Protein AF-0000000071225578 (afdb_homodimer)

Foldseek 3Di:
DPPLFQWFFFLVGIDGLQQQWFEFAAAALAFAQQVQADADDPVLLVLAADAFDPVNLVVCLQVVRNHSQFRHCHDDVNNVLQLVLVLVLLVLTHAEYEHFDEALTPHDSVSRVVSCVVRVHTYAYAYFYAEQVSHPDLPDALVNRLVQLLCLQPQRHPVTRVGHGRAHHQLYAAPPGDPSSLSRLLSRLQSCQVPVFAYEYHFHQELCGVVVSQVSSVVSNHDQCLYEYEPCQRRPPDLVSVVVVCVVGVHAYEAAQAQSAAQQDPSCRVGGRDHLVSVLVSCVSCVVVVNLLRYEYHRHPSTSCQRVVSVHCGGNCCSVPVVVVVVVVPDDPVSVCSHGRVSVSSSSGD/DPPLFQWFFFLVGIDGLQQQWFEFAAAALAWAQQVQADADDPVLLVLAADAFDPVNLVVCLQVVRNHSQFRHCHDDVNNVLQLVLVLVLLVLTHAEYEHFDEALTPHDSVSRVVSCVVRVHTYAYAYFYAEQVSHPDLPDALVNRLVQLLCLQPQRHPVTRVGHGRAHHQLYAAPPGDPSSLSRLLSRLQSCQVPVFAYEYHFHQELCGVVVSVVSSVVSNHDQCLYEYEPCQRRPPDLVSVVVVCVVGVHAYEAAQAQSAAQQDPSCRVGGRDHLVSVLVSCVSCVVVVNLLRYEYHRHPSTSCQRVVSVHCGGNCCSVPVVVVVVVVPDDPVSVCSHGRVSVSSSSGD

Sequence (700 aa):
MAHASSSVETVLGKRNANQLGRTLTHEHLSMNYEMFYIRPPDHLKRFLDGKIELQNVGVLKQYPYSSPYNLIYNDTCTEDAVLEDVKLYKEFGGGTIVENSNHGLQRNIPFMRKVSQVTGINVIAGTGYYIGATQNNEDLSKENMYNIILKEMTIGCEEYPDVKAGFIGEVGSIWPITPFEKRSIQATGEVQEQLKCPVSFHPGRDSAAPLEIMRIYQEAGGNAKKAILSHLDRTILIPEDLLEFADEVDCYCQFDLFGYESSFYQLNPQVDMISDAQRIDNVNYFRHEQKLHRVLLSHDIHTKHRLMKFGGHGFSYILNNIVPRMELKNYTSDEIDTITIHNPRTWLTSMAHASSSVETVLGKRNANQLGRTLTHEHLSMNYEMFYIRPPDHLKRFLDGKIELQNVGVLKQYPYSSPYNLIYNDTCTEDAVLEDVKLYKEFGGGTIVENSNHGLQRNIPFMRKVSQVTGINVIAGTGYYIGATQNNEDLSKENMYNIILKEMTIGCEEYPDVKAGFIGEVGSIWPITPFEKRSIQATGEVQEQLKCPVSFHPGRDSAAPLEIMRIYQEAGGNAKKAILSHLDRTILIPEDLLEFADEVDCYCQFDLFGYESSFYQLNPQVDMISDAQRIDNVNYFRHEQKLHRVLLSHDIHTKHRLMKFGGHGFSYILNNIVPRMELKNYTSDEIDTITIHNPRTWLTS

Radius of gyration: 27.58 Å; Cα contacts (8 Å, |Δi|>4): 1557; chains: 2; bounding box: 47×86×61 Å

Solvent-accessible surface area (backbone atoms only — not comparable to full-atom values): 34359 Å² total; per-residue (Å²): 125,84,73,53,46,64,44,36,42,20,51,87,42,76,37,56,48,88,67,34,51,37,40,34,70,35,32,49,71,31,28,58,45,60,91,62,62,42,87,56,62,74,94,53,38,85,57,28,76,54,78,85,40,34,53,29,39,26,58,30,66,68,41,54,46,37,17,70,63,31,20,49,22,62,46,69,70,44,39,53,42,42,46,54,31,48,40,47,16,37,75,70,60,45,22,25,39,29,28,34,35,17,50,46,26,64,49,47,66,71,56,46,35,51,45,23,68,76,46,67,35,44,33,26,39,28,28,48,41,32,37,52,88,50,43,95,62,60,77,66,47,38,66,58,51,30,51,52,40,48,38,17,54,72,68,19,24,90,94,45,52,90,27,34,28,41,34,40,11,31,32,21,31,50,71,76,67,45,73,44,27,50,32,50,40,32,22,49,8,42,46,27,52,72,66,53,46,22,36,33,32,35,54,21,67,48,66,62,33,56,61,52,51,50,49,50,18,42,73,38,49,24,57,46,69,31,27,33,43,40,49,34,62,72,25,45,80,47,65,68,57,42,54,50,48,50,70,74,40,64,32,30,45,22,41,26,54,50,84,49,43,42,28,68,27,84,93,44,72,91,44,68,38,54,39,52,52,53,51,52,50,51,51,45,53,31,47,76,68,74,41,46,79,31,34,39,50,25,42,49,47,65,43,41,53,42,31,27,67,46,33,12,59,36,73,36,36,54,68,72,50,46,48,58,53,40,42,76,71,66,50,47,73,65,58,52,40,35,33,32,30,49,28,52,44,47,38,57,21,77,126,85,72,51,47,64,45,36,43,20,51,89,43,77,38,56,49,88,69,34,51,36,40,35,72,35,32,47,71,31,28,59,44,60,90,64,60,42,86,57,63,74,93,52,38,86,59,28,77,52,79,85,41,36,53,29,39,25,58,32,67,69,41,56,46,34,17,71,63,32,19,50,23,63,45,71,71,44,39,52,42,43,47,53,31,47,39,47,15,36,73,71,60,44,23,26,39,30,30,33,36,16,51,44,24,63,48,48,65,71,57,46,35,50,43,22,70,76,47,66,34,46,34,25,38,27,28,47,41,33,38,52,88,50,42,96,62,61,75,65,48,40,65,58,52,30,51,53,39,48,37,16,53,73,68,20,24,90,94,46,53,91,29,33,27,40,32,40,10,32,34,21,32,50,72,76,66,45,72,46,28,49,32,49,40,30,22,49,8,43,47,27,53,74,66,53,47,22,35,34,32,34,52,22,68,46,65,62,31,57,61,52,51,51,49,50,18,41,74,40,48,25,57,47,68,30,27,33,44,40,52,34,61,72,23,45,80,48,64,68,58,42,51,50,47,50,70,73,40,64,34,31,46,22,40,27,52,50,85,50,42,45,29,68,27,84,93,46,73,91,44,68,36,54,40,52,50,54,50,50,49,52,50,47,53,32,47,75,69,73,41,44,79,34,34,39,50,26,42,47,46,63,41,40,52,42,32,27,68,46,32,11,59,36,73,36,36,54,67,72,48,47,48,58,54,40,43,76,70,68,50,48,72,66,57,51,40,35,33,31,29,50,30,53,42,47,37,57,20,76

Organism: Bombus terrestris (NCBI:txid30195)

Secondary structure (DSSP, 8-state):
-----SEEEETTEEEEGGG--EEEEEE-SSEE-GGG--PPPGGGGGGTSS---HHHHHHHHH-GGG-HHHHEESSHHHHHHHHHHHHHHHHTTEEEEEE---BTTT--HHHHHHHHHHH--EEEEEESB--GGG-S-TT--HHHHHHHHHHHHHT--SS-TT---SEEEEEE--SSPPHHHHHHHHHHHHHHHHH---EEEE--SSTTHHHHHHHHHHHTT--GGGEEE--HHHH--SHHHHHHHHHH--SEEEE--TT---SB-TT-TTSBPPPHHHHHHHHHHHHHTT-GGGEEE-----SGGGSGGGTS--TTHIIIIIHHHHHHTT--HHHHHIIIIIHHHHHHH-/-----SEEEETTEEEEGGG--EEEEEE-SSEE-GGG--PPPGGGGGGTSS---HHHHHHHHH-GGG-HHHHEESSHHHHHHHHHHHHHHHHTTEEEEEE---BTTT--HHHHHHHHHHH--EEEEEESB--GGG-S-TT--HHHHHHHHHHHHHT--SS-TT---SEEEEEE--SSPPHHHHHHHHHHHHHHHHH---EEEE--SSTTHHHHHHHHHHHTT--GGGEEE--HHHH--SHHHHHHHHHH--SEEEE--TT---SB-TT-TTSBPPPHHHHHHHHHHHHHTT-GGGEEE-----SGGGSGGGTS--TTHIIIIIHHHHHHTT--HHHHHIIIIIHHHHHHH-

InterPro domains:
  IPR001559 Phosphotriesterase [PF02126] (7-348)
  IPR001559 Phosphotriesterase [PS51347] (6-350)
  IPR001559 Phosphotriesterase [PTHR10819] (6-349)
  IPR017947 Aryldialkylphosphatase, zinc-binding site [PS01322] (21-29)
  IPR032466 Metal-dependent hydrolase [SSF51556] (6-349)

pLDDT: mean 97.03, std 6.48, range [30.22, 98.94]

Structure (mmCIF, N/CA/C/O backbone):
data_AF-0000000071225578-model_v1
#
loop_
_entity.id
_entity.type
_entity.pdbx_description
1 polymer 'Phosphotriesterase-related protein'
#
loop_
_atom_site.group_PDB
_atom_site.id
_atom_site.type_symbol
_atom_site.label_atom_id
_atom_site.label_alt_id
_atom_site.label_comp_id
_atom_site.label_asym_id
_atom_site.label_entity_id
_atom_site.label_seq_id
_atom_site.pdbx_PDB_ins_code
_atom_site.Cartn_x
_atom_site.Cartn_y
_atom_site.Cartn_z
_atom_site.occupancy
_atom_site.B_iso_or_equiv
_atom_site.auth_seq_id
_atom_site.auth_comp_id
_atom_site.auth_asym_id
_atom_site.auth_atom_id
_atom_site.pdbx_PDB_model_num
ATOM 1 N N . MET A 1 1 ? -13.516 -35.156 -28.609 1 30.64 1 MET A N 1
ATOM 2 C CA . MET A 1 1 ? -13.711 -34.156 -27.547 1 30.64 1 MET A CA 1
ATOM 3 C C . MET A 1 1 ? -12.781 -34.438 -26.375 1 30.64 1 MET A C 1
ATOM 5 O O . MET A 1 1 ? -12.867 -35.5 -25.75 1 30.64 1 MET A O 1
ATOM 9 N N . ALA A 1 2 ? -11.555 -34.156 -26.516 1 41.09 2 ALA A N 1
ATOM 10 C CA . ALA A 1 2 ? -10.508 -34.625 -25.594 1 41.09 2 ALA A CA 1
ATOM 11 C C . ALA A 1 2 ? -10.992 -34.594 -24.156 1 41.09 2 ALA A C 1
ATOM 13 O O . ALA A 1 2 ? -11.531 -33.562 -23.688 1 41.09 2 ALA A O 1
ATOM 14 N N . HIS A 1 3 ? -11.289 -35.562 -23.406 1 43.16 3 HIS A N 1
ATOM 15 C CA . HIS A 1 3 ? -11.945 -35.844 -22.141 1 43.16 3 HIS A CA 1
ATOM 16 C C . HIS A 1 3 ? -11.344 -35.031 -21.016 1 43.16 3 HIS A C 1
ATOM 18 O O . HIS A 1 3 ? -10.133 -35.062 -20.781 1 43.16 3 HIS A O 1
ATOM 24 N N . ALA A 1 4 ? -11.844 -33.75 -20.781 1 53.5 4 ALA A N 1
ATOM 25 C CA . ALA A 1 4 ? -11.484 -33.031 -19.547 1 53.5 4 ALA A CA 1
ATOM 26 C C . ALA A 1 4 ? -11.219 -34.031 -18.406 1 53.5 4 ALA A C 1
ATOM 28 O O . ALA A 1 4 ? -12.055 -34.875 -18.125 1 53.5 4 ALA A O 1
ATOM 29 N N . SER A 1 5 ? -9.914 -34.312 -18.234 1 65.94 5 SER A N 1
ATOM 30 C CA . SER A 1 5 ? -9.625 -35.156 -17.094 1 65.94 5 SER A CA 1
ATOM 31 C C . SER A 1 5 ? -10.461 -34.781 -15.883 1 65.94 5 SER A C 1
ATOM 33 O O . SER A 1 5 ? -10.688 -33.594 -15.625 1 65.94 5 SER A O 1
ATOM 35 N N . SER A 1 6 ? -11.211 -35.625 -15.32 1 85.12 6 SER A N 1
ATOM 36 C CA . SER A 1 6 ? -12.07 -35.438 -14.156 1 85.12 6 SER A CA 1
ATOM 37 C C . SER A 1 6 ? -11.242 -35.406 -12.867 1 85.12 6 SER A C 1
ATOM 39 O O . SER A 1 6 ? -11.789 -35.188 -11.789 1 85.12 6 SER A O 1
ATOM 41 N N . SER A 1 7 ? -9.805 -35.438 -13.102 1 94.5 7 SER A N 1
ATOM 42 C CA . SER A 1 7 ? -8.977 -35.469 -11.898 1 94.5 7 SER A CA 1
ATOM 43 C C . SER A 1 7 ? -7.723 -34.625 -12.07 1 94.5 7 SER A C 1
ATOM 45 O O . SER A 1 7 ? -7.336 -34.281 -13.195 1 94.5 7 SER A O 1
ATOM 47 N N . VAL A 1 8 ? -7.09 -34.219 -11.016 1 97.19 8 VAL A N 1
ATOM 48 C CA . VAL A 1 8 ? -5.875 -33.406 -10.953 1 97.19 8 VAL A CA 1
ATOM 49 C C . VAL A 1 8 ? -4.852 -34.094 -10.047 1 97.19 8 VAL A C 1
ATOM 51 O O . VAL A 1 8 ? -5.199 -34.625 -8.992 1 97.19 8 VAL A O 1
ATOM 54 N N . GLU A 1 9 ? -3.656 -34.156 -10.516 1 97.62 9 GLU A N 1
ATOM 55 C CA . GLU A 1 9 ? -2.574 -34.719 -9.703 1 97.62 9 GLU A CA 1
ATOM 56 C C . GLU A 1 9 ? -2.168 -33.75 -8.586 1 97.62 9 GLU A C 1
ATOM 58 O O . GLU A 1 9 ? -1.82 -32.594 -8.844 1 97.62 9 GLU A O 1
ATOM 63 N N . THR A 1 10 ? -2.25 -34.219 -7.324 1 98.44 10 THR A N 1
ATOM 64 C CA . THR A 1 10 ? -1.754 -33.469 -6.172 1 98.44 10 THR A CA 1
ATOM 65 C C . THR A 1 10 ? -0.596 -34.188 -5.508 1 98.44 10 THR A C 1
ATOM 67 O O . THR A 1 10 ? -0.28 -35.344 -5.879 1 98.44 10 THR A O 1
ATOM 70 N N . VAL A 1 11 ? 0.015 -33.594 -4.555 1 98.69 11 VAL A N 1
ATOM 71 C CA . VAL A 1 11 ? 1.159 -34.188 -3.871 1 98.69 11 VAL A CA 1
ATOM 72 C C . VAL A 1 11 ? 0.701 -35.375 -3.033 1 98.69 11 VAL A C 1
ATOM 74 O O . VAL A 1 11 ? 1.523 -36.156 -2.559 1 98.69 11 VAL A O 1
ATOM 77 N N . LEU A 1 12 ? -0.609 -35.531 -2.896 1 98.12 12 LEU A N 1
ATOM 78 C CA . LEU A 1 12 ? -1.146 -36.688 -2.178 1 98.12 12 LEU A CA 1
ATOM 79 C C . LEU A 1 12 ? -1.846 -37.656 -3.133 1 98.12 12 LEU A C 1
ATOM 81 O O . LEU A 1 12 ? -2.588 -38.531 -2.699 1 98.12 12 LEU A O 1
ATOM 85 N N . GLY A 1 13 ? -1.649 -37.438 -4.449 1 97.06 13 GLY A N 1
ATOM 86 C CA . GLY A 1 13 ? -2.283 -38.281 -5.449 1 97.06 13 GLY A CA 1
ATOM 87 C C . GLY A 1 13 ? -3.4 -37.594 -6.199 1 97.06 13 GLY A C 1
ATOM 88 O O . GLY A 1 13 ? -3.613 -36.375 -6.023 1 97.06 13 GLY A O 1
ATOM 89 N N . LYS A 1 14 ? -4.125 -38.344 -6.988 1 96.62 14 LYS A N 1
ATOM 90 C CA . LYS A 1 14 ? -5.172 -37.781 -7.836 1 96.62 14 LYS A CA 1
ATOM 91 C C . LYS A 1 14 ? -6.367 -37.344 -7 1 96.62 14 LYS A C 1
ATOM 93 O O . LYS A 1 14 ? -6.75 -38 -6.039 1 96.62 14 LYS A O 1
ATOM 98 N N . ARG A 1 15 ? -6.859 -36.219 -7.336 1 96.62 15 ARG A N 1
ATOM 99 C CA . ARG A 1 15 ? -8.062 -35.656 -6.727 1 96.62 15 ARG A CA 1
ATOM 100 C C . ARG A 1 15 ? -9.094 -35.281 -7.789 1 96.62 15 ARG A C 1
ATOM 102 O O . ARG A 1 15 ? -8.75 -34.812 -8.867 1 96.62 15 ARG A O 1
ATOM 109 N N . ASN A 1 16 ? -10.367 -35.5 -7.414 1 96.5 16 ASN A N 1
ATOM 110 C CA . ASN A 1 16 ? -11.445 -35.094 -8.297 1 96.5 16 ASN A CA 1
ATOM 111 C C . ASN A 1 16 ? -11.445 -33.594 -8.523 1 96.5 16 ASN A C 1
ATOM 113 O O . ASN A 1 16 ? -11.305 -32.812 -7.57 1 96.5 16 ASN A O 1
ATOM 117 N N . ALA A 1 17 ? -11.625 -33.219 -9.766 1 95.75 17 ALA A N 1
ATOM 118 C CA . ALA A 1 17 ? -11.562 -31.797 -10.133 1 95.75 17 ALA A CA 1
ATOM 119 C C . ALA A 1 17 ? -12.633 -30.984 -9.391 1 95.75 17 ALA A C 1
ATOM 121 O O . ALA A 1 17 ? -12.43 -29.812 -9.094 1 95.75 17 ALA A O 1
ATOM 122 N N . ASN A 1 18 ? -13.734 -31.531 -9.062 1 94.19 18 ASN A N 1
ATOM 123 C CA . ASN A 1 18 ? -14.836 -30.859 -8.383 1 94.19 18 ASN A CA 1
ATOM 124 C C . ASN A 1 18 ? -14.523 -30.594 -6.914 1 94.19 18 ASN A C 1
ATOM 126 O O . ASN A 1 18 ? -15.227 -29.844 -6.242 1 94.19 18 ASN A O 1
ATOM 130 N N . GLN A 1 19 ? -13.391 -31.094 -6.453 1 95.5 19 GLN A N 1
ATOM 131 C CA . GLN A 1 19 ? -13.031 -30.984 -5.043 1 95.5 19 GLN A CA 1
ATOM 132 C C . GLN A 1 19 ? -11.906 -29.969 -4.84 1 95.5 19 GLN A C 1
ATOM 134 O O . GLN A 1 19 ? -11.375 -29.844 -3.734 1 95.5 19 GLN A O 1
ATOM 139 N N . LEU A 1 20 ? -11.57 -29.297 -5.812 1 97.94 20 LEU A N 1
ATOM 140 C CA . LEU A 1 20 ? -10.438 -28.391 -5.715 1 97.94 20 LEU A CA 1
ATOM 141 C C . LEU A 1 20 ? -10.812 -27.125 -4.957 1 97.94 20 LEU A C 1
ATOM 143 O O . LEU A 1 20 ? -9.992 -26.547 -4.238 1 97.94 20 LEU A O 1
ATOM 147 N N . GLY A 1 21 ? -12.125 -26.688 -5.125 1 98.19 21 GLY A N 1
ATOM 148 C CA . GLY A 1 21 ? -12.57 -25.484 -4.457 1 98.19 21 GLY A CA 1
ATOM 149 C C . GLY A 1 21 ? -11.859 -24.234 -4.945 1 98.19 21 GLY A C 1
ATOM 150 O O . GLY A 1 21 ? -11.445 -24.156 -6.105 1 98.19 21 GLY A O 1
ATOM 151 N N . ARG A 1 22 ? -11.859 -23.172 -4.105 1 98.81 22 ARG A N 1
ATOM 152 C CA . ARG A 1 22 ? -11.141 -21.938 -4.438 1 98.81 22 ARG A CA 1
ATOM 153 C C . ARG A 1 22 ? -9.641 -22.203 -4.539 1 98.81 22 ARG A C 1
ATOM 155 O O . ARG A 1 22 ? -9.047 -22.812 -3.648 1 98.81 22 ARG A O 1
ATOM 162 N N . THR A 1 23 ? -9.055 -21.75 -5.656 1 98.94 23 THR A N 1
ATOM 163 C CA . THR A 1 23 ? -7.699 -22.156 -5.992 1 98.94 23 THR A CA 1
ATOM 164 C C . THR A 1 23 ? -6.797 -20.938 -6.191 1 98.94 23 THR A C 1
ATOM 166 O O . THR A 1 23 ? -7.172 -19.984 -6.879 1 98.94 23 THR A O 1
ATOM 169 N N . LEU A 1 24 ? -5.676 -20.938 -5.52 1 98.94 24 LEU A N 1
ATOM 170 C CA . LEU A 1 24 ? -4.578 -20.031 -5.828 1 98.94 24 LEU A CA 1
ATOM 171 C C . LEU A 1 24 ? -3.648 -20.625 -6.879 1 98.94 24 LEU A C 1
ATOM 173 O O . LEU A 1 24 ? -2.988 -21.641 -6.621 1 98.94 24 LEU A O 1
ATOM 177 N N . THR A 1 25 ? -3.523 -19.953 -8 1 98.94 25 THR A N 1
ATOM 178 C CA . THR A 1 25 ? -2.902 -20.609 -9.148 1 98.94 25 THR A CA 1
ATOM 179 C C . THR A 1 25 ? -1.42 -20.25 -9.234 1 98.94 25 THR A C 1
ATOM 181 O O . THR A 1 25 ? -0.701 -20.781 -10.086 1 98.94 25 THR A O 1
ATOM 184 N N . HIS A 1 26 ? -0.924 -19.406 -8.312 1 98.94 26 HIS A N 1
ATOM 185 C CA . HIS A 1 26 ? 0.489 -19.047 -8.328 1 98.94 26 HIS A CA 1
ATOM 186 C C . HIS A 1 26 ? 0.99 -18.734 -6.922 1 98.94 26 HIS A C 1
ATOM 188 O O . HIS A 1 26 ? 1.001 -17.562 -6.512 1 98.94 26 HIS A O 1
ATOM 194 N N . GLU A 1 27 ? 1.55 -19.75 -6.281 1 98.94 27 GLU A N 1
ATOM 195 C CA . GLU A 1 27 ? 2.127 -19.531 -4.957 1 98.94 27 GLU A CA 1
ATOM 196 C C . GLU A 1 27 ? 3.449 -20.281 -4.805 1 98.94 27 GLU A C 1
ATOM 198 O O . GLU A 1 27 ? 3.824 -21.078 -5.668 1 98.94 27 GLU A O 1
ATOM 203 N N . HIS A 1 28 ? 4.156 -19.953 -3.789 1 98.88 28 HIS A N 1
ATOM 204 C CA . HIS A 1 28 ? 5.328 -20.688 -3.322 1 98.88 28 HIS A CA 1
ATOM 205 C C . HIS A 1 28 ? 5.203 -21.047 -1.844 1 98.88 28 HIS A C 1
ATOM 207 O O . HIS A 1 28 ? 4.863 -20.188 -1.023 1 98.88 28 HIS A O 1
ATOM 213 N N . LEU A 1 29 ? 5.465 -22.312 -1.537 1 98.88 29 LEU A N 1
ATOM 214 C CA . LEU A 1 29 ? 5.422 -22.75 -0.145 1 98.88 29 LEU A CA 1
ATOM 215 C C . LEU A 1 29 ? 6.824 -22.797 0.45 1 98.88 29 LEU A C 1
ATOM 217 O O . LEU A 1 29 ? 7 -22.609 1.655 1 98.88 29 LEU A O 1
ATOM 221 N N . SER A 1 30 ? 7.789 -23.078 -0.348 1 98.5 30 SER A N 1
ATOM 222 C CA . SER A 1 30 ? 9.203 -23.141 0.008 1 98.5 30 SER A CA 1
ATOM 223 C C . SER A 1 30 ? 10.086 -22.891 -1.208 1 98.5 30 SER A C 1
ATOM 225 O O . SER A 1 30 ? 9.859 -23.469 -2.275 1 98.5 30 SER A O 1
ATOM 227 N N . MET A 1 31 ? 11 -21.953 -1.063 1 96.94 31 MET A N 1
ATOM 228 C CA . MET A 1 31 ? 11.922 -21.656 -2.15 1 96.94 31 MET A CA 1
ATOM 229 C C . MET A 1 31 ? 13.109 -20.844 -1.641 1 96.94 31 MET A C 1
ATOM 231 O O . MET A 1 31 ? 13.148 -20.469 -0.47 1 96.94 31 MET A O 1
ATOM 235 N N . ASN A 1 32 ? 14.086 -20.688 -2.469 1 91.69 32 ASN A N 1
ATOM 236 C CA . ASN A 1 32 ? 15.195 -19.781 -2.201 1 91.69 32 ASN A CA 1
ATOM 237 C C . ASN A 1 32 ? 15.258 -18.641 -3.225 1 91.69 32 ASN A C 1
ATOM 239 O O . ASN A 1 32 ? 15.391 -18.891 -4.422 1 91.69 32 ASN A O 1
ATOM 243 N N . TYR A 1 33 ? 15.211 -17.438 -2.709 1 94.56 33 TYR A N 1
ATOM 244 C CA . TYR A 1 33 ? 15.148 -16.281 -3.594 1 94.56 33 TYR A CA 1
ATOM 245 C C . TYR A 1 33 ? 16.328 -15.336 -3.338 1 94.56 33 TYR A C 1
ATOM 247 O O . TYR A 1 33 ? 16.281 -14.164 -3.725 1 94.56 33 TYR A O 1
ATOM 255 N N . GLU A 1 34 ? 17.391 -15.75 -2.76 1 94.06 34 GLU A N 1
ATOM 256 C CA . GLU A 1 34 ? 18.531 -14.961 -2.307 1 94.06 34 GLU A CA 1
ATOM 257 C C . GLU A 1 34 ? 19.219 -14.273 -3.477 1 94.06 34 GLU A C 1
ATOM 259 O O . GLU A 1 34 ? 19.812 -13.203 -3.316 1 94.06 34 GLU A O 1
ATOM 264 N N . MET A 1 35 ? 19.188 -14.852 -4.609 1 93.38 35 MET A N 1
ATOM 265 C CA . MET A 1 35 ? 19.891 -14.336 -5.777 1 93.38 35 MET A CA 1
ATOM 266 C C . MET A 1 35 ? 19.328 -12.992 -6.211 1 93.38 35 MET A C 1
ATOM 268 O O . MET A 1 35 ? 19.969 -12.25 -6.957 1 93.38 35 MET A O 1
ATOM 272 N N . PHE A 1 36 ? 18.219 -12.633 -5.672 1 95.88 36 PHE A N 1
ATOM 273 C CA . PHE A 1 36 ? 17.531 -11.422 -6.125 1 95.88 36 PHE A CA 1
ATOM 274 C C . PHE A 1 36 ? 17.75 -10.273 -5.145 1 95.88 36 PHE A C 1
ATOM 276 O O . PHE A 1 36 ? 17.078 -9.25 -5.211 1 95.88 36 PHE A O 1
ATOM 283 N N . TYR A 1 37 ? 18.734 -10.391 -4.277 1 97.56 37 TYR A N 1
ATOM 284 C CA . TYR A 1 37 ? 19.078 -9.352 -3.307 1 97.56 37 TYR A CA 1
ATOM 285 C C . TYR A 1 37 ? 19.469 -8.062 -4.004 1 97.56 37 TYR A C 1
ATOM 287 O O . TYR A 1 37 ? 20.188 -8.078 -5.008 1 97.56 37 TYR A O 1
ATOM 295 N N . ILE A 1 38 ? 18.969 -6.961 -3.525 1 98.12 38 ILE A N 1
ATOM 296 C CA . ILE A 1 38 ? 19.312 -5.617 -3.977 1 98.12 38 ILE A CA 1
ATOM 297 C C . ILE A 1 38 ? 19.844 -4.801 -2.799 1 98.12 38 ILE A C 1
ATOM 299 O O . ILE A 1 38 ? 19.188 -4.703 -1.76 1 98.12 38 ILE A O 1
ATOM 303 N N . ARG A 1 39 ? 20.984 -4.188 -2.877 1 97.38 39 ARG A N 1
ATOM 304 C CA . ARG A 1 39 ? 21.562 -3.373 -1.813 1 97.38 39 ARG A CA 1
ATOM 305 C C . ARG A 1 39 ? 20.656 -2.197 -1.473 1 97.38 39 ARG A C 1
ATOM 307 O O . ARG A 1 39 ? 20.172 -1.494 -2.365 1 97.38 39 ARG A O 1
ATOM 314 N N . PRO A 1 40 ? 20.344 -2.014 -0.185 1 97.19 40 PRO A N 1
ATOM 315 C CA . PRO A 1 40 ? 19.531 -0.866 0.208 1 97.19 40 PRO A CA 1
ATOM 316 C C . PRO A 1 40 ? 20.297 0.451 0.171 1 97.19 40 PRO A C 1
ATOM 318 O O . PRO A 1 40 ? 21.531 0.447 0.061 1 97.19 40 PRO A O 1
ATOM 321 N N . PRO A 1 41 ? 19.531 1.597 0.211 1 96.56 41 PRO A N 1
ATOM 322 C CA . PRO A 1 41 ? 20.25 2.832 0.545 1 96.56 41 PRO A CA 1
ATOM 323 C C . PRO A 1 41 ? 21.031 2.723 1.845 1 96.56 41 PRO A C 1
ATOM 325 O O . PRO A 1 41 ? 20.562 2.121 2.812 1 96.56 41 PRO A O 1
ATOM 328 N N . ASP A 1 42 ? 22.172 3.312 1.938 1 97.19 42 ASP A N 1
ATOM 329 C CA . ASP A 1 42 ? 23.109 3.119 3.039 1 97.19 42 ASP A CA 1
ATOM 330 C C . ASP A 1 42 ? 22.484 3.52 4.371 1 97.19 42 ASP A C 1
ATOM 332 O O . ASP A 1 42 ? 22.625 2.807 5.371 1 97.19 42 ASP A O 1
ATOM 336 N N . HIS A 1 43 ? 21.797 4.598 4.355 1 96.94 43 HIS A N 1
ATOM 337 C CA . HIS A 1 43 ? 21.281 5.141 5.609 1 96.94 43 HIS A CA 1
ATOM 338 C C . HIS A 1 43 ? 20.094 4.328 6.121 1 96.94 43 HIS A C 1
ATOM 340 O O . HIS A 1 43 ? 19.672 4.496 7.27 1 96.94 43 HIS A O 1
ATOM 346 N N . LEU A 1 44 ? 19.578 3.375 5.352 1 98.06 44 LEU A N 1
ATOM 347 C CA . LEU A 1 44 ? 18.469 2.533 5.781 1 98.06 44 LEU A CA 1
ATOM 348 C C . LEU A 1 44 ? 18.953 1.118 6.09 1 98.06 44 LEU A C 1
ATOM 350 O O . LEU A 1 44 ? 18.188 0.283 6.562 1 98.06 44 LEU A O 1
ATOM 354 N N . LYS A 1 45 ? 20.188 0.819 5.836 1 97.94 45 LYS A N 1
ATOM 355 C CA . LYS A 1 45 ? 20.766 -0.522 5.957 1 97.94 45 LYS A CA 1
ATOM 356 C C . LYS A 1 45 ? 20.516 -1.101 7.348 1 97.94 45 LYS A C 1
ATOM 358 O O . LYS A 1 45 ? 20.188 -2.279 7.484 1 97.94 45 LYS A O 1
ATOM 363 N N . ARG A 1 46 ? 20.594 -0.266 8.383 1 97.56 46 ARG A N 1
ATOM 364 C CA . ARG A 1 46 ? 20.484 -0.732 9.758 1 97.56 46 ARG A CA 1
ATOM 365 C C . ARG A 1 46 ? 19.094 -1.272 10.055 1 97.56 46 ARG A C 1
ATOM 367 O O . ARG A 1 46 ? 18.906 -2.072 10.977 1 97.56 46 ARG A O 1
ATOM 374 N N . PHE A 1 47 ? 18.109 -0.896 9.281 1 98.19 47 PHE A N 1
ATOM 375 C CA . PHE A 1 47 ? 16.734 -1.343 9.5 1 98.19 47 PHE A CA 1
ATOM 376 C C . PHE A 1 47 ? 16.438 -2.615 8.711 1 98.19 47 PHE A C 1
ATOM 378 O O . PHE A 1 47 ? 15.383 -3.217 8.867 1 98.19 47 PHE A O 1
ATOM 385 N N . LEU A 1 48 ? 17.422 -3.111 7.855 1 98.06 48 LEU A N 1
ATOM 386 C CA . LEU A 1 48 ? 17.125 -4.168 6.895 1 98.06 48 LEU A CA 1
ATOM 387 C C . LEU A 1 48 ? 18.062 -5.352 7.082 1 98.06 48 LEU A C 1
ATOM 389 O O . LEU A 1 48 ? 17.844 -6.422 6.504 1 98.06 48 LEU A O 1
ATOM 393 N N . ASP A 1 49 ? 19.156 -5.305 7.906 1 94.06 49 ASP A N 1
ATOM 394 C CA . ASP A 1 49 ? 20.203 -6.312 8.07 1 94.06 49 ASP A CA 1
ATOM 395 C C . ASP A 1 49 ? 19.812 -7.34 9.133 1 94.06 49 ASP A C 1
ATOM 397 O O . ASP A 1 49 ? 20.422 -8.406 9.227 1 94.06 49 ASP A O 1
ATOM 401 N N . GLY A 1 50 ? 18.719 -7.32 9.773 1 94.81 50 GLY A N 1
ATOM 402 C CA . GLY A 1 50 ? 18.375 -8.219 10.859 1 94.81 50 GLY A CA 1
ATOM 403 C C . GLY A 1 50 ? 17.062 -8.953 10.625 1 94.81 50 GLY A C 1
ATOM 404 O O . GLY A 1 50 ? 16.641 -9.141 9.477 1 94.81 50 GLY A O 1
ATOM 405 N N . LYS A 1 51 ? 16.594 -9.531 11.633 1 97.81 51 LYS A N 1
ATOM 406 C CA . LYS A 1 51 ? 15.312 -10.234 11.578 1 97.81 51 LYS A CA 1
ATOM 407 C C . LYS A 1 51 ? 14.156 -9.266 11.352 1 97.81 51 LYS A C 1
ATOM 409 O O . LYS A 1 51 ? 14.336 -8.047 11.438 1 97.81 51 LYS A O 1
ATOM 414 N N . ILE A 1 52 ? 13.125 -9.781 10.945 1 98.75 52 ILE A N 1
ATOM 415 C CA . ILE A 1 52 ? 11.922 -8.977 10.781 1 98.75 52 ILE A CA 1
ATOM 416 C C . ILE A 1 52 ? 11.25 -8.758 12.141 1 98.75 52 ILE A C 1
ATOM 418 O O . ILE A 1 52 ? 10.914 -9.727 12.836 1 98.75 52 ILE A O 1
ATOM 422 N N . GLU A 1 53 ? 11.109 -7.594 12.516 1 98.56 53 GLU A N 1
ATOM 423 C CA . GLU A 1 53 ? 10.453 -7.172 13.742 1 98.56 53 GLU A CA 1
ATOM 424 C C . GLU A 1 53 ? 9.398 -6.109 13.469 1 98.56 53 GLU A C 1
ATOM 426 O O . GLU A 1 53 ? 9.352 -5.535 12.383 1 98.56 53 GLU A O 1
ATOM 431 N N . LEU A 1 54 ? 8.57 -5.945 14.469 1 98.56 54 LEU A N 1
ATOM 432 C CA . LEU A 1 54 ? 7.5 -4.973 14.289 1 98.56 54 LEU A CA 1
ATOM 433 C C . LEU A 1 54 ? 8.062 -3.594 13.961 1 98.56 54 LEU A C 1
ATOM 435 O O . LEU A 1 54 ? 7.539 -2.898 13.086 1 98.56 54 LEU A O 1
ATOM 439 N N . GLN A 1 55 ? 9.195 -3.197 14.508 1 98.12 55 GLN A N 1
ATOM 440 C CA . GLN A 1 55 ? 9.703 -1.83 14.43 1 98.12 55 GLN A CA 1
ATOM 441 C C . GLN A 1 55 ? 10.422 -1.588 13.102 1 98.12 55 GLN A C 1
ATOM 443 O O . GLN A 1 55 ? 10.734 -0.446 12.758 1 98.12 55 GLN A O 1
ATOM 448 N N . ASN A 1 56 ? 10.711 -2.697 12.336 1 98.44 56 ASN A N 1
ATOM 449 C CA . ASN A 1 56 ? 11.43 -2.439 11.094 1 98.44 56 ASN A CA 1
ATOM 450 C C . ASN A 1 56 ? 10.641 -2.918 9.875 1 98.44 56 ASN A C 1
ATOM 452 O O . ASN A 1 56 ? 11.039 -2.666 8.734 1 98.44 56 ASN A O 1
ATOM 456 N N . VAL A 1 57 ? 9.469 -3.576 10.086 1 98.62 57 VAL A N 1
ATOM 457 C CA . VAL A 1 57 ? 8.719 -4.191 8.992 1 98.62 57 VAL A CA 1
ATOM 458 C C . VAL A 1 57 ? 8.203 -3.109 8.047 1 98.62 57 VAL A C 1
ATOM 460 O O . VAL A 1 57 ? 8.102 -3.33 6.84 1 98.62 57 VAL A O 1
ATOM 463 N N . GLY A 1 58 ? 7.93 -1.899 8.57 1 98.19 58 GLY A N 1
ATOM 464 C CA . GLY A 1 58 ? 7.512 -0.795 7.723 1 98.19 58 GLY A CA 1
ATOM 465 C C . GLY A 1 58 ? 8.555 -0.402 6.695 1 98.19 58 GLY A C 1
ATOM 466 O O . GLY A 1 58 ? 8.227 -0.114 5.543 1 98.19 58 GLY A O 1
ATOM 467 N N . VAL A 1 59 ? 9.836 -0.384 7.102 1 98.38 59 VAL A N 1
ATOM 468 C CA . VAL A 1 59 ? 10.938 -0.086 6.191 1 98.38 59 VAL A CA 1
ATOM 469 C C . VAL A 1 59 ? 11.125 -1.243 5.215 1 98.38 59 VAL A C 1
ATOM 471 O O . VAL A 1 59 ? 11.312 -1.026 4.016 1 98.38 59 VAL A O 1
ATOM 474 N N . LEU A 1 60 ? 10.984 -2.434 5.703 1 98.56 60 LEU A N 1
ATOM 475 C CA . LEU A 1 60 ? 11.18 -3.639 4.902 1 98.56 60 LEU A CA 1
ATOM 476 C C . LEU A 1 60 ? 10.164 -3.701 3.764 1 98.56 60 LEU A C 1
ATOM 478 O O . LEU A 1 60 ? 10.5 -4.125 2.654 1 98.56 60 LEU A O 1
ATOM 482 N N . LYS A 1 61 ? 8.969 -3.279 3.979 1 97.75 61 LYS A N 1
ATOM 483 C CA . LYS A 1 61 ? 7.918 -3.332 2.973 1 97.75 61 LYS A CA 1
ATOM 484 C C . LYS A 1 61 ? 8.258 -2.459 1.769 1 97.75 61 LYS A C 1
ATOM 486 O O . LYS A 1 61 ? 7.82 -2.734 0.65 1 97.75 61 LYS A O 1
ATOM 491 N N . GLN A 1 62 ? 9.102 -1.449 1.991 1 97.5 62 GLN A N 1
ATOM 492 C CA . GLN A 1 62 ? 9.523 -0.564 0.908 1 97.5 62 GLN A CA 1
ATOM 493 C C . GLN A 1 62 ? 10.727 -1.13 0.17 1 97.5 62 GLN A C 1
ATOM 495 O O . GLN A 1 62 ? 10.938 -0.834 -1.009 1 97.5 62 GLN A O 1
ATOM 500 N N . TYR A 1 63 ? 11.492 -1.962 0.889 1 98.19 63 TYR A N 1
ATOM 501 C CA . TYR A 1 63 ? 12.711 -2.545 0.335 1 98.19 63 TYR A CA 1
ATOM 502 C C . TYR A 1 63 ? 12.781 -4.039 0.632 1 98.19 63 TYR A C 1
ATOM 504 O O . TYR A 1 63 ? 13.75 -4.512 1.234 1 98.19 63 TYR A O 1
ATOM 512 N N . PRO A 1 64 ? 11.781 -4.758 0.138 1 98.12 64 PRO A N 1
ATOM 513 C CA . PRO A 1 64 ? 11.703 -6.164 0.534 1 98.12 64 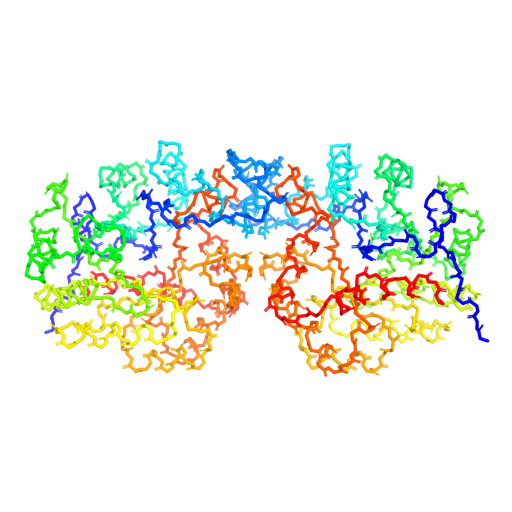PRO A CA 1
ATOM 514 C C . PRO A 1 64 ? 12.867 -6.996 0.007 1 98.12 64 PRO A C 1
ATOM 516 O O . PRO A 1 64 ? 13.195 -8.039 0.577 1 98.12 64 PRO A O 1
ATOM 519 N N . TYR A 1 65 ? 13.547 -6.555 -1.032 1 98.44 65 TYR A N 1
ATOM 520 C CA . TYR A 1 65 ? 14.625 -7.344 -1.615 1 98.44 65 TYR A CA 1
ATOM 521 C C . TYR A 1 65 ? 15.977 -6.898 -1.078 1 98.44 65 TYR A C 1
ATOM 523 O O . TYR A 1 65 ? 17.016 -7.336 -1.569 1 98.44 65 TYR A O 1
ATOM 531 N N . SER A 1 66 ? 15.93 -6.066 -0.046 1 98.62 66 SER A N 1
ATOM 532 C CA . SER A 1 66 ? 17.172 -5.547 0.531 1 98.62 66 SER A CA 1
ATOM 533 C C . SER A 1 66 ? 17.438 -6.152 1.906 1 98.62 66 SER A C 1
ATOM 535 O O . SER A 1 66 ? 18.266 -5.648 2.662 1 98.62 66 SER A O 1
ATOM 537 N N . SER A 1 67 ? 16.719 -7.141 2.293 1 98.38 67 SER A N 1
ATOM 538 C CA . SER A 1 67 ? 16.906 -7.922 3.508 1 98.38 67 SER A CA 1
ATOM 539 C C . SER A 1 67 ? 17.219 -9.383 3.184 1 98.38 67 SER A C 1
ATOM 541 O O . SER A 1 67 ? 16.344 -10.117 2.729 1 98.38 67 SER A O 1
ATOM 543 N N . PRO A 1 68 ? 18.438 -9.812 3.436 1 97.31 68 PRO A N 1
ATOM 544 C CA . PRO A 1 68 ? 18.75 -11.211 3.176 1 97.31 68 PRO A CA 1
ATOM 545 C C . PRO A 1 68 ? 17.828 -12.18 3.906 1 97.31 68 PRO A C 1
ATOM 547 O O . PRO A 1 68 ? 17.375 -13.172 3.326 1 97.31 68 PRO A O 1
ATOM 550 N N . TYR A 1 69 ? 17.516 -11.852 5.125 1 97.81 69 TYR A N 1
ATOM 551 C CA . TYR A 1 69 ? 16.641 -12.688 5.926 1 97.81 69 TYR A CA 1
ATOM 552 C C . TYR A 1 69 ? 15.281 -12.852 5.254 1 97.81 69 TYR A C 1
ATOM 554 O O . TYR A 1 69 ? 14.703 -13.945 5.27 1 97.81 69 TYR A O 1
ATOM 562 N N . ASN A 1 70 ? 14.789 -11.805 4.637 1 98.31 70 ASN A N 1
ATOM 563 C CA . ASN A 1 70 ? 13.469 -11.789 4.02 1 98.31 70 ASN A CA 1
ATOM 564 C C . ASN A 1 70 ? 13.414 -12.68 2.783 1 98.31 70 ASN A C 1
ATOM 566 O O . ASN A 1 70 ? 12.336 -13.133 2.383 1 98.31 70 ASN A O 1
ATOM 570 N N . LEU A 1 71 ? 14.586 -13.016 2.217 1 97.88 71 LEU A N 1
ATOM 571 C CA . LEU A 1 71 ? 14.648 -13.711 0.936 1 97.88 71 LEU A CA 1
ATOM 572 C C . LEU A 1 71 ? 14.859 -15.211 1.139 1 97.88 71 LEU A C 1
ATOM 574 O O . LEU A 1 71 ? 14.758 -15.992 0.189 1 97.88 71 LEU A O 1
ATOM 578 N N . ILE A 1 72 ? 15.117 -15.578 2.361 1 97.06 72 ILE A N 1
ATOM 579 C CA . ILE A 1 72 ? 15.211 -16.984 2.701 1 97.06 72 ILE A CA 1
ATOM 580 C C . ILE A 1 72 ? 13.82 -17.547 2.996 1 97.06 72 ILE A C 1
ATOM 582 O O . ILE A 1 72 ? 13.266 -17.312 4.078 1 97.06 72 ILE A O 1
ATOM 586 N N . TYR A 1 73 ? 13.305 -18.297 2.057 1 98.12 73 TYR A N 1
ATOM 587 C CA . TYR A 1 73 ? 11.914 -18.734 2.143 1 98.12 73 TYR A CA 1
ATOM 588 C C . TYR A 1 73 ? 11.828 -20.25 2.318 1 98.12 73 TYR A C 1
ATOM 590 O O . TYR A 1 73 ? 10.773 -20.844 2.064 1 98.12 73 TYR A O 1
ATOM 598 N N . ASN A 1 74 ? 12.984 -20.906 2.717 1 97.81 74 ASN A N 1
ATOM 599 C CA . ASN A 1 74 ? 12.984 -22.359 2.848 1 97.81 74 ASN A CA 1
ATOM 600 C C . ASN A 1 74 ? 13.586 -22.812 4.176 1 97.81 74 ASN A C 1
ATOM 602 O O . ASN A 1 74 ? 13.969 -23.969 4.332 1 97.81 74 ASN A O 1
ATOM 606 N N . ASP A 1 75 ? 13.758 -21.875 5.102 1 97.56 75 ASP A N 1
ATOM 607 C CA . ASP A 1 75 ? 14.234 -22.281 6.426 1 97.56 75 ASP A CA 1
ATOM 608 C C . ASP A 1 75 ? 13.07 -22.719 7.312 1 97.56 75 ASP A C 1
ATOM 610 O O . ASP A 1 75 ? 11.906 -22.547 6.953 1 97.56 75 ASP A O 1
ATOM 614 N N . THR A 1 76 ? 13.32 -23.25 8.43 1 97.75 76 THR A N 1
ATOM 615 C CA . THR A 1 76 ? 12.336 -23.891 9.297 1 97.75 76 THR A CA 1
ATOM 616 C C . THR A 1 76 ? 11.305 -22.875 9.789 1 97.75 76 THR A C 1
ATOM 618 O O . THR A 1 76 ? 10.102 -23.141 9.75 1 97.75 76 THR A O 1
ATOM 621 N N . CYS A 1 77 ? 11.742 -21.75 10.227 1 97.25 77 CYS A N 1
ATOM 622 C CA . CYS A 1 77 ? 10.812 -20.734 10.742 1 97.25 77 CYS A CA 1
ATOM 623 C C . CYS A 1 77 ? 9.844 -20.281 9.664 1 97.25 77 CYS A C 1
ATOM 625 O O . CYS A 1 77 ? 8.672 -20.047 9.938 1 97.25 77 CYS A O 1
ATOM 627 N N . THR A 1 78 ? 10.359 -20.141 8.445 1 98.31 78 THR A N 1
ATOM 628 C CA . THR A 1 78 ? 9.508 -19.75 7.324 1 98.31 78 THR A CA 1
ATOM 629 C C . THR A 1 78 ? 8.492 -20.844 7 1 98.31 78 THR A C 1
ATOM 631 O O . THR A 1 78 ? 7.316 -20.547 6.781 1 98.31 78 THR A O 1
ATOM 634 N N . GLU A 1 79 ? 8.938 -22.031 6.973 1 98.56 79 GLU A N 1
ATOM 635 C CA . GLU A 1 79 ? 8.031 -23.141 6.684 1 98.56 79 GLU A CA 1
ATOM 636 C C . GLU A 1 79 ? 6.945 -23.266 7.746 1 98.56 79 GLU A C 1
ATOM 638 O O . GLU A 1 79 ? 5.789 -23.547 7.43 1 98.56 79 GLU A O 1
ATOM 643 N N . ASP A 1 80 ? 7.293 -23.031 8.984 1 98.75 80 ASP A N 1
ATOM 644 C CA . ASP A 1 80 ? 6.297 -23.016 10.055 1 98.75 80 ASP A CA 1
ATOM 645 C C . ASP A 1 80 ? 5.262 -21.922 9.812 1 98.75 80 ASP A C 1
ATOM 647 O O . ASP A 1 80 ? 4.062 -22.141 10.008 1 98.75 80 ASP A O 1
ATOM 651 N N . ALA A 1 81 ? 5.762 -20.75 9.445 1 98.88 81 ALA A N 1
ATOM 652 C CA . ALA A 1 81 ? 4.871 -19.625 9.156 1 98.88 81 ALA A CA 1
ATOM 653 C C . ALA A 1 81 ? 3.953 -19.938 7.977 1 98.88 81 ALA A C 1
ATOM 655 O O . ALA A 1 81 ? 2.764 -19.625 8.008 1 98.88 81 ALA A O 1
ATOM 656 N N . VAL A 1 82 ? 4.48 -20.562 6.953 1 98.94 82 VAL A N 1
ATOM 657 C CA . VAL A 1 82 ? 3.707 -20.953 5.781 1 98.94 82 VAL A CA 1
ATOM 658 C C . VAL A 1 82 ? 2.611 -21.938 6.188 1 98.94 82 VAL A C 1
ATOM 660 O O . VAL A 1 82 ? 1.455 -21.781 5.785 1 98.94 82 VAL A O 1
ATOM 663 N N . LEU A 1 83 ? 2.996 -22.922 6.961 1 98.88 83 LEU A N 1
ATOM 664 C CA . LEU A 1 83 ? 2.025 -23.906 7.418 1 98.88 83 LEU A CA 1
ATOM 665 C C . LEU A 1 83 ? 0.864 -23.234 8.141 1 98.88 83 LEU A C 1
ATOM 667 O O . LEU A 1 83 ? -0.3 -23.547 7.875 1 98.88 83 LEU A O 1
ATOM 671 N N . GLU A 1 84 ? 1.153 -22.312 9.031 1 98.88 84 GLU A N 1
ATOM 672 C CA . GLU A 1 84 ? 0.115 -21.594 9.773 1 98.88 84 GLU A CA 1
ATOM 673 C C . GLU A 1 84 ? -0.763 -20.766 8.844 1 98.88 84 GLU A C 1
ATOM 675 O O . GLU A 1 84 ? -1.984 -20.719 9.008 1 98.88 84 GLU A O 1
ATOM 680 N N . ASP A 1 85 ? -0.175 -20.109 7.887 1 98.88 85 ASP A N 1
ATOM 681 C CA . ASP A 1 85 ? -0.937 -19.312 6.93 1 98.88 85 ASP A CA 1
ATOM 682 C C . ASP A 1 85 ? -1.863 -20.188 6.094 1 98.88 85 ASP A C 1
ATOM 684 O O . ASP A 1 85 ? -2.973 -19.781 5.75 1 98.88 85 ASP A O 1
ATOM 688 N N . VAL A 1 86 ? -1.389 -21.359 5.691 1 98.94 86 VAL A N 1
ATOM 689 C CA . VAL A 1 86 ? -2.199 -22.25 4.875 1 98.94 86 VAL A CA 1
ATOM 690 C C . VAL A 1 86 ? -3.35 -22.812 5.707 1 98.94 86 VAL A C 1
ATOM 692 O O . VAL A 1 86 ? -4.449 -23.016 5.191 1 98.94 86 VAL A O 1
ATOM 695 N N . LYS A 1 87 ? -3.111 -23.078 7.012 1 98.88 87 LYS A N 1
ATOM 696 C CA . LYS A 1 87 ? -4.219 -23.453 7.895 1 98.88 87 LYS A CA 1
ATOM 697 C C . LYS A 1 87 ? -5.312 -22.391 7.871 1 98.88 87 LYS A C 1
ATOM 699 O O . LYS A 1 87 ? -6.5 -22.703 7.797 1 98.88 87 LYS A O 1
ATOM 704 N N . LEU A 1 88 ? -4.918 -21.141 7.941 1 98.88 88 LEU A N 1
ATOM 705 C CA . LEU A 1 88 ? -5.875 -20.047 7.883 1 98.88 88 LEU A CA 1
ATOM 706 C C . LEU A 1 88 ? -6.582 -20.016 6.531 1 98.88 88 LEU A C 1
ATOM 708 O O . LEU A 1 88 ? -7.781 -19.734 6.461 1 98.88 88 LEU A O 1
ATOM 712 N N . TYR A 1 89 ? -5.801 -20.234 5.484 1 98.94 89 TYR A N 1
ATOM 713 C CA . TYR A 1 89 ? -6.395 -20.297 4.152 1 98.94 89 TYR A CA 1
ATOM 714 C C . TYR A 1 89 ? -7.52 -21.328 4.109 1 98.94 89 TYR A C 1
ATOM 716 O O . TYR A 1 89 ? -8.586 -21.062 3.555 1 98.94 89 TYR A O 1
ATOM 724 N N . LYS A 1 90 ? -7.285 -22.469 4.68 1 98.88 90 LYS A N 1
ATOM 725 C CA . LYS A 1 90 ? -8.32 -23.484 4.797 1 98.88 90 LYS A CA 1
ATOM 726 C C . LYS A 1 90 ? -9.508 -22.984 5.609 1 98.88 90 LYS A C 1
ATOM 728 O O . LYS A 1 90 ? -10.656 -23.125 5.188 1 98.88 90 LYS A O 1
ATOM 733 N N . GLU A 1 91 ? -9.25 -22.391 6.711 1 98.69 91 GLU A N 1
ATOM 734 C CA . GLU A 1 91 ? -10.289 -21.875 7.602 1 98.69 91 GLU A CA 1
ATOM 735 C C . GLU A 1 91 ? -11.195 -20.891 6.879 1 98.69 91 GLU A C 1
ATOM 737 O O . GLU A 1 91 ? -12.398 -20.859 7.113 1 98.69 91 GLU A O 1
ATOM 742 N N . PHE A 1 92 ? -10.602 -20.125 5.973 1 98.56 92 PHE A N 1
ATOM 743 C CA . PHE A 1 92 ? -11.344 -19.031 5.34 1 98.56 92 PHE A CA 1
ATOM 744 C C . PHE A 1 92 ? -11.914 -19.484 3.998 1 98.56 92 PHE A C 1
ATOM 746 O O . PHE A 1 92 ? -12.375 -18.656 3.209 1 98.56 92 PHE A O 1
ATOM 753 N N . GLY A 1 93 ? -11.766 -20.734 3.672 1 98.44 93 GLY A N 1
ATOM 754 C CA . GLY A 1 93 ? -12.508 -21.266 2.537 1 98.44 93 GLY A CA 1
ATOM 755 C C . GLY A 1 93 ? -11.625 -21.641 1.363 1 98.44 93 GLY A C 1
ATOM 756 O O . GLY A 1 93 ? -12.125 -21.938 0.276 1 98.44 93 GLY A O 1
ATOM 757 N N . GLY A 1 94 ? -10.312 -21.641 1.606 1 98.81 94 GLY A N 1
ATOM 758 C CA . GLY A 1 94 ? -9.398 -22.062 0.557 1 98.81 94 GLY A CA 1
ATOM 759 C C . GLY A 1 94 ? -9.453 -23.562 0.287 1 98.81 94 GLY A C 1
ATOM 760 O O . GLY A 1 94 ? -9.781 -24.344 1.18 1 98.81 94 GLY A O 1
ATOM 761 N N . GLY A 1 95 ? -9.062 -23.938 -0.979 1 98.88 95 GLY A N 1
ATOM 762 C CA . GLY A 1 95 ? -9.156 -25.344 -1.348 1 98.88 95 GLY A CA 1
ATOM 763 C C . GLY A 1 95 ? -7.867 -25.891 -1.935 1 98.88 95 GLY A C 1
ATOM 764 O O . GLY A 1 95 ? -7.445 -26.984 -1.597 1 98.88 95 GLY A O 1
ATOM 765 N N . THR A 1 96 ? -7.254 -25.141 -2.795 1 98.94 96 THR A N 1
ATOM 766 C CA . THR A 1 96 ? -6.121 -25.656 -3.551 1 98.94 96 THR A CA 1
ATOM 767 C C . THR A 1 96 ? -5.059 -24.578 -3.75 1 98.94 96 THR A C 1
ATOM 769 O O . THR A 1 96 ? -5.387 -23.406 -3.939 1 98.94 96 THR A O 1
ATOM 772 N N . ILE A 1 97 ? -3.836 -24.969 -3.656 1 98.94 97 ILE A N 1
ATOM 773 C CA . ILE A 1 97 ? -2.695 -24.109 -3.975 1 98.94 97 ILE A CA 1
ATOM 774 C C . ILE A 1 97 ? -1.843 -24.781 -5.055 1 98.94 97 ILE A C 1
ATOM 776 O O . ILE A 1 97 ? -1.447 -25.938 -4.922 1 98.94 97 ILE A O 1
ATOM 780 N N . VAL A 1 98 ? -1.656 -24.062 -6.152 1 98.94 98 VAL A N 1
ATOM 781 C CA . VAL A 1 98 ? -0.693 -24.484 -7.168 1 98.94 98 VAL A CA 1
ATOM 782 C C . VAL A 1 98 ? 0.687 -23.922 -6.832 1 98.94 98 VAL A C 1
ATOM 784 O O . VAL A 1 98 ? 0.89 -22.703 -6.844 1 98.94 98 VAL A O 1
ATOM 787 N N . GLU A 1 99 ? 1.605 -24.812 -6.434 1 98.88 99 GLU A N 1
ATOM 788 C CA . GLU A 1 99 ? 2.941 -24.422 -5.988 1 98.88 99 GLU A CA 1
ATOM 789 C C . GLU A 1 99 ? 3.916 -24.359 -7.16 1 98.88 99 GLU A C 1
ATOM 791 O O . GLU A 1 99 ? 4.277 -25.375 -7.738 1 98.88 99 GLU A O 1
ATOM 796 N N . ASN A 1 100 ? 4.426 -23.156 -7.488 1 98.69 100 ASN A N 1
ATOM 797 C CA . ASN A 1 100 ? 5.055 -22.859 -8.773 1 98.69 100 ASN A CA 1
ATOM 798 C C . ASN A 1 100 ? 6.57 -23.016 -8.703 1 98.69 100 ASN A C 1
ATOM 800 O O . ASN A 1 100 ? 7.27 -22.797 -9.688 1 98.69 100 ASN A O 1
ATOM 804 N N . SER A 1 101 ? 7.121 -23.422 -7.543 1 98.06 101 SER A N 1
ATOM 805 C CA . SER A 1 101 ? 8.562 -23.625 -7.469 1 98.06 101 SER A CA 1
ATOM 806 C C . SER A 1 101 ? 8.992 -24.875 -8.227 1 98.06 101 SER A C 1
ATOM 808 O O . SER A 1 101 ? 8.391 -25.938 -8.062 1 98.06 101 SER A O 1
ATOM 810 N N . ASN A 1 102 ? 9.984 -24.688 -9.117 1 97.38 102 ASN A N 1
ATOM 811 C CA . ASN A 1 102 ? 10.484 -25.797 -9.938 1 97.38 102 ASN A CA 1
ATOM 812 C C . ASN A 1 102 ? 12.008 -25.828 -9.953 1 97.38 102 ASN A C 1
ATOM 814 O O . ASN A 1 102 ? 12.656 -25.422 -8.992 1 97.38 102 ASN A O 1
ATOM 818 N N . HIS A 1 103 ? 12.609 -26.5 -10.977 1 97.56 103 HIS A N 1
ATOM 819 C CA . HIS A 1 103 ? 14.062 -26.562 -11.055 1 97.56 103 HIS A CA 1
ATOM 820 C C . HIS A 1 103 ? 14.664 -25.156 -11.109 1 97.56 103 HIS A C 1
ATOM 822 O O . HIS A 1 103 ? 14.312 -24.359 -11.977 1 97.56 103 HIS A O 1
ATOM 828 N N . GLY A 1 104 ? 15.5 -24.875 -10.188 1 96.69 104 GLY A N 1
ATOM 829 C CA . GLY A 1 104 ? 16.125 -23.578 -10.062 1 96.69 104 GLY A CA 1
ATOM 830 C C . GLY A 1 104 ? 15.695 -22.828 -8.805 1 96.69 104 GLY A C 1
ATOM 831 O O . GLY A 1 104 ? 16.375 -21.891 -8.375 1 96.69 104 GLY A O 1
ATOM 832 N N . LEU A 1 105 ? 14.555 -23.25 -8.188 1 97 105 LEU A N 1
ATOM 833 C CA . LEU A 1 105 ? 14.023 -22.5 -7.047 1 97 105 LEU A CA 1
ATOM 834 C C . LEU A 1 105 ? 14.047 -23.359 -5.785 1 97 105 LEU A C 1
ATOM 836 O O . LEU A 1 105 ? 13.492 -22.969 -4.754 1 97 105 LEU A O 1
ATOM 840 N N . GLN A 1 106 ? 14.586 -24.484 -5.887 1 95.19 106 GLN A N 1
ATOM 841 C CA . GLN A 1 106 ? 14.766 -25.391 -4.758 1 95.19 106 GLN A CA 1
ATOM 842 C C . GLN A 1 106 ? 13.43 -25.781 -4.137 1 95.19 106 GLN A C 1
ATOM 844 O O . GLN A 1 106 ? 13.234 -25.625 -2.93 1 95.19 106 GLN A O 1
ATOM 849 N N . ARG A 1 107 ? 12.523 -26.312 -5.008 1 95.31 107 ARG A N 1
ATOM 850 C CA . ARG A 1 107 ? 11.219 -26.734 -4.492 1 95.31 107 ARG A CA 1
ATOM 851 C C . ARG A 1 107 ? 11.375 -27.797 -3.408 1 95.31 107 ARG A C 1
ATOM 853 O O . ARG A 1 107 ? 12.367 -28.516 -3.381 1 95.31 107 ARG A O 1
ATOM 860 N N . ASN A 1 108 ? 10.461 -27.875 -2.422 1 97.94 108 ASN A N 1
ATOM 861 C CA . ASN A 1 108 ? 10.461 -28.812 -1.296 1 97.94 108 ASN A CA 1
ATOM 862 C C . ASN A 1 108 ? 9.195 -29.672 -1.282 1 97.94 108 ASN A C 1
ATOM 864 O O . ASN A 1 108 ? 8.242 -29.359 -0.562 1 97.94 108 ASN A O 1
ATOM 868 N N . ILE A 1 109 ? 9.258 -30.797 -2.018 1 98.25 109 ILE A N 1
ATOM 869 C CA . ILE A 1 109 ? 8.078 -31.641 -2.223 1 98.25 109 ILE A CA 1
ATOM 870 C C . ILE A 1 109 ? 7.664 -32.281 -0.898 1 98.25 109 ILE A C 1
ATOM 872 O O . ILE A 1 109 ? 6.477 -32.312 -0.566 1 98.25 109 ILE A O 1
ATOM 876 N N . PRO A 1 110 ? 8.625 -32.781 -0.063 1 98.12 110 PRO A N 1
ATOM 877 C CA . PRO A 1 110 ? 8.203 -33.281 1.24 1 98.12 110 PRO A CA 1
ATOM 878 C C . PRO A 1 110 ? 7.422 -32.281 2.062 1 98.12 110 PRO A C 1
ATOM 880 O O . PRO A 1 110 ? 6.434 -32.625 2.713 1 98.12 110 PRO A O 1
ATOM 883 N N . PHE A 1 111 ? 7.824 -31.047 2.045 1 98.69 111 PHE A N 1
ATOM 884 C CA . PHE A 1 111 ? 7.113 -30.016 2.781 1 98.69 111 PHE A CA 1
ATOM 885 C C . PHE A 1 111 ? 5.73 -29.766 2.188 1 98.69 111 PHE A C 1
ATOM 887 O O . PHE A 1 111 ? 4.762 -29.578 2.92 1 98.69 111 PHE A O 1
ATOM 894 N N . MET A 1 112 ? 5.629 -29.812 0.848 1 98.75 112 MET A N 1
ATOM 895 C CA . MET A 1 112 ? 4.328 -29.688 0.201 1 98.75 112 MET A CA 1
ATOM 896 C C . MET A 1 112 ? 3.367 -30.766 0.699 1 98.75 112 MET A C 1
ATOM 898 O O . MET A 1 112 ? 2.205 -30.484 0.989 1 98.75 112 MET A O 1
ATOM 902 N N . ARG A 1 113 ? 3.859 -31.938 0.741 1 98.56 113 ARG A N 1
ATOM 903 C CA . ARG A 1 113 ? 3.045 -33.062 1.214 1 98.56 113 ARG A CA 1
ATOM 904 C C . ARG A 1 113 ? 2.607 -32.844 2.658 1 98.56 113 ARG A C 1
ATOM 906 O O . ARG A 1 113 ? 1.44 -33.062 2.996 1 98.56 113 ARG A O 1
ATOM 913 N N . LYS A 1 114 ? 3.561 -32.469 3.482 1 98.69 114 LYS A N 1
ATOM 914 C CA . LYS A 1 114 ? 3.248 -32.188 4.883 1 98.69 114 LYS A CA 1
ATOM 915 C C . LYS A 1 114 ? 2.154 -31.125 5 1 98.69 114 LYS A C 1
ATOM 917 O O . LYS A 1 114 ? 1.196 -31.297 5.758 1 98.69 114 LYS A O 1
ATOM 922 N N . VAL A 1 115 ? 2.268 -30.031 4.246 1 98.88 115 VAL A N 1
ATOM 923 C CA . VAL A 1 115 ? 1.29 -28.938 4.27 1 98.88 115 VAL A CA 1
ATOM 924 C C . VAL A 1 115 ? -0.085 -29.484 3.873 1 98.88 115 VAL A C 1
ATOM 926 O O . VAL A 1 115 ? -1.081 -29.203 4.547 1 98.88 115 VAL A O 1
ATOM 929 N N . SER A 1 116 ? -0.102 -30.234 2.787 1 98.88 116 SER A N 1
ATOM 930 C CA . SER A 1 116 ? -1.369 -30.766 2.301 1 98.88 116 SER A CA 1
ATOM 931 C C . SER A 1 116 ? -1.997 -31.703 3.318 1 98.88 116 SER A C 1
ATOM 933 O O . SER A 1 116 ? -3.197 -31.625 3.592 1 98.88 116 SER A O 1
ATOM 935 N N . GLN A 1 117 ? -1.204 -32.562 3.908 1 98.69 117 GLN A N 1
ATOM 936 C CA . GLN A 1 117 ? -1.688 -33.531 4.883 1 98.69 117 GLN A CA 1
ATOM 937 C C . GLN A 1 117 ? -2.232 -32.844 6.129 1 98.69 117 GLN A C 1
ATOM 939 O O . GLN A 1 117 ? -3.305 -33.219 6.625 1 98.69 117 GLN A O 1
ATOM 944 N N . VAL A 1 118 ? -1.554 -31.875 6.629 1 98.75 118 VAL A N 1
ATOM 945 C CA . VAL A 1 118 ? -1.857 -31.234 7.91 1 98.75 118 VAL A CA 1
ATOM 946 C C . VAL A 1 118 ? -3.053 -30.297 7.754 1 98.75 118 VAL A C 1
ATOM 948 O O . VAL A 1 118 ? -3.889 -30.203 8.656 1 98.75 118 VAL A O 1
ATOM 951 N N . THR A 1 119 ? -3.213 -29.625 6.621 1 98.81 119 THR A N 1
ATOM 952 C CA . THR A 1 119 ? -4.184 -28.531 6.508 1 98.81 119 THR A CA 1
ATOM 953 C C . THR A 1 119 ? -5.426 -29 5.75 1 98.81 119 THR A C 1
ATOM 955 O O . THR A 1 119 ? -6.484 -28.375 5.836 1 98.81 119 THR A O 1
ATOM 958 N N . GLY A 1 120 ? -5.285 -30 4.922 1 98.56 120 GLY A N 1
ATOM 959 C CA . GLY A 1 120 ? -6.375 -30.422 4.059 1 98.56 120 GLY A CA 1
ATOM 960 C C . GLY A 1 120 ? -6.434 -29.656 2.752 1 98.56 120 GLY A C 1
ATOM 961 O O . GLY A 1 120 ? -7.312 -29.891 1.922 1 98.56 120 GLY A O 1
ATOM 962 N N . ILE A 1 121 ? -5.512 -28.766 2.547 1 98.88 121 ILE A N 1
ATOM 963 C CA . ILE A 1 121 ? -5.418 -28.031 1.295 1 98.88 121 ILE A CA 1
ATOM 964 C C . ILE A 1 121 ? -4.762 -28.906 0.227 1 98.88 121 ILE A C 1
ATOM 966 O O . ILE A 1 121 ? -3.746 -29.547 0.485 1 98.88 121 ILE A O 1
ATOM 970 N N . ASN A 1 122 ? -5.387 -28.969 -0.992 1 98.88 122 ASN A N 1
ATOM 971 C CA . ASN A 1 122 ? -4.711 -29.625 -2.113 1 98.88 122 ASN A CA 1
ATOM 972 C C . ASN A 1 122 ? -3.502 -28.812 -2.574 1 98.88 122 ASN A C 1
ATOM 974 O O . ASN A 1 122 ? -3.604 -27.609 -2.801 1 98.88 122 ASN A O 1
ATOM 978 N N . VAL A 1 123 ? -2.389 -29.469 -2.623 1 98.94 123 VAL A N 1
ATOM 979 C CA . VAL A 1 123 ? -1.194 -28.812 -3.162 1 98.94 123 VAL A CA 1
ATOM 980 C C . VAL A 1 123 ? -0.774 -29.516 -4.457 1 98.94 123 VAL A C 1
ATOM 982 O O . VAL A 1 123 ? -0.657 -30.734 -4.504 1 98.94 123 VAL A O 1
ATOM 985 N N . ILE A 1 124 ? -0.624 -28.75 -5.492 1 98.88 124 ILE A N 1
ATOM 986 C CA . ILE A 1 124 ? -0.197 -29.266 -6.789 1 98.88 124 ILE A CA 1
ATOM 987 C C . ILE A 1 124 ? 1.242 -28.828 -7.062 1 98.88 124 ILE A C 1
ATOM 989 O O . ILE A 1 124 ? 1.54 -27.641 -7.117 1 98.88 124 ILE A O 1
ATOM 993 N N . ALA A 1 125 ? 2.137 -29.797 -7.203 1 98.75 125 ALA A N 1
ATOM 994 C CA . ALA A 1 125 ? 3.551 -29.516 -7.43 1 98.75 125 ALA A CA 1
ATOM 995 C C . ALA A 1 125 ? 3.818 -29.219 -8.898 1 98.75 125 ALA A C 1
ATOM 997 O O . ALA A 1 125 ? 3.223 -29.828 -9.789 1 98.75 125 ALA A O 1
ATOM 998 N N . GLY A 1 126 ? 4.734 -28.297 -9.125 1 98.44 126 GLY A N 1
ATOM 999 C CA . GLY A 1 126 ? 5.137 -27.953 -10.477 1 98.44 126 GLY A CA 1
ATOM 1000 C C . GLY A 1 126 ? 6.453 -28.578 -10.891 1 98.44 126 GLY A C 1
ATOM 1001 O O . GLY A 1 126 ? 7.219 -29.047 -10.047 1 98.44 126 GLY A O 1
ATOM 1002 N N . THR A 1 127 ? 6.684 -28.75 -12.172 1 98.69 127 THR A N 1
ATOM 1003 C CA . THR A 1 127 ? 7.961 -29.094 -12.781 1 98.69 127 THR A CA 1
ATOM 1004 C C . THR A 1 127 ? 8.359 -28.078 -13.836 1 98.69 127 THR A C 1
ATOM 1006 O O . THR A 1 127 ? 7.73 -27.016 -13.945 1 98.69 127 THR A O 1
ATOM 1009 N N . GLY A 1 128 ? 9.398 -28.375 -14.617 1 98.69 128 GLY A N 1
ATOM 1010 C CA . GLY A 1 128 ? 9.953 -27.406 -15.539 1 98.69 128 GLY A CA 1
ATOM 1011 C C . GLY A 1 128 ? 11.102 -26.609 -14.945 1 98.69 128 GLY A C 1
ATOM 1012 O O . GLY A 1 128 ? 11.656 -26.984 -13.914 1 98.69 128 GLY A O 1
ATOM 1013 N N . TYR A 1 129 ? 11.484 -25.516 -15.656 1 98.75 129 TYR A N 1
ATOM 1014 C CA . TYR A 1 129 ? 12.695 -24.797 -15.266 1 98.75 129 TYR A CA 1
ATOM 1015 C C . TYR A 1 129 ? 12.414 -23.297 -15.117 1 98.75 129 TYR A C 1
ATOM 1017 O O . TYR A 1 129 ? 11.758 -22.703 -15.977 1 98.75 129 TYR A O 1
ATOM 1025 N N . TYR A 1 130 ? 12.922 -22.797 -13.992 1 98.44 130 TYR A N 1
ATOM 1026 C CA . TYR A 1 130 ? 12.898 -21.344 -13.82 1 98.44 130 TYR A CA 1
ATOM 1027 C C . TYR A 1 130 ? 13.953 -20.672 -14.688 1 98.44 130 TYR A C 1
ATOM 1029 O O . TYR A 1 130 ? 14.344 -21.203 -15.727 1 98.44 130 TYR A O 1
ATOM 1037 N N . ILE A 1 131 ? 14.414 -19.469 -14.375 1 98.25 131 ILE A N 1
ATOM 1038 C CA . ILE A 1 131 ? 15.312 -18.703 -15.242 1 98.25 131 ILE A CA 1
ATOM 1039 C C . ILE A 1 131 ? 16.703 -19.328 -15.219 1 98.25 131 ILE A C 1
ATOM 1041 O O . ILE A 1 131 ? 17.062 -20.016 -14.258 1 98.25 131 ILE A O 1
ATOM 1045 N N . GLY A 1 132 ? 17.453 -19.031 -16.219 1 97.44 132 GLY A N 1
ATOM 1046 C CA . GLY A 1 132 ? 18.781 -19.625 -16.391 1 97.44 132 GLY A CA 1
ATOM 1047 C C . GLY A 1 132 ? 19.719 -19.344 -15.227 1 97.44 132 GLY A C 1
ATOM 1048 O O . GLY A 1 132 ? 20.453 -20.219 -14.789 1 97.44 132 GLY A O 1
ATOM 1049 N N . ALA A 1 133 ? 19.672 -18.203 -14.664 1 95.44 133 ALA A N 1
ATOM 1050 C CA . ALA A 1 133 ? 20.594 -17.734 -13.641 1 95.44 133 ALA A CA 1
ATOM 1051 C C . ALA A 1 133 ? 20.469 -18.562 -12.367 1 95.44 133 ALA A C 1
ATOM 1053 O O . ALA A 1 133 ? 21.391 -18.578 -11.539 1 95.44 133 ALA A O 1
ATOM 1054 N N . THR A 1 134 ? 19.328 -19.219 -12.203 1 96.88 134 THR A N 1
ATOM 1055 C CA . THR A 1 134 ? 19.109 -19.984 -10.984 1 96.88 134 THR A CA 1
ATOM 1056 C C . THR A 1 134 ? 19.516 -21.438 -11.172 1 96.88 134 THR A C 1
ATOM 1058 O O . THR A 1 134 ? 19.422 -22.25 -10.242 1 96.88 134 THR A O 1
ATOM 1061 N N . GLN A 1 135 ? 19.969 -21.797 -12.406 1 96.94 135 GLN A N 1
ATOM 1062 C CA . GLN A 1 135 ? 20.266 -23.188 -12.711 1 96.94 135 GLN A CA 1
ATOM 1063 C C . GLN A 1 135 ? 21.75 -23.5 -12.445 1 96.94 135 GLN A C 1
ATOM 1065 O O . GLN A 1 135 ? 22.609 -22.625 -12.602 1 96.94 135 GLN A O 1
ATOM 1070 N N . ASN A 1 136 ? 21.984 -24.734 -12.148 1 94.44 136 ASN A N 1
ATOM 1071 C CA . ASN A 1 136 ? 23.359 -25.188 -12.008 1 94.44 136 ASN A CA 1
ATOM 1072 C C . ASN A 1 136 ? 24.031 -25.391 -13.367 1 94.44 136 ASN A C 1
ATOM 1074 O O . ASN A 1 136 ? 25.25 -25.312 -13.484 1 94.44 136 ASN A O 1
ATOM 1078 N N . ASN A 1 137 ? 23.234 -25.766 -14.398 1 95.94 137 ASN A N 1
ATOM 1079 C CA . ASN A 1 137 ? 23.703 -26.047 -15.75 1 95.94 137 ASN A CA 1
ATOM 1080 C C . ASN A 1 137 ? 22.828 -25.375 -16.812 1 95.94 137 ASN A C 1
ATOM 1082 O O . ASN A 1 137 ? 21.719 -25.859 -17.094 1 95.94 137 ASN A O 1
ATOM 1086 N N . GLU A 1 138 ? 23.359 -24.453 -17.484 1 95.62 138 GLU A N 1
ATOM 1087 C CA . GLU A 1 138 ? 22.594 -23.719 -18.484 1 95.62 138 GLU A CA 1
ATOM 1088 C C . GLU A 1 138 ? 22.766 -24.344 -19.859 1 95.62 138 GLU A C 1
ATOM 1090 O O . GLU A 1 138 ? 22.141 -23.891 -20.828 1 95.62 138 GLU A O 1
ATOM 1095 N N . ASP A 1 139 ? 23.484 -25.391 -19.922 1 95.56 139 ASP A N 1
ATOM 1096 C CA . ASP A 1 139 ? 23.75 -26 -21.219 1 95.56 139 ASP A CA 1
ATOM 1097 C C . ASP A 1 139 ? 22.875 -27.234 -21.438 1 95.56 139 ASP A C 1
ATOM 1099 O O . ASP A 1 139 ? 23.109 -28.016 -22.359 1 95.56 139 ASP A O 1
ATOM 1103 N N . LEU A 1 140 ? 21.969 -27.422 -20.594 1 97.31 140 LEU A N 1
ATOM 1104 C CA . LEU A 1 140 ? 21.047 -28.531 -20.781 1 97.31 140 LEU A CA 1
ATOM 1105 C C . LEU A 1 140 ? 20.422 -28.484 -22.172 1 97.31 140 LEU A C 1
ATOM 1107 O O . LEU A 1 140 ? 20.047 -27.406 -22.656 1 97.31 140 LEU A O 1
ATOM 1111 N N . SER A 1 141 ? 20.312 -29.641 -22.797 1 98.25 141 SER A N 1
ATOM 1112 C CA . SER A 1 141 ? 19.656 -29.688 -24.094 1 98.25 141 SER A CA 1
ATOM 1113 C C . SER A 1 141 ? 18.141 -29.672 -23.938 1 98.25 141 SER A C 1
ATOM 1115 O O . SER A 1 141 ? 17.609 -30.031 -22.891 1 98.25 141 SER A O 1
ATOM 1117 N N . LYS A 1 142 ? 17.484 -29.25 -24.953 1 98.56 142 LYS A N 1
ATOM 1118 C CA . LYS A 1 142 ? 16.031 -29.297 -24.984 1 98.56 142 LYS A CA 1
ATOM 1119 C C . LYS A 1 142 ? 15.523 -30.703 -24.703 1 98.56 142 LYS A C 1
ATOM 1121 O O . LYS A 1 142 ? 14.539 -30.891 -23.984 1 98.56 142 LYS A O 1
ATOM 1126 N N . GLU A 1 143 ? 16.203 -31.703 -25.281 1 98.69 143 GLU A N 1
ATOM 1127 C CA . GLU A 1 143 ? 15.812 -33.094 -25.125 1 98.69 143 GLU A CA 1
ATOM 1128 C C . GLU A 1 143 ? 15.906 -33.531 -23.656 1 98.69 143 GLU A C 1
ATOM 1130 O O . GLU A 1 143 ? 15.016 -34.219 -23.156 1 98.69 143 GLU A O 1
ATOM 1135 N N . ASN A 1 144 ? 16.984 -33.156 -23.047 1 98.5 144 ASN A N 1
ATOM 1136 C CA . ASN A 1 144 ? 17.141 -33.469 -21.625 1 98.5 144 ASN A CA 1
ATOM 1137 C C . ASN A 1 144 ? 16.016 -32.812 -20.797 1 98.5 144 ASN A C 1
ATOM 1139 O O . ASN A 1 144 ? 15.453 -33.469 -19.922 1 98.5 144 ASN A O 1
ATOM 1143 N N . MET A 1 145 ? 15.711 -31.594 -21.062 1 98.75 145 MET A N 1
ATOM 1144 C CA . MET A 1 145 ? 14.641 -30.875 -20.375 1 98.75 145 MET A CA 1
ATOM 1145 C C . MET A 1 145 ? 13.297 -31.562 -20.609 1 98.75 145 MET A C 1
ATOM 1147 O O . MET A 1 145 ? 12.531 -31.781 -19.656 1 98.75 145 MET A O 1
ATOM 1151 N N . TYR A 1 146 ? 13.07 -31.859 -21.859 1 98.75 146 TYR A N 1
ATOM 1152 C CA . TYR A 1 146 ? 11.859 -32.562 -22.234 1 98.75 146 TYR A CA 1
ATOM 1153 C C . TYR A 1 146 ? 11.703 -33.875 -21.438 1 98.75 146 TYR A C 1
ATOM 1155 O O . TYR A 1 146 ? 10.641 -34.125 -20.875 1 98.75 146 TYR A O 1
ATOM 1163 N N . ASN A 1 147 ? 12.734 -34.625 -21.375 1 98.75 147 ASN A N 1
ATOM 1164 C CA . ASN A 1 147 ? 12.695 -35.938 -20.703 1 98.75 147 ASN A CA 1
ATOM 1165 C C . ASN A 1 147 ? 12.422 -35.812 -19.219 1 98.75 147 ASN A C 1
ATOM 1167 O O . ASN A 1 147 ? 11.656 -36.594 -18.641 1 98.75 147 ASN A O 1
ATOM 1171 N N . ILE A 1 148 ? 13.031 -34.875 -18.594 1 98.62 148 ILE A N 1
ATOM 1172 C CA . ILE A 1 148 ? 12.852 -34.656 -17.156 1 98.62 148 ILE A CA 1
ATOM 1173 C C . ILE A 1 148 ? 11.414 -34.219 -16.875 1 98.62 148 ILE A C 1
ATOM 1175 O O . ILE A 1 148 ? 10.766 -34.75 -15.977 1 98.62 148 ILE A O 1
ATOM 1179 N N . ILE A 1 149 ? 10.922 -33.281 -17.656 1 98.88 149 ILE A N 1
ATOM 1180 C CA . ILE A 1 149 ? 9.562 -32.781 -17.453 1 98.88 149 ILE A CA 1
ATOM 1181 C C . ILE A 1 149 ? 8.57 -33.938 -17.641 1 98.88 149 ILE A C 1
ATOM 1183 O O . ILE A 1 149 ? 7.684 -34.125 -16.812 1 98.88 149 ILE A O 1
ATOM 1187 N N . LEU A 1 150 ? 8.742 -34.656 -18.719 1 98.81 150 LEU A N 1
ATOM 1188 C CA . LEU A 1 150 ? 7.852 -35.781 -19 1 98.81 150 LEU A CA 1
ATOM 1189 C C . LEU A 1 150 ? 7.879 -36.812 -17.875 1 98.81 150 LEU A C 1
ATOM 1191 O O . LEU A 1 150 ? 6.828 -37.281 -17.438 1 98.81 150 LEU A O 1
ATOM 1195 N N . LYS A 1 151 ? 9.055 -37.156 -17.453 1 98.75 151 LYS A N 1
ATOM 1196 C CA . LYS A 1 151 ? 9.211 -38.125 -16.375 1 98.75 151 LYS A CA 1
ATOM 1197 C C . LYS A 1 151 ? 8.5 -37.656 -15.102 1 98.75 151 LYS A C 1
ATOM 1199 O O . LYS A 1 151 ? 7.785 -38.438 -14.469 1 98.75 151 LYS A O 1
ATOM 1204 N N . GLU A 1 152 ? 8.609 -36.438 -14.719 1 98.75 152 GLU A N 1
ATOM 1205 C CA . GLU A 1 152 ? 8.055 -35.906 -13.469 1 98.75 152 GLU A CA 1
ATOM 1206 C C . GLU A 1 152 ? 6.531 -35.812 -13.555 1 98.75 152 GLU A C 1
ATOM 1208 O O . GLU A 1 152 ? 5.84 -35.906 -12.539 1 98.75 152 GLU A O 1
ATOM 1213 N N . MET A 1 153 ? 6.023 -35.719 -14.781 1 98.38 153 MET A N 1
ATOM 1214 C CA . MET A 1 153 ? 4.578 -35.594 -14.977 1 98.38 153 MET A CA 1
ATOM 1215 C C . MET A 1 153 ? 3.934 -37 -15.031 1 98.38 153 MET A C 1
ATOM 1217 O O . MET A 1 153 ? 2.742 -37.125 -14.75 1 98.38 153 MET A O 1
ATOM 1221 N N . THR A 1 154 ? 4.727 -38.031 -15.375 1 98.12 154 THR A N 1
ATOM 1222 C CA . THR A 1 154 ? 4.082 -39.312 -15.711 1 98.12 154 THR A CA 1
ATOM 1223 C C . THR A 1 154 ? 4.539 -40.406 -14.758 1 98.12 154 THR A C 1
ATOM 1225 O O . THR A 1 154 ? 3.809 -41.375 -14.531 1 98.12 154 THR A O 1
ATOM 1228 N N . ILE A 1 155 ? 5.738 -40.312 -14.258 1 98.19 155 ILE A N 1
ATOM 1229 C CA . ILE A 1 155 ? 6.301 -41.375 -13.43 1 98.19 155 ILE A CA 1
ATOM 1230 C C . ILE A 1 155 ? 6.457 -40.875 -11.992 1 98.19 155 ILE A C 1
ATOM 1232 O O . ILE A 1 155 ? 5.938 -41.5 -11.062 1 98.19 155 ILE A O 1
ATOM 1236 N N . GLY A 1 156 ? 7.227 -39.781 -11.852 1 98.12 156 GLY A N 1
ATOM 1237 C CA . GLY A 1 156 ? 7.5 -39.219 -10.539 1 98.12 156 GLY A CA 1
ATOM 1238 C C . GLY A 1 156 ? 8.602 -38.156 -10.562 1 98.12 156 GLY A C 1
ATOM 1239 O O . GLY A 1 156 ? 9.484 -38.219 -11.422 1 98.12 156 GLY A O 1
ATOM 1240 N N . CYS A 1 157 ? 8.609 -37.344 -9.633 1 97.94 157 CYS A N 1
ATOM 1241 C CA . CYS A 1 157 ? 9.594 -36.25 -9.531 1 97.94 157 CYS A CA 1
ATOM 1242 C C . CYS A 1 157 ? 10.969 -36.812 -9.188 1 97.94 157 CYS A C 1
ATOM 1244 O O . CYS A 1 157 ? 11.086 -37.75 -8.406 1 97.94 157 CYS A O 1
ATOM 1246 N N . GLU A 1 158 ? 11.977 -36.188 -9.656 1 95.12 158 GLU A N 1
ATOM 1247 C CA . GLU A 1 158 ? 13.344 -36.656 -9.508 1 95.12 158 GLU A CA 1
ATOM 1248 C C . GLU A 1 158 ? 13.727 -36.781 -8.039 1 95.12 158 GLU A C 1
ATOM 1250 O O . GLU A 1 158 ? 14.273 -37.812 -7.621 1 95.12 158 GLU A O 1
ATOM 1255 N N . GLU A 1 159 ? 13.422 -35.812 -7.246 1 94.44 159 GLU A N 1
ATOM 1256 C CA . GLU A 1 159 ? 13.875 -35.781 -5.859 1 94.44 159 GLU A CA 1
ATOM 1257 C C . GLU A 1 159 ? 12.883 -36.469 -4.938 1 94.44 159 GLU A C 1
ATOM 1259 O O . GLU A 1 159 ? 13.195 -36.75 -3.777 1 94.44 159 GLU A O 1
ATOM 1264 N N . TYR A 1 160 ? 11.719 -36.781 -5.449 1 96.38 160 TYR A N 1
ATOM 1265 C CA . TYR A 1 160 ? 10.672 -37.469 -4.684 1 96.38 160 TYR A CA 1
ATOM 1266 C C . TYR A 1 160 ? 9.805 -38.312 -5.586 1 96.38 160 TYR A C 1
ATOM 1268 O O . TYR A 1 160 ? 8.672 -37.969 -5.914 1 96.38 160 TYR A O 1
ATOM 1276 N N . PRO A 1 161 ? 10.164 -39.5 -5.926 1 97 161 PRO A N 1
ATOM 1277 C CA . PRO A 1 161 ? 9.586 -40.312 -7 1 97 161 PRO A CA 1
ATOM 1278 C C . PRO A 1 161 ? 8.133 -40.688 -6.727 1 97 161 PRO A C 1
ATOM 1280 O O . PRO A 1 161 ? 7.402 -41.062 -7.652 1 97 161 PRO A O 1
ATOM 1283 N N . ASP A 1 162 ? 7.707 -40.625 -5.52 1 96.69 162 ASP A N 1
ATOM 1284 C CA . ASP A 1 162 ? 6.355 -41.031 -5.168 1 96.69 162 ASP A CA 1
ATOM 1285 C C . ASP A 1 162 ? 5.336 -39.969 -5.523 1 96.69 162 ASP A C 1
ATOM 1287 O O . ASP A 1 162 ? 4.129 -40.188 -5.43 1 96.69 162 ASP A O 1
ATOM 1291 N N . VAL A 1 163 ? 5.824 -38.844 -5.926 1 98.31 163 VAL A N 1
ATOM 1292 C CA . VAL A 1 163 ? 4.941 -37.719 -6.246 1 98.31 163 VAL A CA 1
ATOM 1293 C C . VAL A 1 163 ? 5.141 -37.312 -7.703 1 98.31 163 VAL A C 1
ATOM 1295 O O . VAL A 1 163 ? 6.273 -37.125 -8.156 1 98.31 163 VAL A O 1
ATOM 1298 N N . LYS A 1 164 ? 4.059 -37.219 -8.406 1 98.38 164 LYS A N 1
ATOM 1299 C CA . LYS A 1 164 ? 4.086 -36.656 -9.75 1 98.38 164 LYS A CA 1
ATOM 1300 C C . LYS A 1 164 ? 3.711 -35.156 -9.742 1 98.38 164 LYS A C 1
ATOM 1302 O O . LYS A 1 164 ? 2.859 -34.75 -8.961 1 98.38 164 LYS A O 1
ATOM 1307 N N . ALA A 1 165 ? 4.336 -34.438 -10.594 1 98.62 165 ALA A N 1
ATOM 1308 C CA . ALA A 1 165 ? 3.922 -33.062 -10.805 1 98.62 165 ALA A CA 1
ATOM 1309 C C . ALA A 1 165 ? 2.551 -33 -11.469 1 98.62 165 ALA A C 1
ATOM 1311 O O . ALA A 1 165 ? 2.18 -33.906 -12.234 1 98.62 165 ALA A O 1
ATOM 1312 N N . GLY A 1 166 ? 1.799 -31.953 -11.109 1 98.44 166 GLY A N 1
ATOM 1313 C CA . GLY A 1 166 ? 0.462 -31.812 -11.664 1 98.44 166 GLY A CA 1
ATOM 1314 C C . GLY A 1 166 ? 0.39 -30.797 -12.789 1 98.44 166 GLY A C 1
ATOM 1315 O O . GLY A 1 166 ? -0.638 -30.672 -13.461 1 98.44 166 GLY A O 1
ATOM 1316 N N . PHE A 1 167 ? 1.419 -30.047 -13.031 1 98.75 167 PHE A N 1
ATOM 1317 C CA . PHE A 1 167 ? 1.494 -29.062 -14.109 1 98.75 167 PHE A CA 1
ATOM 1318 C C . PHE A 1 167 ? 2.943 -28.719 -14.422 1 98.75 167 PHE A C 1
ATOM 1320 O O . PHE A 1 167 ? 3.855 -29.109 -13.688 1 98.75 167 PHE A O 1
ATOM 1327 N N . ILE A 1 168 ? 3.209 -28.078 -15.562 1 98.88 168 ILE A N 1
ATOM 1328 C CA . ILE A 1 168 ? 4.527 -27.547 -15.898 1 98.88 168 ILE A CA 1
ATOM 1329 C C . ILE A 1 168 ? 4.598 -26.062 -15.555 1 98.88 168 ILE A C 1
ATOM 1331 O O . ILE A 1 168 ? 3.916 -25.25 -16.172 1 98.88 168 ILE A O 1
ATOM 1335 N N . GLY A 1 169 ? 5.438 -25.703 -14.562 1 98.06 169 GLY A N 1
ATOM 1336 C CA . GLY A 1 169 ? 5.555 -24.281 -14.25 1 98.06 169 GLY A CA 1
ATOM 1337 C C . GLY A 1 169 ? 6.117 -24.031 -12.859 1 98.06 169 GLY A C 1
ATOM 1338 O O . GLY A 1 169 ? 6.277 -24.953 -12.07 1 98.06 169 GLY A O 1
ATOM 1339 N N . GLU A 1 170 ? 6.512 -22.797 -12.508 1 98.19 170 GLU A N 1
ATOM 1340 C CA . GLU A 1 170 ? 6.473 -21.734 -13.508 1 98.19 170 GLU A CA 1
ATOM 1341 C C . GLU A 1 170 ? 7.73 -21.75 -14.367 1 98.19 170 GLU A C 1
ATOM 1343 O O . GLU A 1 170 ? 8.844 -21.672 -13.852 1 98.19 170 GLU A O 1
ATOM 1348 N N . VAL A 1 171 ? 7.527 -21.859 -15.664 1 98.88 171 VAL A N 1
ATOM 1349 C CA . VAL A 1 171 ? 8.648 -21.766 -16.594 1 98.88 171 VAL A CA 1
ATOM 1350 C C . VAL A 1 171 ? 9.078 -20.312 -16.75 1 98.88 171 VAL A C 1
ATOM 1352 O O . VAL A 1 171 ? 8.297 -19.469 -17.172 1 98.88 171 VAL A O 1
ATOM 1355 N N . GLY A 1 172 ? 10.344 -20.062 -16.375 1 98.62 172 GLY A N 1
ATOM 1356 C CA . GLY A 1 172 ? 10.766 -18.672 -16.25 1 98.62 172 GLY A CA 1
ATOM 1357 C C . GLY A 1 172 ? 11.609 -18.203 -17.422 1 98.62 172 GLY A C 1
ATOM 1358 O O . GLY A 1 172 ? 12.383 -18.969 -17.984 1 98.62 172 GLY A O 1
ATOM 1359 N N . SER A 1 173 ? 11.477 -16.938 -17.734 1 98.25 173 SER A N 1
ATOM 1360 C CA . SER A 1 173 ? 12.398 -16.266 -18.656 1 98.25 173 SER A CA 1
ATOM 1361 C C . SER A 1 173 ? 12.602 -14.812 -18.25 1 98.25 173 SER A C 1
ATOM 1363 O O . SER A 1 173 ? 11.727 -14.203 -17.641 1 98.25 173 SER A O 1
ATOM 1365 N N . ILE A 1 174 ? 13.742 -14.336 -18.484 1 97.69 174 ILE A N 1
ATOM 1366 C CA . ILE A 1 174 ? 14.039 -12.914 -18.375 1 97.69 174 ILE A CA 1
ATOM 1367 C C . ILE A 1 174 ? 13.836 -12.242 -19.734 1 97.69 174 ILE A C 1
ATOM 1369 O O . ILE A 1 174 ? 13.227 -12.812 -20.641 1 97.69 174 ILE A O 1
ATOM 1373 N N . TRP A 1 175 ? 14.242 -11.039 -19.875 1 97.69 175 TRP A N 1
ATOM 1374 C CA . TRP A 1 175 ? 14.203 -10.336 -21.156 1 97.69 175 TRP A CA 1
ATOM 1375 C C . TRP A 1 175 ? 15.562 -9.719 -21.484 1 97.69 175 TRP A C 1
ATOM 1377 O O . TRP A 1 175 ? 16.125 -8.992 -20.656 1 97.69 175 TRP A O 1
ATOM 1387 N N . PRO A 1 176 ? 16.109 -9.922 -22.625 1 97.88 176 PRO A N 1
ATOM 1388 C CA . PRO A 1 176 ? 15.648 -10.867 -23.641 1 97.88 176 PRO A CA 1
ATOM 1389 C C . PRO A 1 176 ? 15.766 -12.32 -23.172 1 97.88 176 PRO A C 1
ATOM 1391 O O . PRO A 1 176 ? 16.547 -12.625 -22.266 1 97.88 176 PRO A O 1
ATOM 1394 N N . ILE A 1 177 ? 15 -13.125 -23.781 1 98.69 177 ILE A N 1
ATOM 1395 C CA . ILE A 1 177 ? 14.953 -14.539 -23.453 1 98.69 177 ILE A CA 1
ATOM 1396 C C . ILE A 1 177 ? 16.281 -15.203 -23.812 1 98.69 177 ILE A C 1
ATOM 1398 O O . ILE A 1 177 ? 16.781 -15.047 -24.938 1 98.69 177 ILE A O 1
ATOM 1402 N N . THR A 1 178 ? 16.922 -15.914 -22.891 1 98.38 178 THR A N 1
ATOM 1403 C CA . THR A 1 178 ? 18.203 -16.547 -23.109 1 98.38 178 THR A CA 1
ATOM 1404 C C . THR A 1 178 ? 18.047 -17.859 -23.875 1 98.38 178 THR A C 1
ATOM 1406 O O . THR A 1 178 ? 16.938 -18.406 -23.969 1 98.38 178 THR A O 1
ATOM 1409 N N . PRO A 1 179 ? 19.125 -18.375 -24.438 1 98.5 179 PRO A N 1
ATOM 1410 C CA . PRO A 1 179 ? 19.047 -19.672 -25.109 1 98.5 179 PRO A CA 1
ATOM 1411 C C . PRO A 1 179 ? 18.547 -20.797 -24.203 1 98.5 179 PRO A C 1
ATOM 1413 O O . PRO A 1 179 ? 17.75 -21.625 -24.625 1 98.5 179 PRO A O 1
ATOM 1416 N N . PHE A 1 180 ? 19.031 -20.797 -23 1 98.69 180 PHE A N 1
ATOM 1417 C CA . PHE A 1 180 ? 18.547 -21.781 -22.031 1 98.69 180 PHE A CA 1
ATOM 1418 C C . PHE A 1 180 ? 17.031 -21.703 -21.875 1 98.69 180 PHE A C 1
ATOM 1420 O O . PHE A 1 180 ? 16.344 -22.719 -21.938 1 98.69 180 PHE A O 1
ATOM 1427 N N . GLU A 1 181 ? 16.562 -20.547 -21.672 1 98.88 181 GLU A N 1
ATOM 1428 C CA . GLU A 1 181 ? 15.141 -20.312 -21.438 1 98.88 181 GLU A CA 1
ATOM 1429 C C . GLU A 1 181 ? 14.312 -20.656 -22.672 1 98.88 181 GLU A C 1
ATOM 1431 O O . GLU A 1 181 ? 13.203 -21.188 -22.547 1 98.88 181 GLU A O 1
ATOM 1436 N N . LYS A 1 182 ? 14.82 -20.344 -23.812 1 98.88 182 LYS A N 1
ATOM 1437 C CA . LYS A 1 182 ? 14.148 -20.719 -25.047 1 98.88 182 LYS A CA 1
ATOM 1438 C C . LYS A 1 182 ? 13.992 -22.234 -25.156 1 98.88 182 LYS A C 1
ATOM 1440 O O . LYS A 1 182 ? 12.914 -22.719 -25.5 1 98.88 182 LYS A O 1
ATOM 1445 N N . ARG A 1 183 ? 15.039 -22.984 -24.859 1 98.88 183 ARG A N 1
ATOM 1446 C CA . ARG A 1 183 ? 14.961 -24.438 -24.859 1 98.88 183 ARG A CA 1
ATOM 1447 C C . ARG A 1 183 ? 13.93 -24.938 -23.859 1 98.88 183 ARG A C 1
ATOM 1449 O O . ARG A 1 183 ? 13.188 -25.875 -24.141 1 98.88 183 ARG A O 1
ATOM 1456 N N . SER A 1 184 ? 13.938 -24.297 -22.734 1 98.94 184 SER A N 1
ATOM 1457 C CA . SER A 1 184 ? 12.992 -24.672 -21.688 1 98.94 184 SER A CA 1
ATOM 1458 C C . SER A 1 184 ? 11.555 -24.484 -22.156 1 98.94 184 SER A C 1
ATOM 1460 O O . SER A 1 184 ? 10.703 -25.344 -21.938 1 98.94 184 SER A O 1
ATOM 1462 N N . ILE A 1 185 ? 11.258 -23.359 -22.797 1 98.94 185 ILE A N 1
ATOM 1463 C CA . ILE A 1 185 ? 9.922 -23.062 -23.297 1 98.94 185 ILE A CA 1
ATOM 1464 C C . ILE A 1 185 ? 9.555 -24.062 -24.406 1 98.94 185 ILE A C 1
ATOM 1466 O O . ILE A 1 185 ? 8.438 -24.562 -24.438 1 98.94 185 ILE A O 1
ATOM 1470 N N . GLN A 1 186 ? 10.469 -24.359 -25.25 1 98.94 186 GLN A N 1
ATOM 1471 C CA . GLN A 1 186 ? 10.242 -25.328 -26.328 1 98.94 186 GLN A CA 1
ATOM 1472 C C . GLN A 1 186 ? 9.945 -26.719 -25.781 1 98.94 186 GLN A C 1
ATOM 1474 O O . GLN A 1 186 ? 9 -27.375 -26.219 1 98.94 186 GLN A O 1
ATOM 1479 N N . ALA A 1 187 ? 10.773 -27.156 -24.844 1 98.94 187 ALA A N 1
ATOM 1480 C CA . ALA A 1 187 ? 10.547 -28.438 -24.203 1 98.94 187 ALA A CA 1
ATOM 1481 C C . ALA A 1 187 ? 9.164 -28.5 -23.562 1 98.94 187 ALA A C 1
ATOM 1483 O O . ALA A 1 187 ? 8.461 -29.5 -23.672 1 98.94 187 ALA A O 1
ATOM 1484 N N . THR A 1 188 ? 8.797 -27.438 -22.938 1 98.94 188 THR A N 1
ATOM 1485 C CA . THR A 1 188 ? 7.484 -27.328 -22.297 1 98.94 188 THR A CA 1
ATOM 1486 C C . THR A 1 188 ? 6.367 -27.5 -23.328 1 98.94 188 THR A C 1
ATOM 1488 O O . THR A 1 188 ? 5.41 -28.234 -23.094 1 98.94 188 THR A O 1
ATOM 1491 N N . GLY A 1 189 ? 6.492 -26.766 -24.438 1 98.88 189 GLY A N 1
ATOM 1492 C CA . GLY A 1 189 ? 5.496 -26.875 -25.5 1 98.88 189 GLY A CA 1
ATOM 1493 C C . GLY A 1 189 ? 5.34 -28.297 -26.016 1 98.88 189 GLY A C 1
ATOM 1494 O O . GLY A 1 189 ? 4.219 -28.766 -26.219 1 98.88 189 GLY A O 1
ATOM 1495 N N . GLU A 1 190 ? 6.426 -28.984 -26.234 1 98.88 190 GLU A N 1
ATOM 1496 C CA . GLU A 1 190 ? 6.414 -30.344 -26.75 1 98.88 190 GLU A CA 1
ATOM 1497 C C . GLU A 1 190 ? 5.766 -31.312 -25.781 1 98.88 190 GLU A C 1
ATOM 1499 O O . GLU A 1 190 ? 4.961 -32.156 -26.172 1 98.88 190 GLU A O 1
ATOM 1504 N N . VAL A 1 191 ? 6.125 -31.188 -24.5 1 98.81 191 VAL A N 1
ATOM 1505 C CA . VAL A 1 191 ? 5.539 -32.062 -23.5 1 98.81 191 VAL A CA 1
ATOM 1506 C C . VAL A 1 191 ? 4.039 -31.797 -23.375 1 98.81 191 VAL A C 1
ATOM 1508 O O . VAL A 1 191 ? 3.238 -32.719 -23.281 1 98.81 191 VAL A O 1
ATOM 1511 N N . GLN A 1 192 ? 3.688 -30.547 -23.344 1 98.69 192 GLN A N 1
ATOM 1512 C CA . GLN A 1 192 ? 2.281 -30.172 -23.25 1 98.69 192 GLN A CA 1
ATOM 1513 C C . GLN A 1 192 ? 1.48 -30.734 -24.422 1 98.69 192 GLN A C 1
ATOM 1515 O O . GLN A 1 192 ? 0.35 -31.203 -24.234 1 98.69 192 GLN A O 1
ATOM 1520 N N . GLU A 1 193 ? 2.01 -30.688 -25.578 1 98.25 193 GLU A N 1
ATOM 1521 C CA . GLU A 1 193 ? 1.33 -31.25 -26.75 1 98.25 193 GLU A CA 1
ATOM 1522 C C . GLU A 1 193 ? 1.047 -32.719 -26.562 1 98.25 193 GLU A C 1
ATOM 1524 O O . GLU A 1 193 ? 0.007 -33.219 -26.984 1 98.25 193 GLU A O 1
ATOM 1529 N N . GLN A 1 194 ? 1.95 -33.344 -25.953 1 97.81 194 GLN A N 1
ATOM 1530 C CA . GLN A 1 194 ? 1.831 -34.781 -25.734 1 97.81 194 GLN A CA 1
ATOM 1531 C C . GLN A 1 194 ? 0.851 -35.094 -24.609 1 97.81 194 GLN A C 1
ATOM 1533 O O . GLN A 1 194 ? 0.013 -36 -24.734 1 97.81 194 GLN A O 1
ATOM 1538 N N . LEU A 1 195 ? 0.949 -34.344 -23.531 1 97.75 195 LEU A N 1
ATOM 1539 C CA . LEU A 1 195 ? 0.231 -34.719 -22.312 1 97.75 195 LEU A CA 1
ATOM 1540 C C . LEU A 1 195 ? -1.049 -33.906 -22.172 1 97.75 195 LEU A C 1
ATOM 1542 O O . LEU A 1 195 ? -1.908 -34.219 -21.344 1 97.75 195 LEU A O 1
ATOM 1546 N N . LYS A 1 196 ? -1.152 -32.812 -22.922 1 97.5 196 LYS A N 1
ATOM 1547 C CA . LYS A 1 196 ? -2.27 -31.859 -22.812 1 97.5 196 LYS A CA 1
ATOM 1548 C C . LYS A 1 196 ? -2.406 -31.344 -21.391 1 97.5 196 LYS A C 1
ATOM 1550 O O . LYS A 1 196 ? -3.518 -31.203 -20.875 1 97.5 196 LYS A O 1
ATOM 1555 N N . CYS A 1 197 ? -1.327 -31.172 -20.719 1 97.75 197 CYS A N 1
ATOM 1556 C CA . CYS A 1 197 ? -1.264 -30.797 -19.312 1 97.75 197 CYS A CA 1
ATOM 1557 C C . CYS A 1 197 ? -1.248 -29.281 -19.141 1 97.75 197 CYS A C 1
ATOM 1559 O O . CYS A 1 197 ? -1.042 -28.562 -20.125 1 97.75 197 CYS A O 1
ATOM 1561 N N . PRO A 1 198 ? -1.594 -28.766 -17.922 1 98.5 198 PRO A N 1
ATOM 1562 C CA . PRO A 1 198 ? -1.534 -27.328 -17.688 1 98.5 198 PRO A CA 1
ATOM 1563 C C . PRO A 1 198 ? -0.103 -26.797 -17.625 1 98.5 198 PRO A C 1
ATOM 1565 O O . PRO A 1 198 ? 0.805 -27.516 -17.188 1 98.5 198 PRO A O 1
ATOM 1568 N N . VAL A 1 199 ? 0.052 -25.5 -18.031 1 98.88 199 VAL A N 1
ATOM 1569 C CA . VAL A 1 199 ? 1.359 -24.844 -18.078 1 98.88 199 VAL A CA 1
ATOM 1570 C C . VAL A 1 199 ? 1.265 -23.438 -17.5 1 98.88 199 VAL A C 1
ATOM 1572 O O . VAL A 1 199 ? 0.246 -22.766 -17.656 1 98.88 199 VAL A O 1
ATOM 1575 N N . SER A 1 200 ? 2.252 -23 -16.75 1 98.94 200 SER A N 1
ATOM 1576 C CA . SER A 1 200 ? 2.357 -21.625 -16.25 1 98.94 200 SER A CA 1
ATOM 1577 C C . SER A 1 200 ? 3.711 -21.016 -16.609 1 98.94 200 SER A C 1
ATOM 1579 O O . SER A 1 200 ? 4.746 -21.672 -16.469 1 98.94 200 SER A O 1
ATOM 1581 N N . PHE A 1 201 ? 3.662 -19.766 -17.109 1 98.94 201 PHE A N 1
ATOM 1582 C CA . PHE A 1 201 ? 4.887 -19.078 -17.5 1 98.94 201 PHE A CA 1
ATOM 1583 C C . PHE A 1 201 ? 5.129 -17.844 -16.625 1 98.94 201 PHE A C 1
ATOM 1585 O O . PHE A 1 201 ? 4.184 -17.156 -16.234 1 98.94 201 PHE A O 1
ATOM 1592 N N . HIS A 1 202 ? 6.344 -17.625 -16.312 1 98.81 202 HIS A N 1
ATOM 1593 C CA . HIS A 1 202 ? 6.855 -16.438 -15.656 1 98.81 202 HIS A CA 1
ATOM 1594 C C . HIS A 1 202 ? 7.625 -15.547 -16.625 1 98.81 202 HIS A C 1
ATOM 1596 O O . HIS A 1 202 ? 8.789 -15.82 -16.938 1 98.81 202 HIS A O 1
ATOM 1602 N N . PRO A 1 203 ? 7.059 -14.453 -17.109 1 98.69 203 PRO A N 1
ATOM 1603 C CA . PRO A 1 203 ? 7.738 -13.578 -18.062 1 98.69 203 PRO A CA 1
ATOM 1604 C C . PRO A 1 203 ? 8.688 -12.586 -17.375 1 98.69 203 PRO A C 1
ATOM 1606 O O . PRO A 1 203 ? 8.461 -12.211 -16.219 1 98.69 203 PRO A O 1
ATOM 1609 N N . GLY A 1 204 ? 9.758 -12.203 -18.141 1 97.75 204 GLY A N 1
ATOM 1610 C CA . GLY A 1 204 ? 10.5 -11.023 -17.734 1 97.75 204 GLY A CA 1
ATOM 1611 C C . GLY A 1 204 ? 9.648 -9.773 -17.641 1 97.75 204 GLY A C 1
ATOM 1612 O O . GLY A 1 204 ? 8.438 -9.836 -17.859 1 97.75 204 GLY A O 1
ATOM 1613 N N . ARG A 1 205 ? 10.219 -8.672 -17.328 1 97.19 205 ARG A N 1
ATOM 1614 C CA . ARG A 1 205 ? 9.445 -7.5 -16.922 1 97.19 205 ARG A CA 1
ATOM 1615 C C . ARG A 1 205 ? 9.18 -6.586 -18.109 1 97.19 205 ARG A C 1
ATOM 1617 O O . ARG A 1 205 ? 8.461 -5.594 -18 1 97.19 205 ARG A O 1
ATOM 1624 N N . ASP A 1 206 ? 9.734 -6.941 -19.281 1 97.38 206 ASP A N 1
ATOM 1625 C CA . ASP A 1 206 ? 9.445 -6.203 -20.516 1 97.38 206 ASP A CA 1
ATOM 1626 C C . ASP A 1 206 ? 8.062 -6.566 -21.047 1 97.38 206 ASP A C 1
ATOM 1628 O O . ASP A 1 206 ? 7.676 -7.738 -21.047 1 97.38 206 ASP A O 1
ATOM 1632 N N . SER A 1 207 ? 7.328 -5.551 -21.531 1 97.31 207 SER A N 1
ATOM 1633 C CA . SER A 1 207 ? 5.953 -5.754 -21.969 1 97.31 207 SER A CA 1
ATOM 1634 C C . SER A 1 207 ? 5.895 -6.656 -23.203 1 97.31 207 SER A C 1
ATOM 1636 O O . SER A 1 207 ? 4.836 -7.191 -23.531 1 97.31 207 SER A O 1
ATOM 1638 N N . ALA A 1 208 ? 7 -6.91 -23.875 1 97.44 208 ALA A N 1
ATOM 1639 C CA . ALA A 1 208 ? 7.051 -7.766 -25.062 1 97.44 208 ALA A CA 1
ATOM 1640 C C . ALA A 1 208 ? 7.266 -9.227 -24.672 1 97.44 208 ALA A C 1
ATOM 1642 O O . ALA A 1 208 ? 7.07 -10.125 -25.484 1 97.44 208 ALA A O 1
ATOM 1643 N N . ALA A 1 209 ? 7.633 -9.453 -23.469 1 98.62 209 ALA A N 1
ATOM 1644 C CA . ALA A 1 209 ? 8.07 -10.773 -23.031 1 98.62 209 ALA A CA 1
ATOM 1645 C C . ALA A 1 209 ? 6.93 -11.781 -23.109 1 98.62 209 ALA A C 1
ATOM 1647 O O . ALA A 1 209 ? 7.102 -12.883 -23.641 1 98.62 209 ALA A O 1
ATOM 1648 N N . PRO A 1 210 ? 5.746 -11.398 -22.656 1 98.62 210 PRO A N 1
ATOM 1649 C CA . PRO A 1 210 ? 4.66 -12.383 -22.672 1 98.62 210 PRO A CA 1
ATOM 1650 C C . PRO A 1 210 ? 4.348 -12.891 -24.078 1 98.62 210 PRO A C 1
ATOM 1652 O O . PRO A 1 210 ? 4.242 -14.102 -24.297 1 98.62 210 PRO A O 1
ATOM 1655 N N . LEU A 1 211 ? 4.258 -12.023 -25.016 1 98.44 211 LEU A N 1
ATOM 1656 C CA . LEU A 1 211 ? 3.926 -12.422 -26.375 1 98.44 211 LEU A CA 1
ATOM 1657 C C . LEU A 1 211 ? 5.023 -13.297 -26.969 1 98.44 211 LEU A C 1
ATOM 1659 O O . LEU A 1 211 ? 4.734 -14.25 -27.703 1 98.44 211 LEU A O 1
ATOM 1663 N N . GLU A 1 212 ? 6.242 -12.953 -26.688 1 98.69 212 GLU A N 1
ATOM 1664 C CA . GLU A 1 212 ? 7.363 -13.727 -27.203 1 98.69 212 GLU A CA 1
ATOM 1665 C C . GLU A 1 212 ? 7.379 -15.141 -26.625 1 98.69 212 GLU A C 1
ATOM 1667 O O . GLU A 1 212 ? 7.648 -16.109 -27.328 1 98.69 212 GLU A O 1
ATOM 1672 N N . ILE A 1 213 ? 7.086 -15.25 -25.375 1 98.88 213 ILE A N 1
ATOM 1673 C CA . ILE A 1 213 ? 7.012 -16.562 -24.719 1 98.88 213 ILE A CA 1
ATOM 1674 C C . ILE A 1 213 ? 5.949 -17.422 -25.406 1 98.88 213 ILE A C 1
ATOM 1676 O O . ILE A 1 213 ? 6.207 -18.562 -25.766 1 98.88 213 ILE A O 1
ATOM 1680 N N . MET A 1 214 ? 4.777 -16.859 -25.641 1 98.81 214 MET A N 1
ATOM 1681 C CA . MET A 1 214 ? 3.662 -17.594 -26.219 1 98.81 214 MET A CA 1
ATOM 1682 C C . MET A 1 214 ? 3.961 -18 -27.656 1 98.81 214 MET A C 1
ATOM 1684 O O . MET A 1 214 ? 3.553 -19.078 -28.109 1 98.81 214 MET A O 1
ATOM 1688 N N . ARG A 1 215 ? 4.672 -17.141 -28.344 1 98.62 215 ARG A N 1
ATOM 1689 C CA . ARG A 1 215 ? 5.07 -17.484 -29.703 1 98.62 215 ARG A CA 1
ATOM 1690 C C . ARG A 1 215 ? 5.957 -18.719 -29.719 1 98.62 215 ARG A C 1
ATOM 1692 O O . ARG A 1 215 ? 5.688 -19.672 -30.453 1 98.62 215 ARG A O 1
ATOM 1699 N N . ILE A 1 216 ? 6.992 -18.719 -28.906 1 98.88 216 ILE A N 1
ATOM 1700 C CA . ILE A 1 216 ? 7.93 -19.828 -28.844 1 98.88 216 ILE A CA 1
ATOM 1701 C C . ILE A 1 216 ? 7.188 -21.094 -28.406 1 98.88 216 ILE A C 1
ATOM 1703 O O . ILE A 1 216 ? 7.383 -22.172 -28.969 1 98.88 216 ILE A O 1
ATOM 1707 N N . TYR A 1 217 ? 6.348 -20.969 -27.438 1 98.88 217 TYR A N 1
ATOM 1708 C CA . TYR A 1 217 ? 5.566 -22.062 -26.875 1 98.88 217 TYR A CA 1
ATOM 1709 C C . TYR A 1 217 ? 4.664 -22.703 -27.922 1 98.88 217 TYR A C 1
ATOM 1711 O O . TYR A 1 217 ? 4.656 -23.922 -28.094 1 98.88 217 TYR A O 1
ATOM 1719 N N . GLN A 1 218 ? 3.932 -21.859 -28.641 1 98.75 218 GLN A N 1
ATOM 1720 C CA . GLN A 1 218 ? 2.982 -22.344 -29.641 1 98.75 218 GLN A CA 1
ATOM 1721 C C . GLN A 1 218 ? 3.705 -22.938 -30.844 1 98.75 218 GLN A C 1
ATOM 1723 O O . GLN A 1 218 ? 3.24 -23.906 -31.438 1 98.75 218 GLN A O 1
ATOM 1728 N N . GLU A 1 219 ? 4.797 -22.344 -31.203 1 98.69 219 GLU A N 1
ATOM 1729 C CA . GLU A 1 219 ? 5.598 -22.875 -32.312 1 98.69 219 GLU A CA 1
ATOM 1730 C C . GLU A 1 219 ? 6.09 -24.297 -31.984 1 98.69 219 GLU A C 1
ATOM 1732 O O . GLU A 1 219 ? 6.262 -25.109 -32.875 1 98.69 219 GLU A O 1
ATOM 1737 N N . ALA A 1 220 ? 6.258 -24.562 -30.734 1 98.75 220 ALA A N 1
ATOM 1738 C CA . ALA A 1 220 ? 6.742 -25.859 -30.281 1 98.75 220 ALA A CA 1
ATOM 1739 C C . ALA A 1 220 ? 5.59 -26.859 -30.125 1 98.75 220 ALA A C 1
ATOM 1741 O O . ALA A 1 220 ? 5.809 -28.031 -29.812 1 98.75 220 ALA A O 1
ATOM 1742 N N . GLY A 1 221 ? 4.352 -26.391 -30.312 1 98.44 221 GLY A N 1
ATOM 1743 C CA . GLY A 1 221 ? 3.195 -27.266 -30.281 1 98.44 221 GLY A CA 1
ATOM 1744 C C . GLY A 1 221 ? 2.301 -27.031 -29.078 1 98.44 221 GLY A C 1
ATOM 1745 O O . GLY A 1 221 ? 1.257 -27.672 -28.938 1 98.44 221 GLY A O 1
ATOM 1746 N N . GLY A 1 222 ? 2.664 -26.062 -28.25 1 98.5 222 GLY A N 1
ATOM 1747 C CA . GLY A 1 222 ? 1.901 -25.797 -27.047 1 98.5 222 GLY A CA 1
ATOM 1748 C C . GLY A 1 222 ? 0.521 -25.234 -27.312 1 98.5 222 GLY A C 1
ATOM 1749 O O . GLY A 1 222 ? 0.348 -24.438 -28.234 1 98.5 222 GLY A O 1
ATOM 1750 N N . ASN A 1 223 ? -0.445 -25.656 -26.578 1 98.38 223 ASN A N 1
ATOM 1751 C CA . ASN A 1 223 ? -1.813 -25.141 -26.625 1 98.38 223 ASN A CA 1
ATOM 1752 C C . ASN A 1 223 ? -1.993 -23.906 -25.766 1 98.38 223 ASN A C 1
ATOM 1754 O O . ASN A 1 223 ? -1.897 -23.984 -24.531 1 98.38 223 ASN A O 1
ATOM 1758 N N . ALA A 1 224 ? -2.295 -22.797 -26.328 1 98.19 224 ALA A N 1
ATOM 1759 C CA . ALA A 1 224 ? -2.434 -21.531 -25.625 1 98.19 224 ALA A CA 1
ATOM 1760 C C . ALA A 1 224 ? -3.506 -21.625 -24.531 1 98.19 224 ALA A C 1
ATOM 1762 O O . ALA A 1 224 ? -3.385 -21 -23.484 1 98.19 224 ALA A O 1
ATOM 1763 N N . LYS A 1 225 ? -4.508 -22.391 -24.734 1 97.19 225 LYS A N 1
ATOM 1764 C CA . LYS A 1 225 ? -5.637 -22.5 -23.812 1 97.19 225 LYS A CA 1
ATOM 1765 C C . LYS A 1 225 ? -5.242 -23.234 -22.531 1 97.19 225 LYS A C 1
ATOM 1767 O O . LYS A 1 225 ? -5.973 -23.219 -21.547 1 97.19 225 LYS A O 1
ATOM 1772 N N . LYS A 1 226 ? -4.07 -23.844 -22.547 1 97.88 226 LYS A N 1
ATOM 1773 C CA . LYS A 1 226 ? -3.572 -24.578 -21.375 1 97.88 226 LYS A CA 1
ATOM 1774 C C . LYS A 1 226 ? -2.477 -23.781 -20.656 1 97.88 226 LYS A C 1
ATOM 1776 O O . LYS A 1 226 ? -1.87 -24.281 -19.719 1 97.88 226 LYS A O 1
ATOM 1781 N N . ALA A 1 227 ? -2.295 -22.562 -21.109 1 98.75 227 ALA A N 1
ATOM 1782 C CA . ALA A 1 227 ? -1.158 -21.812 -20.594 1 98.75 227 ALA A CA 1
ATOM 1783 C C . ALA A 1 227 ? -1.626 -20.609 -19.781 1 98.75 227 ALA A C 1
ATOM 1785 O O . ALA A 1 227 ? -2.59 -19.938 -20.141 1 98.75 227 ALA A O 1
ATOM 1786 N N . ILE A 1 228 ? -0.94 -20.453 -18.672 1 98.81 228 ILE A N 1
ATOM 1787 C CA . ILE A 1 228 ? -1.039 -19.203 -17.891 1 98.81 228 ILE A CA 1
ATOM 1788 C C . ILE A 1 228 ? 0.153 -18.312 -18.219 1 98.81 228 ILE A C 1
ATOM 1790 O O . ILE A 1 228 ? 1.296 -18.766 -18.25 1 98.81 228 ILE A O 1
ATOM 1794 N N . LEU A 1 229 ? -0.087 -17.094 -18.594 1 98.88 229 LEU A N 1
ATOM 1795 C CA . LEU A 1 229 ? 0.94 -16.078 -18.453 1 98.88 229 LEU A CA 1
ATOM 1796 C C . LEU A 1 229 ? 0.766 -15.297 -17.156 1 98.88 229 LEU A C 1
ATOM 1798 O O . LEU A 1 229 ? -0.224 -14.578 -16.984 1 98.88 229 LEU A O 1
ATOM 1802 N N . SER A 1 230 ? 1.734 -15.438 -16.25 1 98.69 230 SER A N 1
ATOM 1803 C CA . SER A 1 230 ? 1.67 -14.852 -14.914 1 98.69 230 SER A CA 1
ATOM 1804 C C . SER A 1 230 ? 2.24 -13.438 -14.898 1 98.69 230 SER A C 1
ATOM 1806 O O . SER A 1 230 ? 2.809 -12.984 -15.891 1 98.69 230 SER A O 1
ATOM 1808 N N . HIS A 1 231 ? 2.016 -12.688 -13.805 1 98.38 231 HIS A N 1
ATOM 1809 C CA . HIS A 1 231 ? 2.637 -11.398 -13.5 1 98.38 231 HIS A CA 1
ATOM 1810 C C . HIS A 1 231 ? 2.273 -10.352 -14.547 1 98.38 231 HIS A C 1
ATOM 1812 O O . HIS A 1 231 ? 3.08 -9.477 -14.859 1 98.38 231 HIS A O 1
ATOM 1818 N N . LEU A 1 232 ? 1.142 -10.5 -15.125 1 98.31 232 LEU A N 1
ATOM 1819 C CA . LEU A 1 232 ? 0.759 -9.508 -16.125 1 98.31 232 LEU A CA 1
ATOM 1820 C C . LEU A 1 232 ? 0.529 -8.141 -15.477 1 98.31 232 LEU A C 1
ATOM 1822 O O . LEU A 1 232 ? 0.675 -7.109 -16.141 1 98.31 232 LEU A O 1
ATOM 1826 N N . ASP A 1 233 ? 0.256 -8.109 -14.188 1 97.25 233 ASP A N 1
ATOM 1827 C CA . ASP A 1 233 ? -0.022 -6.883 -13.453 1 97.25 233 ASP A CA 1
ATOM 1828 C C . ASP A 1 233 ? 1.258 -6.082 -13.211 1 97.25 233 ASP A C 1
ATOM 1830 O O . ASP A 1 233 ? 1.206 -4.938 -12.766 1 97.25 233 ASP A O 1
ATOM 1834 N N . ARG A 1 234 ? 2.404 -6.605 -13.516 1 97.5 234 ARG A N 1
ATOM 1835 C CA . ARG A 1 234 ? 3.623 -5.805 -13.445 1 97.5 234 ARG A CA 1
ATOM 1836 C C . ARG A 1 234 ? 4.324 -5.754 -14.797 1 97.5 234 ARG A C 1
ATOM 1838 O O . ARG A 1 234 ? 5.375 -5.121 -14.938 1 97.5 234 ARG A O 1
ATOM 1845 N N . THR A 1 235 ? 3.736 -6.418 -15.844 1 97.75 235 THR A N 1
ATOM 1846 C CA . THR A 1 235 ? 4.418 -6.547 -17.125 1 97.75 235 THR A CA 1
ATOM 1847 C C . THR A 1 235 ? 3.701 -5.738 -18.203 1 97.75 235 THR A C 1
ATOM 1849 O O . THR A 1 235 ? 4.344 -5.086 -19.031 1 97.75 235 THR A O 1
ATOM 1852 N N . ILE A 1 236 ? 2.387 -5.836 -18.234 1 97.38 236 ILE A N 1
ATOM 1853 C CA . ILE A 1 236 ? 1.565 -5.074 -19.172 1 97.38 236 ILE A CA 1
ATOM 1854 C C . ILE A 1 236 ? 0.666 -4.109 -18.406 1 97.38 236 ILE A C 1
ATOM 1856 O O . ILE A 1 236 ? -0.398 -4.5 -17.906 1 97.38 236 ILE A O 1
ATOM 1860 N N . LEU A 1 237 ? 0.982 -2.861 -18.438 1 94 237 LEU A N 1
ATOM 1861 C CA . LEU A 1 237 ? 0.405 -1.935 -17.469 1 94 237 LEU A CA 1
ATOM 1862 C C . LEU A 1 237 ? -0.712 -1.113 -18.094 1 94 237 LEU A C 1
ATOM 1864 O O . LEU A 1 237 ? -1.525 -0.513 -17.391 1 94 237 LEU A O 1
ATOM 1868 N N . ILE A 1 238 ? -0.75 -1.088 -19.422 1 94.75 238 ILE A N 1
ATOM 1869 C CA . ILE A 1 238 ? -1.798 -0.357 -20.125 1 94.75 238 ILE A CA 1
ATOM 1870 C C . ILE A 1 238 ? -2.979 -1.283 -20.391 1 94.75 238 ILE A C 1
ATOM 1872 O O . ILE A 1 238 ? -2.828 -2.312 -21.062 1 94.75 238 ILE A O 1
ATOM 1876 N N . PRO A 1 239 ? -4.109 -0.928 -19.859 1 94.69 239 PRO A N 1
ATOM 1877 C CA . PRO A 1 239 ? -5.27 -1.813 -19.984 1 94.69 239 PRO A CA 1
ATOM 1878 C C . PRO A 1 239 ? -5.566 -2.199 -21.438 1 94.69 239 PRO A C 1
ATOM 1880 O O . PRO A 1 239 ? -5.875 -3.359 -21.719 1 94.69 239 PRO A O 1
ATOM 1883 N N . GLU A 1 240 ? -5.422 -1.285 -22.328 1 95.5 240 GLU A N 1
ATOM 1884 C CA . GLU A 1 240 ? -5.676 -1.562 -23.734 1 95.5 240 GLU A CA 1
ATOM 1885 C C . GLU A 1 240 ? -4.707 -2.611 -24.281 1 95.5 240 GLU A C 1
ATOM 1887 O O . GLU A 1 240 ? -5.105 -3.506 -25.016 1 95.5 240 GLU A O 1
ATOM 1892 N N . ASP A 1 241 ? -3.479 -2.482 -23.859 1 97.19 241 ASP A N 1
ATOM 1893 C CA . ASP A 1 241 ? -2.467 -3.449 -24.281 1 97.19 241 ASP A CA 1
ATOM 1894 C C . ASP A 1 241 ? -2.746 -4.828 -23.688 1 97.19 241 ASP A C 1
ATOM 1896 O O . ASP A 1 241 ? -2.523 -5.848 -24.344 1 97.19 241 ASP A O 1
ATOM 1900 N N . LEU A 1 242 ? -3.188 -4.793 -22.516 1 96.56 242 LEU A N 1
ATOM 1901 C CA . LEU A 1 242 ? -3.52 -6.035 -21.828 1 96.56 242 LEU A CA 1
ATOM 1902 C C . LEU A 1 242 ? -4.648 -6.77 -22.547 1 96.56 242 LEU A C 1
ATOM 1904 O O . LEU A 1 242 ? -4.582 -7.984 -22.734 1 96.56 242 LEU A O 1
ATOM 1908 N N . LEU A 1 243 ? -5.691 -6.078 -22.969 1 96.12 243 LEU A N 1
ATOM 1909 C CA . LEU A 1 243 ? -6.824 -6.668 -23.672 1 96.12 243 LEU A CA 1
ATOM 1910 C C . LEU A 1 243 ? -6.418 -7.137 -25.062 1 96.12 243 LEU A C 1
ATOM 1912 O O . LEU A 1 243 ? -6.891 -8.172 -25.531 1 96.12 243 LEU A O 1
ATOM 1916 N N . GLU A 1 244 ? -5.574 -6.328 -25.656 1 96.62 244 GLU A N 1
ATOM 1917 C CA . GLU A 1 244 ? -5.059 -6.742 -26.953 1 96.62 244 GLU A CA 1
ATOM 1918 C C . GLU A 1 244 ? -4.277 -8.047 -26.844 1 96.62 244 GLU A C 1
ATOM 1920 O O . GLU A 1 244 ? -4.43 -8.938 -27.688 1 96.62 244 GLU A O 1
ATOM 1925 N N . PHE A 1 245 ? -3.484 -8.102 -25.859 1 97.31 245 PHE A N 1
ATOM 1926 C CA . PHE A 1 245 ? -2.748 -9.328 -25.609 1 97.31 245 PHE A CA 1
ATOM 1927 C C . PHE A 1 245 ? -3.701 -10.508 -25.422 1 97.31 245 PHE A C 1
ATOM 1929 O O . PHE A 1 245 ? -3.512 -11.57 -26 1 97.31 245 PHE A O 1
ATOM 1936 N N . ALA A 1 246 ? -4.695 -10.32 -24.625 1 95.62 246 ALA A N 1
ATOM 1937 C CA . ALA A 1 246 ? -5.68 -11.359 -24.328 1 95.62 246 ALA A CA 1
ATOM 1938 C C . ALA A 1 246 ? -6.383 -11.82 -25.609 1 95.62 246 ALA A C 1
ATOM 1940 O O . ALA A 1 246 ? -6.723 -12.992 -25.75 1 95.62 246 ALA A O 1
ATOM 1941 N N . ASP A 1 247 ? -6.598 -10.938 -26.5 1 95.44 247 ASP A N 1
ATOM 1942 C CA . ASP A 1 247 ? -7.266 -11.25 -27.766 1 95.44 247 ASP A CA 1
ATOM 1943 C C . ASP A 1 247 ? -6.328 -11.992 -28.719 1 95.44 247 ASP A C 1
ATOM 1945 O O . ASP A 1 247 ? -6.77 -12.836 -29.5 1 95.44 247 ASP A O 1
ATOM 1949 N N . GLU A 1 248 ? -5.137 -11.594 -28.594 1 95.25 248 GLU A N 1
ATOM 1950 C CA . GLU A 1 248 ? -4.152 -12.164 -29.516 1 95.25 248 GLU A CA 1
ATOM 1951 C C . GLU A 1 248 ? -3.812 -13.602 -29.125 1 95.25 248 GLU A C 1
ATOM 1953 O O . GLU A 1 248 ? -3.596 -14.445 -30 1 95.25 248 GLU A O 1
ATOM 1958 N N . VAL A 1 249 ? -3.676 -13.734 -27.828 1 94.56 249 VAL A N 1
ATOM 1959 C CA . VAL A 1 249 ? -3.27 -15.039 -27.312 1 94.56 249 VAL A CA 1
ATOM 1960 C C . VAL A 1 249 ? -4.387 -15.625 -26.453 1 94.56 249 VAL A C 1
ATOM 1962 O O . VAL A 1 249 ? -4.906 -14.953 -25.562 1 94.56 249 VAL A O 1
ATOM 1965 N N . ASP A 1 250 ? -4.93 -16.703 -26.672 1 93.88 250 ASP A N 1
ATOM 1966 C CA . ASP A 1 250 ? -6.055 -17.328 -25.969 1 93.88 250 ASP A CA 1
ATOM 1967 C C . ASP A 1 250 ? -5.594 -18.047 -24.703 1 93.88 250 ASP A C 1
ATOM 1969 O O . ASP A 1 250 ? -6.164 -19.062 -24.328 1 93.88 250 ASP A O 1
ATOM 1973 N N . CYS A 1 251 ? -4.527 -17.531 -24.047 1 98.19 251 CYS A N 1
ATOM 1974 C CA . CYS A 1 251 ? -4.066 -18.094 -22.781 1 98.19 251 CYS A CA 1
ATOM 1975 C C . CYS A 1 251 ? -4.773 -17.453 -21.609 1 98.19 251 CYS A C 1
ATOM 1977 O O . CYS A 1 251 ? -5.57 -16.531 -21.781 1 98.19 251 CYS A O 1
ATOM 1979 N N . TYR A 1 252 ? -4.609 -18 -20.406 1 98.62 252 TYR A N 1
ATOM 1980 C CA . TYR A 1 252 ? -5.086 -17.359 -19.188 1 98.62 252 TYR A CA 1
ATOM 1981 C C . TYR A 1 252 ? -4.207 -16.172 -18.812 1 98.62 252 TYR A C 1
ATOM 1983 O O . TYR A 1 252 ? -2.98 -16.234 -18.906 1 98.62 252 TYR A O 1
ATOM 1991 N N . CYS A 1 253 ? -4.844 -15.094 -18.484 1 98.81 253 CYS A N 1
ATOM 1992 C CA . CYS A 1 253 ? -4.184 -13.891 -17.984 1 98.81 253 CYS A CA 1
ATOM 1993 C C . CYS A 1 253 ? -4.223 -13.836 -16.453 1 98.81 253 CYS A C 1
ATOM 1995 O O . CYS A 1 253 ? -5.301 -13.797 -15.867 1 98.81 253 CYS A O 1
ATOM 1997 N N . GLN A 1 254 ? -3.029 -13.797 -15.891 1 98.88 254 GLN A N 1
ATOM 1998 C CA . GLN A 1 254 ? -3.004 -13.953 -14.438 1 98.88 254 GLN A CA 1
ATOM 1999 C C . GLN A 1 254 ? -2.504 -12.68 -13.758 1 98.88 254 GLN A C 1
ATOM 2001 O O . GLN A 1 254 ? -1.487 -12.117 -14.164 1 98.88 254 GLN A O 1
ATOM 2006 N N . PHE A 1 255 ? -3.271 -12.281 -12.773 1 98.81 255 PHE A N 1
ATOM 2007 C CA . PHE A 1 255 ? -2.904 -11.242 -11.812 1 98.81 255 PHE A CA 1
ATOM 2008 C C . PHE A 1 255 ? -2.547 -11.859 -10.469 1 98.81 255 PHE A C 1
ATOM 2010 O O . PHE A 1 255 ? -3.434 -12.242 -9.695 1 98.81 255 PHE A O 1
ATOM 2017 N N . ASP A 1 256 ? -1.247 -11.906 -10.211 1 98.81 256 ASP A N 1
ATOM 2018 C CA . ASP A 1 256 ? -0.861 -12.758 -9.086 1 98.81 256 ASP A CA 1
ATOM 2019 C C . ASP A 1 256 ? 0.027 -12 -8.102 1 98.81 256 ASP A C 1
ATOM 2021 O O . ASP A 1 256 ? 0.856 -12.602 -7.418 1 98.81 256 ASP A O 1
ATOM 2025 N N . LEU A 1 257 ? -0.191 -10.68 -8.039 1 98.56 257 LEU A N 1
ATOM 2026 C CA . LEU A 1 257 ? 0.564 -9.898 -7.07 1 98.56 257 LEU A CA 1
ATOM 2027 C C . LEU A 1 257 ? -0.374 -9.156 -6.125 1 98.56 257 LEU A C 1
ATOM 2029 O O . LEU A 1 257 ? -0.033 -8.086 -5.621 1 98.56 257 LEU A O 1
ATOM 2033 N N . PHE A 1 258 ? -1.591 -9.695 -5.949 1 98.81 258 PHE A N 1
ATOM 2034 C CA . PHE A 1 258 ? -2.477 -9.117 -4.945 1 98.81 258 PHE A CA 1
ATOM 2035 C C . PHE A 1 258 ? -1.81 -9.109 -3.574 1 98.81 258 PHE A C 1
ATOM 2037 O O . PHE A 1 258 ? -1.146 -10.078 -3.197 1 98.81 258 PHE A O 1
ATOM 2044 N N . GLY A 1 259 ? -2.021 -8.07 -2.834 1 98.19 259 GLY A N 1
ATOM 2045 C CA . GLY A 1 259 ? -1.39 -7.891 -1.536 1 98.19 259 GLY A CA 1
ATOM 2046 C C . GLY A 1 259 ? -0.126 -7.055 -1.597 1 98.19 259 GLY A C 1
ATOM 2047 O O . GLY A 1 259 ? 0.358 -6.574 -0.568 1 98.19 259 GLY A O 1
ATOM 2048 N N . TYR A 1 260 ? 0.411 -6.926 -2.801 1 96.69 260 TYR A N 1
ATOM 2049 C CA . TYR A 1 260 ? 1.561 -6.047 -2.984 1 96.69 260 TYR A CA 1
ATOM 2050 C C . TYR A 1 260 ? 1.127 -4.586 -3.041 1 96.69 260 TYR A C 1
ATOM 2052 O O . TYR A 1 260 ? 1.013 -4.008 -4.125 1 96.69 260 TYR A O 1
ATOM 2060 N N . GLU A 1 261 ? 0.888 -3.963 -1.958 1 95.44 261 GLU A N 1
ATOM 2061 C CA . GLU A 1 261 ? 0.423 -2.582 -1.874 1 95.44 261 GLU A CA 1
ATOM 2062 C C . GLU A 1 261 ? 1.572 -1.63 -1.553 1 95.44 261 GLU A C 1
ATOM 2064 O O . GLU A 1 261 ? 1.555 -0.953 -0.523 1 95.44 261 GLU A O 1
ATOM 2069 N N . SER A 1 262 ? 2.592 -1.623 -2.277 1 96.69 262 SER A N 1
ATOM 2070 C CA . 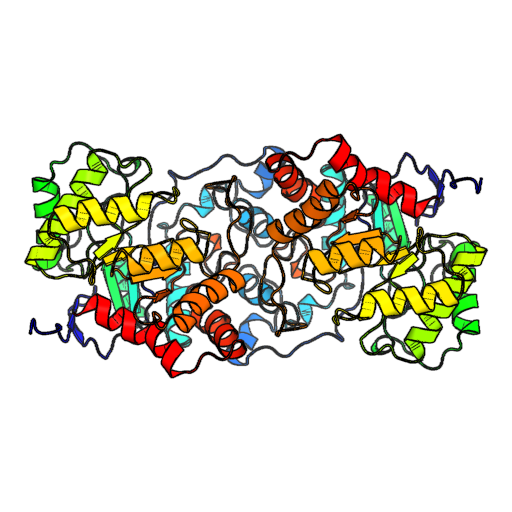SER A 1 262 ? 3.709 -0.69 -2.371 1 96.69 262 SER A CA 1
ATOM 2071 C C . SER A 1 262 ? 3.955 -0.268 -3.816 1 96.69 262 SER A C 1
ATOM 2073 O O . SER A 1 262 ? 4.227 -1.109 -4.676 1 96.69 262 SER A O 1
ATOM 2075 N N . SER A 1 263 ? 3.869 0.981 -4.066 1 97.81 263 SER A N 1
ATOM 2076 C CA . SER A 1 263 ? 3.943 1.443 -5.449 1 97.81 263 SER A CA 1
ATOM 2077 C C . SER A 1 263 ? 5.383 1.478 -5.945 1 97.81 263 SER A C 1
ATOM 2079 O O . SER A 1 263 ? 5.629 1.564 -7.148 1 97.81 263 SER A O 1
ATOM 2081 N N . PHE A 1 264 ? 6.355 1.441 -5.043 1 97.88 264 PHE A N 1
ATOM 2082 C CA . PHE A 1 264 ? 7.75 1.314 -5.457 1 97.88 264 PHE A CA 1
ATOM 2083 C C . PHE A 1 264 ? 8.086 -0.137 -5.773 1 97.88 264 PHE A C 1
ATOM 2085 O O . PHE A 1 264 ? 7.91 -1.02 -4.934 1 97.88 264 PHE A O 1
ATOM 2092 N N . TYR A 1 265 ? 8.547 -0.366 -6.977 1 96.94 265 TYR A N 1
ATOM 2093 C CA . TYR A 1 265 ? 8.906 -1.709 -7.422 1 96.94 265 TYR A CA 1
ATOM 2094 C C . TYR A 1 265 ? 10.414 -1.853 -7.555 1 96.94 265 TYR A C 1
ATOM 2096 O O . TYR A 1 265 ? 10.984 -1.564 -8.609 1 96.94 265 TYR A O 1
ATOM 2104 N N . GLN A 1 266 ? 11.078 -2.383 -6.555 1 96.5 266 GLN A N 1
ATOM 2105 C CA . GLN A 1 266 ? 12.531 -2.428 -6.457 1 96.5 266 GLN A CA 1
ATOM 2106 C C . GLN A 1 266 ? 13.141 -3.145 -7.656 1 96.5 266 GLN A C 1
ATOM 2108 O O . GLN A 1 266 ? 14.234 -2.795 -8.102 1 96.5 266 GLN A O 1
ATOM 2113 N N . LEU A 1 267 ? 12.383 -4.125 -8.172 1 96.25 267 LEU A N 1
ATOM 2114 C CA . LEU A 1 267 ? 12.93 -4.977 -9.227 1 96.25 267 LEU A CA 1
ATOM 2115 C C . LEU A 1 267 ? 12.844 -4.289 -10.578 1 96.25 267 LEU A C 1
ATOM 2117 O O . LEU A 1 267 ? 13.453 -4.746 -11.555 1 96.25 267 LEU A O 1
ATOM 2121 N N . ASN A 1 268 ? 12.094 -3.244 -10.672 1 95.5 268 ASN A N 1
ATOM 2122 C CA . ASN A 1 268 ? 12 -2.377 -11.844 1 95.5 268 ASN A CA 1
ATOM 2123 C C . ASN A 1 268 ? 11.594 -0.958 -11.453 1 95.5 268 ASN A C 1
ATOM 2125 O O . ASN A 1 268 ? 10.461 -0.548 -11.688 1 95.5 268 ASN A O 1
ATOM 2129 N N . PRO A 1 269 ? 12.508 -0.179 -10.938 1 94.12 269 PRO A N 1
ATOM 2130 C CA . PRO A 1 269 ? 12.188 1.118 -10.336 1 94.12 269 PRO A CA 1
ATOM 2131 C C . PRO A 1 269 ? 11.578 2.098 -11.336 1 94.12 269 PRO A C 1
ATOM 2133 O O . PRO A 1 269 ? 11.031 3.131 -10.938 1 94.12 269 PRO A O 1
ATOM 2136 N N . GLN A 1 270 ? 11.617 1.786 -12.648 1 91.06 270 GLN A N 1
ATOM 2137 C CA . GLN A 1 270 ? 11.078 2.678 -13.672 1 91.06 270 GLN A CA 1
ATOM 2138 C C . GLN A 1 270 ? 9.57 2.506 -13.82 1 91.06 270 GLN A C 1
ATOM 2140 O O . GLN A 1 270 ? 8.906 3.326 -14.453 1 91.06 270 GLN A O 1
ATOM 2145 N N . VAL A 1 271 ? 9.086 1.458 -13.188 1 93.81 271 VAL A N 1
ATOM 2146 C CA . VAL A 1 271 ? 7.66 1.154 -13.281 1 93.81 271 VAL A CA 1
ATOM 2147 C C . VAL A 1 271 ? 7.008 1.28 -11.906 1 93.81 271 VAL A C 1
ATOM 2149 O O . VAL A 1 271 ? 7.59 0.871 -10.898 1 93.81 271 VAL A O 1
ATOM 2152 N N . ASP A 1 272 ? 5.852 1.975 -11.883 1 96.69 272 ASP A N 1
ATOM 2153 C CA . ASP A 1 272 ? 5.078 2.002 -10.648 1 96.69 272 ASP A CA 1
ATOM 2154 C C . ASP A 1 272 ? 4.223 0.744 -10.508 1 96.69 272 ASP A C 1
ATOM 2156 O O . ASP A 1 272 ? 3.42 0.43 -11.391 1 96.69 272 ASP A O 1
ATOM 2160 N N . MET A 1 273 ? 4.441 0.016 -9.445 1 97.81 273 MET A N 1
ATOM 2161 C CA . MET A 1 273 ? 3.602 -1.147 -9.172 1 97.81 273 MET A CA 1
ATOM 2162 C C . MET A 1 273 ? 2.154 -0.732 -8.938 1 97.81 273 MET A C 1
ATOM 2164 O O . MET A 1 273 ? 1.885 0.173 -8.148 1 97.81 273 MET A O 1
ATOM 2168 N N . ILE A 1 274 ? 1.244 -1.349 -9.617 1 97.69 274 ILE A N 1
ATOM 2169 C CA . ILE A 1 274 ? -0.162 -0.978 -9.5 1 97.69 274 ILE A CA 1
ATOM 2170 C C . ILE A 1 274 ? -0.722 -1.478 -8.172 1 97.69 274 ILE A C 1
ATOM 2172 O O . ILE A 1 274 ? -0.234 -2.465 -7.617 1 97.69 274 ILE A O 1
ATOM 2176 N N . SER A 1 275 ? -1.696 -0.818 -7.621 1 97.94 275 SER A N 1
ATOM 2177 C CA . SER A 1 275 ? -2.367 -1.185 -6.379 1 97.94 275 SER A CA 1
ATOM 2178 C C . SER A 1 275 ? -3.361 -2.318 -6.602 1 97.94 275 SER A C 1
ATOM 2180 O O . SER A 1 275 ? -3.613 -2.717 -7.738 1 97.94 275 SER A O 1
ATOM 2182 N N . ASP A 1 276 ? -3.896 -2.854 -5.5 1 98.56 276 ASP A N 1
ATOM 2183 C CA . ASP A 1 276 ? -4.914 -3.895 -5.602 1 98.56 276 ASP A CA 1
ATOM 2184 C C . ASP A 1 276 ? -6.176 -3.365 -6.285 1 98.56 276 ASP A C 1
ATOM 2186 O O . ASP A 1 276 ? -6.824 -4.086 -7.047 1 98.56 276 ASP A O 1
ATOM 2190 N N . ALA A 1 277 ? -6.52 -2.1 -5.977 1 98.19 277 ALA A N 1
ATOM 2191 C CA . ALA A 1 277 ? -7.672 -1.505 -6.648 1 98.19 277 ALA A CA 1
ATOM 2192 C C . ALA A 1 277 ? -7.453 -1.439 -8.156 1 98.19 277 ALA A C 1
ATOM 2194 O O . ALA A 1 277 ? -8.359 -1.741 -8.938 1 98.19 277 ALA A O 1
ATOM 2195 N N . GLN A 1 278 ? -6.285 -1.045 -8.547 1 97.56 278 GLN A N 1
ATOM 2196 C CA . GLN A 1 278 ? -5.965 -0.988 -9.969 1 97.56 278 GLN A CA 1
ATOM 2197 C C . GLN A 1 278 ? -5.969 -2.383 -10.586 1 97.56 278 GLN A C 1
ATOM 2199 O O . GLN A 1 278 ? -6.363 -2.555 -11.742 1 97.56 278 GLN A O 1
ATOM 2204 N N . ARG A 1 279 ? -5.504 -3.369 -9.898 1 98.5 279 ARG A N 1
ATOM 2205 C CA . ARG A 1 279 ? -5.566 -4.75 -10.367 1 98.5 279 ARG A CA 1
ATOM 2206 C C . ARG A 1 279 ? -7.008 -5.188 -10.586 1 98.5 279 ARG A C 1
ATOM 2208 O O . ARG A 1 279 ? -7.324 -5.809 -11.609 1 98.5 279 ARG A O 1
ATOM 2215 N N . ILE A 1 280 ? -7.863 -4.828 -9.617 1 98.5 280 ILE A N 1
ATOM 2216 C CA . ILE A 1 280 ? -9.281 -5.137 -9.758 1 98.5 280 ILE A CA 1
ATOM 2217 C C . ILE A 1 280 ? -9.852 -4.406 -10.977 1 98.5 280 ILE A C 1
ATOM 2219 O O . ILE A 1 280 ? -10.664 -4.961 -11.719 1 98.5 280 ILE A O 1
ATOM 2223 N N . ASP A 1 281 ? -9.414 -3.154 -11.188 1 97.69 281 ASP A N 1
ATOM 2224 C CA . ASP A 1 281 ? -9.852 -2.41 -12.359 1 97.69 281 ASP A CA 1
ATOM 2225 C C . ASP A 1 281 ? -9.438 -3.125 -13.648 1 97.69 281 ASP A C 1
ATOM 2227 O O . ASP A 1 281 ? -10.203 -3.164 -14.617 1 97.69 281 ASP A O 1
ATOM 2231 N N . ASN A 1 282 ? -8.227 -3.617 -13.664 1 98.12 282 ASN A N 1
ATOM 2232 C CA . ASN A 1 282 ? -7.793 -4.406 -14.812 1 98.12 282 ASN A CA 1
ATOM 2233 C C . ASN A 1 282 ? -8.711 -5.598 -15.055 1 98.12 282 ASN A C 1
ATOM 2235 O O . ASN A 1 282 ? -9.102 -5.867 -16.188 1 98.12 282 ASN A O 1
ATOM 2239 N N . VAL A 1 283 ? -9.07 -6.309 -14 1 98.5 283 VAL A N 1
ATOM 2240 C CA . VAL A 1 283 ? -9.984 -7.438 -14.109 1 98.5 283 VAL A CA 1
ATOM 2241 C C . VAL A 1 283 ? -11.336 -6.957 -14.625 1 98.5 283 VAL A C 1
ATOM 2243 O O . VAL A 1 283 ? -11.992 -7.645 -15.422 1 98.5 283 VAL A O 1
ATOM 2246 N N . ASN A 1 284 ? -11.766 -5.789 -14.18 1 98 284 ASN A N 1
ATOM 2247 C CA . ASN A 1 284 ? -13.031 -5.219 -14.625 1 98 284 ASN A CA 1
ATOM 2248 C C . ASN A 1 284 ? -13.047 -4.984 -16.125 1 98 284 ASN A C 1
ATOM 2250 O O . ASN A 1 284 ? -14.094 -5.102 -16.766 1 98 284 ASN A O 1
ATOM 2254 N N . TYR A 1 285 ? -11.891 -4.598 -16.656 1 97.31 285 TYR A N 1
ATOM 2255 C CA . TYR A 1 285 ? -11.812 -4.445 -18.109 1 97.31 285 TYR A CA 1
ATOM 2256 C C . TYR A 1 285 ? -12.109 -5.762 -18.812 1 97.31 285 TYR A C 1
ATOM 2258 O O . TYR A 1 285 ? -12.836 -5.797 -19.812 1 97.31 285 TYR A O 1
ATOM 2266 N N . PHE A 1 286 ? -11.57 -6.859 -18.266 1 97.88 286 PHE A N 1
ATOM 2267 C CA . PHE A 1 286 ? -11.859 -8.18 -18.812 1 97.88 286 PHE A CA 1
ATOM 2268 C C . PHE A 1 286 ? -13.344 -8.5 -18.703 1 97.88 286 PHE A C 1
ATOM 2270 O O . PHE A 1 286 ? -13.938 -9.055 -19.625 1 97.88 286 PHE A O 1
ATOM 2277 N N . ARG A 1 287 ? -13.875 -8.148 -17.562 1 97.81 287 ARG A N 1
ATOM 2278 C CA . ARG A 1 287 ? -15.297 -8.367 -17.312 1 97.81 287 ARG A CA 1
ATOM 2279 C C . ARG A 1 287 ? -16.156 -7.652 -18.344 1 97.81 287 ARG A C 1
ATOM 2281 O O . ARG A 1 287 ? -17.047 -8.258 -18.938 1 97.81 287 ARG A O 1
ATOM 2288 N N . HIS A 1 288 ? -15.852 -6.422 -18.594 1 96.94 288 HIS A N 1
ATOM 2289 C CA . HIS A 1 288 ? -16.609 -5.605 -19.531 1 96.94 288 HIS A CA 1
ATOM 2290 C C . HIS A 1 288 ? -16.516 -6.164 -20.953 1 96.94 288 HIS A C 1
ATOM 2292 O O . HIS A 1 288 ? -17.469 -6.078 -21.734 1 96.94 288 HIS A O 1
ATOM 2298 N N . GLU A 1 289 ? -15.414 -6.75 -21.219 1 96.5 289 GLU A N 1
ATOM 2299 C CA . GLU A 1 289 ? -15.188 -7.293 -22.562 1 96.5 289 GLU A CA 1
ATOM 2300 C C . GLU A 1 289 ? -15.586 -8.766 -22.625 1 96.5 289 GLU A C 1
ATOM 2302 O O . GLU A 1 289 ? -15.234 -9.461 -23.578 1 96.5 289 GLU A O 1
ATOM 2307 N N . GLN A 1 290 ? -16.203 -9.289 -21.594 1 96.62 290 GLN A N 1
ATOM 2308 C CA . GLN A 1 290 ? -16.719 -10.648 -21.516 1 96.62 290 GLN A CA 1
ATOM 2309 C C . GLN A 1 290 ? -15.586 -11.672 -21.641 1 96.62 290 GLN A C 1
ATOM 2311 O O . GLN A 1 290 ? -15.703 -12.648 -22.375 1 96.62 290 GLN A O 1
ATOM 2316 N N . LYS A 1 291 ? -14.484 -11.375 -20.953 1 97.31 291 LYS A N 1
ATOM 2317 C CA . LYS A 1 291 ? -13.312 -12.234 -21 1 97.31 291 LYS A CA 1
ATOM 2318 C C . LYS A 1 291 ? -12.93 -12.734 -19.609 1 97.31 291 LYS A C 1
ATOM 2320 O O . LYS A 1 291 ? -11.781 -13.125 -19.391 1 97.31 291 LYS A O 1
ATOM 2325 N N . LEU A 1 292 ? -13.852 -12.758 -18.703 1 98 292 LEU A N 1
ATOM 2326 C CA . LEU A 1 292 ? -13.555 -13.164 -17.328 1 98 292 LEU A CA 1
ATOM 2327 C C . LEU A 1 292 ? -13.117 -14.625 -17.281 1 98 292 LEU A C 1
ATOM 2329 O O . LEU A 1 292 ? -12.414 -15.031 -16.359 1 98 292 LEU A O 1
ATOM 2333 N N . HIS A 1 293 ? -13.523 -15.406 -18.25 1 97.38 293 HIS A N 1
ATOM 2334 C CA . HIS A 1 293 ? -13.219 -16.828 -18.281 1 97.38 293 HIS A CA 1
ATOM 2335 C C . HIS A 1 293 ? -11.734 -17.078 -18.531 1 97.38 293 HIS A C 1
ATOM 2337 O O . HIS A 1 293 ? -11.266 -18.203 -18.438 1 97.38 293 HIS A O 1
ATOM 2343 N N . ARG A 1 294 ? -10.922 -15.992 -18.719 1 96.75 294 ARG A N 1
ATOM 2344 C CA . ARG A 1 294 ? -9.492 -16.094 -18.984 1 96.75 294 ARG A CA 1
ATOM 2345 C C . ARG A 1 294 ? -8.68 -15.484 -17.844 1 96.75 294 ARG A C 1
ATOM 2347 O O . ARG A 1 294 ? -7.465 -15.328 -17.953 1 96.75 294 ARG A O 1
ATOM 2354 N N . VAL A 1 295 ? -9.281 -15.172 -16.766 1 98.69 295 VAL A N 1
ATOM 2355 C CA . VAL A 1 295 ? -8.609 -14.422 -15.703 1 98.69 295 VAL A CA 1
ATOM 2356 C C . VAL A 1 295 ? -8.344 -15.336 -14.508 1 98.69 295 VAL A C 1
ATOM 2358 O O . VAL A 1 295 ? -9.203 -16.141 -14.133 1 98.69 295 VAL A O 1
ATOM 2361 N N . LEU A 1 296 ? -7.168 -15.227 -13.969 1 98.88 296 LEU A N 1
ATOM 2362 C CA . LEU A 1 296 ? -6.793 -15.906 -12.734 1 98.88 296 LEU A CA 1
ATOM 2363 C C . LEU A 1 296 ? -6.188 -14.93 -11.734 1 98.88 296 LEU A C 1
ATOM 2365 O O . LEU A 1 296 ? -5.613 -13.914 -12.125 1 98.88 296 LEU A O 1
ATOM 2369 N N . LEU A 1 297 ? -6.305 -15.258 -10.414 1 98.88 297 LEU A N 1
ATOM 2370 C CA . LEU A 1 297 ? -5.789 -14.422 -9.336 1 98.88 297 LEU A CA 1
ATOM 2371 C C . LEU A 1 297 ? -4.898 -15.227 -8.398 1 98.88 297 LEU A C 1
ATOM 2373 O O . LEU A 1 297 ? -5.176 -16.391 -8.117 1 98.88 297 LEU A O 1
ATOM 2377 N N . SER A 1 298 ? -3.91 -14.602 -7.887 1 98.94 298 SER A N 1
ATOM 2378 C CA . SER A 1 298 ? -3.08 -15.172 -6.832 1 98.94 298 SER A CA 1
ATOM 2379 C C . SER A 1 298 ? -2.242 -14.102 -6.145 1 98.94 298 SER A C 1
ATOM 2381 O O . SER A 1 298 ? -2.523 -12.906 -6.277 1 98.94 298 SER A O 1
ATOM 2383 N N . HIS A 1 299 ? -1.247 -14.562 -5.262 1 98.88 299 HIS A N 1
ATOM 2384 C CA . HIS A 1 299 ? -0.472 -13.609 -4.477 1 98.88 299 HIS A CA 1
ATOM 2385 C C . HIS A 1 299 ? 1.003 -13.648 -4.863 1 98.88 299 HIS A C 1
ATOM 2387 O O . HIS A 1 299 ? 1.715 -12.656 -4.719 1 98.88 299 HIS A O 1
ATOM 2393 N N . ASP A 1 300 ? 1.416 -14.789 -5.277 1 98.75 300 ASP A N 1
ATOM 2394 C CA . ASP A 1 300 ? 2.838 -15.023 -5.504 1 98.75 300 ASP A CA 1
ATOM 2395 C C . ASP A 1 300 ? 3.658 -14.672 -4.266 1 98.75 300 ASP A C 1
ATOM 2397 O O . ASP A 1 300 ? 4.598 -13.875 -4.344 1 98.75 300 ASP A O 1
ATOM 2401 N N . ILE A 1 301 ? 3.297 -15.234 -3.119 1 98.69 301 ILE A N 1
ATOM 2402 C CA . ILE A 1 301 ? 4.082 -15.031 -1.907 1 98.69 301 ILE A CA 1
ATOM 2403 C C . ILE A 1 301 ? 5.418 -15.766 -2.033 1 98.69 301 ILE A C 1
ATOM 2405 O O . ILE A 1 301 ? 5.457 -17 -2.102 1 98.69 301 ILE A O 1
ATOM 2409 N N . HIS A 1 302 ? 6.504 -15.023 -2.043 1 98.25 302 HIS A N 1
ATOM 2410 C CA . HIS A 1 302 ? 7.812 -15.633 -2.252 1 98.25 302 HIS A CA 1
ATOM 2411 C C . HIS A 1 302 ? 8.859 -15.023 -1.325 1 98.25 302 HIS A C 1
ATOM 2413 O O . HIS A 1 302 ? 10.047 -15.344 -1.429 1 98.25 302 HIS A O 1
ATOM 2419 N N . THR A 1 303 ? 8.445 -14.078 -0.422 1 98.31 303 THR A N 1
ATOM 2420 C CA . THR A 1 303 ? 9.281 -13.5 0.621 1 98.31 303 THR A CA 1
ATOM 2421 C C . THR A 1 303 ? 8.586 -13.57 1.979 1 98.31 303 THR A C 1
ATOM 2423 O O . THR A 1 303 ? 7.359 -13.594 2.051 1 98.31 303 THR A O 1
ATOM 2426 N N . LYS A 1 304 ? 9.383 -13.555 3.061 1 98.62 304 LYS A N 1
ATOM 2427 C CA . LYS A 1 304 ? 8.898 -13.758 4.422 1 98.62 304 LYS A CA 1
ATOM 2428 C C . LYS A 1 304 ? 7.883 -12.688 4.809 1 98.62 304 LYS A C 1
ATOM 2430 O O . LYS A 1 304 ? 6.844 -12.992 5.395 1 98.62 304 LYS A O 1
ATOM 2435 N N . HIS A 1 305 ? 8.117 -11.445 4.438 1 98.5 305 HIS A N 1
ATOM 2436 C CA . HIS A 1 305 ? 7.379 -10.305 4.965 1 98.5 305 HIS A CA 1
ATOM 2437 C C . HIS A 1 305 ? 5.93 -10.32 4.492 1 98.5 305 HIS A C 1
ATOM 2439 O O . HIS A 1 305 ? 5.102 -9.562 5 1 98.5 305 HIS A O 1
ATOM 2445 N N . ARG A 1 306 ? 5.625 -11.242 3.555 1 98.56 306 ARG A N 1
ATOM 2446 C CA . ARG A 1 306 ? 4.258 -11.352 3.057 1 98.56 306 ARG A CA 1
ATOM 2447 C C . ARG A 1 306 ? 3.455 -12.359 3.869 1 98.56 306 ARG A C 1
ATOM 2449 O O . ARG A 1 306 ? 2.229 -12.422 3.762 1 98.56 306 ARG A O 1
ATOM 2456 N N . LEU A 1 307 ? 4.129 -13.148 4.699 1 98.88 307 LEU A N 1
ATOM 2457 C CA . LEU A 1 307 ? 3.482 -14.086 5.605 1 98.88 307 LEU A CA 1
ATOM 2458 C C . LEU A 1 307 ? 3.018 -13.383 6.875 1 98.88 307 LEU A C 1
ATOM 2460 O O . LEU A 1 307 ? 3.689 -12.469 7.367 1 98.88 307 LEU A O 1
ATOM 2464 N N . MET A 1 308 ? 1.947 -13.828 7.441 1 98.69 308 MET A N 1
ATOM 2465 C CA . MET A 1 308 ? 1.337 -13.156 8.586 1 98.69 308 MET A CA 1
ATOM 2466 C C . MET A 1 308 ? 2.305 -13.102 9.766 1 98.69 308 MET A C 1
ATOM 2468 O O . MET A 1 308 ? 2.434 -12.07 10.422 1 98.69 308 MET A O 1
ATOM 2472 N N . LYS A 1 309 ? 3.039 -14.164 9.984 1 98.69 309 LYS A N 1
ATOM 2473 C CA . LYS A 1 309 ? 3.988 -14.219 11.094 1 98.69 309 LYS A CA 1
ATOM 2474 C C . LYS A 1 309 ? 5.004 -13.086 11.008 1 98.69 309 LYS A C 1
ATOM 2476 O O . LYS A 1 309 ? 5.531 -12.633 12.023 1 98.69 309 LYS A O 1
ATOM 2481 N N . PHE A 1 310 ? 5.219 -12.617 9.82 1 98.75 310 PHE A N 1
ATOM 2482 C CA . PHE A 1 310 ? 6.258 -11.617 9.594 1 98.75 310 PHE A CA 1
ATOM 2483 C C . PHE A 1 310 ? 5.652 -10.297 9.133 1 98.75 310 PHE A C 1
ATOM 2485 O O . PHE A 1 310 ? 6.32 -9.5 8.469 1 98.75 310 PHE A O 1
ATOM 2492 N N . GLY A 1 311 ? 4.367 -10.102 9.398 1 98.56 311 GLY A N 1
ATOM 2493 C CA . GLY A 1 311 ? 3.752 -8.797 9.195 1 98.56 311 GLY A CA 1
ATOM 2494 C C . GLY A 1 311 ? 2.984 -8.695 7.895 1 98.56 311 GLY A C 1
ATOM 2495 O O . GLY A 1 311 ? 2.541 -7.609 7.512 1 98.56 311 GLY A O 1
ATOM 2496 N N . GLY A 1 312 ? 2.832 -9.812 7.195 1 98.56 312 GLY A N 1
ATOM 2497 C CA . GLY A 1 312 ? 2.23 -9.789 5.871 1 98.56 312 GLY A CA 1
ATOM 2498 C C . GLY A 1 312 ? 0.758 -10.156 5.879 1 98.56 312 GLY A C 1
ATOM 2499 O O . GLY A 1 312 ? 0.135 -10.219 6.938 1 98.56 312 GLY A O 1
ATOM 2500 N N . HIS A 1 313 ? 0.181 -10.289 4.66 1 98.12 313 HIS A N 1
ATOM 2501 C CA . HIS A 1 313 ? -1.252 -10.492 4.477 1 98.12 313 HIS A CA 1
ATOM 2502 C C . HIS A 1 313 ? -1.599 -11.977 4.445 1 98.12 313 HIS A C 1
ATOM 2504 O O . HIS A 1 313 ? -2.748 -12.352 4.68 1 98.12 313 HIS A O 1
ATOM 2510 N N . GLY A 1 314 ? -0.62 -12.859 4.121 1 98.62 314 GLY A N 1
ATOM 2511 C CA . GLY A 1 314 ? -0.831 -14.297 4.113 1 98.62 314 GLY A CA 1
ATOM 2512 C C . GLY A 1 314 ? -1.645 -14.773 2.926 1 98.62 314 GLY A C 1
ATOM 2513 O O . GLY A 1 314 ? -1.961 -13.992 2.027 1 98.62 314 GLY A O 1
ATOM 2514 N N . PHE A 1 315 ? -2.014 -16.047 2.916 1 98.88 315 PHE A N 1
ATOM 2515 C CA . PHE A 1 315 ? -2.58 -16.734 1.764 1 98.88 315 PHE A CA 1
ATOM 2516 C C . PHE A 1 315 ? -4.086 -16.516 1.687 1 98.88 315 PHE A C 1
ATOM 2518 O O . PHE A 1 315 ? -4.715 -16.828 0.673 1 98.88 315 PHE A O 1
ATOM 2525 N N . SER A 1 316 ? -4.688 -15.914 2.668 1 98.75 316 SER A N 1
ATOM 2526 C CA . SER A 1 316 ? -6.137 -15.758 2.721 1 98.75 316 SER A CA 1
ATOM 2527 C C . SER A 1 316 ? -6.562 -14.383 2.213 1 98.75 316 SER A C 1
ATOM 2529 O O . SER A 1 316 ? -7.754 -14.062 2.201 1 98.75 316 SER A O 1
ATOM 2531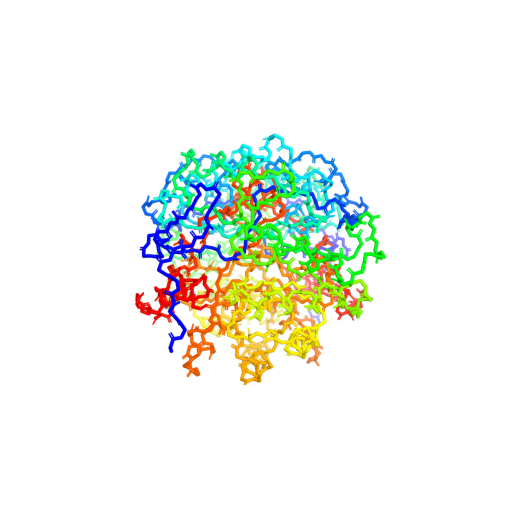 N N . TYR A 1 317 ? -5.645 -13.625 1.745 1 98.81 317 TYR A N 1
ATOM 2532 C CA . TYR A 1 317 ? -5.844 -12.203 1.476 1 98.81 317 TYR A CA 1
ATOM 2533 C C . TYR A 1 317 ? -6.898 -12 0.397 1 98.81 317 TYR A C 1
ATOM 2535 O O . TYR A 1 317 ? -7.781 -11.148 0.54 1 98.81 317 TYR A O 1
ATOM 2543 N N . ILE A 1 318 ? -6.844 -12.734 -0.693 1 98.88 318 ILE A N 1
ATOM 2544 C CA . ILE A 1 318 ? -7.801 -12.578 -1.78 1 98.88 318 ILE A CA 1
ATOM 2545 C C . ILE A 1 318 ? -9.211 -12.875 -1.271 1 98.88 318 ILE A C 1
ATOM 2547 O O . ILE A 1 318 ? -10.148 -12.109 -1.541 1 98.88 318 ILE A O 1
ATOM 2551 N N . LEU A 1 319 ? -9.359 -13.914 -0.469 1 98.69 319 LEU A N 1
ATOM 2552 C CA . LEU A 1 319 ? -10.672 -14.305 0.028 1 98.69 319 LEU A CA 1
ATOM 2553 C C . LEU A 1 319 ? -11.188 -13.297 1.051 1 98.69 319 LEU A C 1
ATOM 2555 O O . LEU A 1 319 ? -12.375 -12.953 1.047 1 98.69 319 LEU A O 1
ATOM 2559 N N . ASN A 1 320 ? -10.297 -12.781 1.851 1 98.5 320 ASN A N 1
ATOM 2560 C CA . ASN A 1 320 ? -10.711 -11.961 2.984 1 98.5 320 ASN A CA 1
ATOM 2561 C C . ASN A 1 320 ? -10.789 -10.484 2.607 1 98.5 320 ASN A C 1
ATOM 2563 O O . ASN A 1 320 ? -11.469 -9.703 3.279 1 98.5 320 ASN A O 1
ATOM 2567 N N . ASN A 1 321 ? -10.094 -10.086 1.57 1 98.31 321 ASN A N 1
ATOM 2568 C CA . ASN A 1 321 ? -9.984 -8.664 1.285 1 98.31 321 ASN A CA 1
ATOM 2569 C C . ASN A 1 321 ? -10.375 -8.344 -0.157 1 98.31 321 ASN A C 1
ATOM 2571 O O . ASN A 1 321 ? -11.188 -7.457 -0.405 1 98.31 321 ASN A O 1
ATOM 2575 N N . ILE A 1 322 ? -9.922 -9.094 -1.119 1 98.69 322 ILE A N 1
ATOM 2576 C CA . ILE A 1 322 ? -10.117 -8.758 -2.523 1 98.69 322 ILE A CA 1
ATOM 2577 C C . ILE A 1 322 ? -11.547 -9.094 -2.945 1 98.69 322 ILE A C 1
ATOM 2579 O O . ILE A 1 322 ? -12.203 -8.305 -3.621 1 98.69 322 ILE A O 1
ATOM 2583 N N . VAL A 1 323 ? -12.023 -10.297 -2.576 1 98.62 323 VAL A N 1
ATOM 2584 C CA . VAL A 1 323 ? -13.375 -10.719 -2.949 1 98.62 323 VAL A CA 1
ATOM 2585 C C . VAL A 1 323 ? -14.398 -9.719 -2.42 1 98.62 323 VAL A C 1
ATOM 2587 O O . VAL A 1 323 ? -15.227 -9.211 -3.178 1 98.62 323 VAL A O 1
ATOM 2590 N N . PRO A 1 324 ? -14.328 -9.312 -1.113 1 97.75 324 PRO A N 1
ATOM 2591 C CA . PRO A 1 324 ? -15.266 -8.297 -0.639 1 97.75 324 PRO A CA 1
ATOM 2592 C C . PRO A 1 324 ? -15.164 -6.988 -1.417 1 97.75 324 PRO A C 1
ATOM 2594 O O . PRO A 1 324 ? -16.172 -6.32 -1.649 1 97.75 324 PRO A O 1
ATOM 2597 N N . ARG A 1 325 ? -14 -6.598 -1.824 1 97.94 325 ARG A N 1
ATOM 2598 C CA . ARG A 1 325 ? -13.805 -5.371 -2.594 1 97.94 325 ARG A CA 1
ATOM 2599 C C . ARG A 1 325 ? -14.406 -5.5 -3.988 1 97.94 325 ARG A C 1
ATOM 2601 O O . ARG A 1 325 ? -14.961 -4.531 -4.523 1 97.94 325 ARG A O 1
ATOM 2608 N N . MET A 1 326 ? -14.258 -6.703 -4.586 1 98.31 326 MET A N 1
ATOM 2609 C CA . MET A 1 326 ? -14.906 -6.969 -5.863 1 98.31 326 MET A CA 1
ATOM 2610 C C . MET A 1 326 ? -16.422 -6.875 -5.73 1 98.31 326 MET A C 1
ATOM 2612 O O . MET A 1 326 ? -17.094 -6.344 -6.613 1 98.31 326 MET A O 1
ATOM 2616 N N . GLU A 1 327 ? -16.922 -7.355 -4.617 1 97.69 327 GLU A N 1
ATOM 2617 C CA . GLU A 1 327 ? -18.359 -7.262 -4.367 1 97.69 327 GLU A CA 1
ATOM 2618 C C . GLU A 1 327 ? -18.812 -5.809 -4.289 1 97.69 327 GLU A C 1
ATOM 2620 O O . GLU A 1 327 ? -19.875 -5.457 -4.809 1 97.69 327 GLU A O 1
ATOM 2625 N N . LEU A 1 328 ? -18.047 -4.961 -3.688 1 96.38 328 LEU A N 1
ATOM 2626 C CA . LEU A 1 328 ? -18.344 -3.533 -3.623 1 96.38 328 LEU A CA 1
ATOM 2627 C C . LEU A 1 328 ? -18.375 -2.922 -5.02 1 96.38 328 LEU A C 1
ATOM 2629 O O . LEU A 1 328 ? -19.047 -1.909 -5.242 1 96.38 328 LEU A O 1
ATOM 2633 N N . LYS A 1 329 ? -17.656 -3.568 -5.906 1 96.94 329 LYS A N 1
ATOM 2634 C CA . LYS A 1 329 ? -17.641 -3.109 -7.293 1 96.94 329 LYS A CA 1
ATOM 2635 C C . LYS A 1 329 ? -18.625 -3.895 -8.148 1 96.94 329 LYS A C 1
ATOM 2637 O O . LYS A 1 329 ? -18.453 -4 -9.367 1 96.94 329 LYS A O 1
ATOM 2642 N N . ASN A 1 330 ? -19.547 -4.613 -7.562 1 97.12 330 ASN A N 1
ATOM 2643 C CA . ASN A 1 330 ? -20.75 -5.223 -8.141 1 97.12 330 ASN A CA 1
ATOM 2644 C C . ASN A 1 330 ? -20.406 -6.508 -8.891 1 97.12 330 ASN A C 1
ATOM 2646 O O . ASN A 1 330 ? -21.078 -6.855 -9.867 1 97.12 330 ASN A O 1
ATOM 2650 N N . TYR A 1 331 ? -19.375 -7.137 -8.547 1 98.5 331 TYR A N 1
ATOM 2651 C CA . TYR A 1 331 ? -19.172 -8.5 -9.023 1 98.5 331 TYR A CA 1
ATOM 2652 C C . TYR A 1 331 ? -20.219 -9.438 -8.422 1 98.5 331 TYR A C 1
ATOM 2654 O O . TYR A 1 331 ? -20.531 -9.352 -7.234 1 98.5 331 TYR A O 1
ATOM 2662 N N . THR A 1 332 ? -20.719 -10.273 -9.25 1 98.44 332 THR A N 1
ATOM 2663 C CA . THR A 1 332 ? -21.656 -11.281 -8.75 1 98.44 332 THR A CA 1
ATOM 2664 C C . THR A 1 332 ? -20.891 -12.477 -8.172 1 98.44 332 THR A C 1
ATOM 2666 O O . THR A 1 332 ? -19.703 -12.656 -8.445 1 98.44 332 THR A O 1
ATOM 2669 N N . SER A 1 333 ? -21.609 -13.25 -7.363 1 98.06 333 SER A N 1
ATOM 2670 C CA . SER A 1 333 ? -21.016 -14.469 -6.82 1 98.06 333 SER A CA 1
ATOM 2671 C C . SER A 1 333 ? -20.578 -15.406 -7.934 1 98.06 333 SER A C 1
ATOM 2673 O O . SER A 1 333 ? -19.562 -16.094 -7.801 1 98.06 333 SER A O 1
ATOM 2675 N N . ASP A 1 334 ? -21.312 -15.43 -9.016 1 98.5 334 ASP A N 1
ATOM 2676 C CA . ASP A 1 334 ? -20.969 -16.281 -10.141 1 98.5 334 ASP A CA 1
ATOM 2677 C C . ASP A 1 334 ? -19.672 -15.828 -10.805 1 98.5 334 ASP A C 1
ATOM 2679 O O . ASP A 1 334 ? -18.859 -16.656 -11.227 1 98.5 334 ASP A O 1
ATOM 2683 N N . GLU A 1 335 ? -19.547 -14.57 -10.969 1 98.75 335 GLU A N 1
ATOM 2684 C CA . GLU A 1 335 ? -18.312 -14.023 -11.539 1 98.75 335 GLU A CA 1
ATOM 2685 C C . GLU A 1 335 ? -17.109 -14.328 -10.656 1 98.75 335 GLU A C 1
ATOM 2687 O O . GLU A 1 335 ? -16.047 -14.688 -11.148 1 98.75 335 GLU A O 1
ATOM 2692 N N . ILE A 1 336 ? -17.266 -14.195 -9.344 1 98.75 336 ILE A N 1
ATOM 2693 C CA . ILE A 1 336 ? -16.203 -14.5 -8.391 1 98.75 336 ILE A CA 1
ATOM 2694 C C . ILE A 1 336 ? -15.859 -15.984 -8.461 1 98.75 336 ILE A C 1
ATOM 2696 O O . ILE A 1 336 ? -14.68 -16.359 -8.5 1 98.75 336 ILE A O 1
ATOM 2700 N N . ASP A 1 337 ? -16.891 -16.844 -8.547 1 98.62 337 ASP A N 1
ATOM 2701 C CA . ASP A 1 337 ? -16.672 -18.281 -8.672 1 98.62 337 ASP A CA 1
ATOM 2702 C C . ASP A 1 337 ? -15.953 -18.609 -9.977 1 98.62 337 ASP A C 1
ATOM 2704 O O . ASP A 1 337 ? -15.109 -19.516 -10.023 1 98.62 337 ASP A O 1
ATOM 2708 N N . THR A 1 338 ? -16.312 -17.922 -11 1 98.75 338 THR A N 1
ATOM 2709 C CA . THR A 1 338 ? -15.648 -18.141 -12.281 1 98.75 338 THR A CA 1
ATOM 2710 C C . THR A 1 338 ? -14.141 -17.938 -12.156 1 98.75 338 THR A C 1
ATOM 2712 O O . THR A 1 338 ? -13.352 -18.781 -12.586 1 98.75 338 THR A O 1
ATOM 2715 N N . ILE A 1 339 ? -13.719 -16.859 -11.508 1 98.81 339 ILE A N 1
ATOM 2716 C CA . ILE A 1 339 ? -12.32 -16.469 -11.445 1 98.81 339 ILE A CA 1
ATOM 2717 C C . ILE A 1 339 ? -11.578 -17.359 -10.445 1 98.81 339 ILE A C 1
ATOM 2719 O O . ILE A 1 339 ? -10.422 -17.719 -10.664 1 98.81 339 ILE A O 1
ATOM 2723 N N . THR A 1 340 ? -12.297 -17.781 -9.383 1 98.75 340 THR A N 1
ATOM 2724 C CA . THR A 1 340 ? -11.578 -18.391 -8.266 1 98.75 340 THR A CA 1
ATOM 2725 C C . THR A 1 340 ? -11.773 -19.906 -8.25 1 98.75 340 THR A C 1
ATOM 2727 O O . THR A 1 340 ? -11.047 -20.625 -7.562 1 98.75 340 THR A O 1
ATOM 2730 N N . ILE A 1 341 ? -12.773 -20.422 -8.977 1 98.69 341 ILE A N 1
ATOM 2731 C CA . ILE A 1 341 ? -13.086 -21.859 -8.922 1 98.69 341 ILE A CA 1
ATOM 2732 C C . ILE A 1 341 ? -13.078 -22.438 -10.328 1 98.69 341 ILE A C 1
ATOM 2734 O O . ILE A 1 341 ? -12.273 -23.312 -10.641 1 98.69 341 ILE A O 1
ATOM 2738 N N . HIS A 1 342 ? -13.867 -21.875 -11.211 1 98.44 342 HIS A N 1
ATOM 2739 C CA . HIS A 1 342 ? -14.125 -22.516 -12.492 1 98.44 342 HIS A CA 1
ATOM 2740 C C . HIS A 1 342 ? -12.914 -22.391 -13.422 1 98.44 342 HIS A C 1
ATOM 2742 O O . HIS A 1 342 ? -12.508 -23.375 -14.047 1 98.44 342 HIS A O 1
ATOM 2748 N N . ASN A 1 343 ? -12.367 -21.156 -13.508 1 98.69 343 ASN A N 1
ATOM 2749 C CA . ASN A 1 343 ? -11.219 -20.984 -14.383 1 98.69 343 ASN A CA 1
ATOM 2750 C C . ASN A 1 343 ? -10.039 -21.859 -13.961 1 98.69 343 ASN A C 1
ATOM 2752 O O . ASN A 1 343 ? -9.477 -22.578 -14.773 1 98.69 343 ASN A O 1
ATOM 2756 N N . PRO A 1 344 ? -9.711 -21.812 -12.656 1 98.62 344 PRO A N 1
ATOM 2757 C CA . PRO A 1 344 ? -8.609 -22.688 -12.242 1 98.62 344 PRO A CA 1
ATOM 2758 C C . PRO A 1 344 ? -8.883 -24.172 -12.523 1 98.62 344 PRO A C 1
ATOM 2760 O O . PRO A 1 344 ? -7.992 -24.891 -12.992 1 98.62 344 PRO A O 1
ATOM 2763 N N . ARG A 1 345 ? -10.078 -24.594 -12.297 1 97.81 345 ARG A N 1
ATOM 2764 C CA . ARG A 1 345 ? -10.445 -25.984 -12.539 1 97.81 345 ARG A CA 1
ATOM 2765 C C . ARG A 1 345 ? -10.289 -26.344 -14.016 1 97.81 345 ARG A C 1
ATOM 2767 O O . ARG A 1 345 ? -9.727 -27.391 -14.352 1 97.81 345 ARG A O 1
ATOM 2774 N N . THR A 1 346 ? -10.781 -25.484 -14.852 1 97.25 346 THR A N 1
ATOM 2775 C CA . THR A 1 346 ? -10.711 -25.719 -16.297 1 97.25 346 THR A CA 1
ATOM 2776 C C . THR A 1 346 ? -9.258 -25.734 -16.766 1 97.25 346 THR A C 1
ATOM 2778 O O . THR A 1 346 ? -8.875 -26.609 -17.547 1 97.25 346 THR A O 1
ATOM 2781 N N . TRP A 1 347 ? -8.461 -24.828 -16.266 1 97.94 347 TRP A N 1
ATOM 2782 C CA . TRP A 1 347 ? -7.047 -24.781 -16.625 1 97.94 347 TRP A CA 1
ATOM 2783 C C . TRP A 1 347 ? -6.34 -26.078 -16.234 1 97.94 347 TRP A C 1
ATOM 2785 O O . TRP A 1 347 ? -5.559 -26.625 -17.016 1 97.94 347 TRP A O 1
ATOM 2795 N N . LEU A 1 348 ? -6.691 -26.609 -15.109 1 97.88 348 LEU A N 1
ATOM 2796 C CA . LEU A 1 348 ? -5.992 -27.766 -14.555 1 97.88 348 LEU A CA 1
ATOM 2797 C C . LEU A 1 348 ? -6.473 -29.062 -15.203 1 97.88 348 LEU A C 1
ATOM 2799 O O . LEU A 1 348 ? -5.809 -30.094 -15.102 1 97.88 348 LEU A O 1
ATOM 2803 N N . THR A 1 349 ? -7.676 -29.125 -15.898 1 93.75 349 THR A N 1
ATOM 2804 C CA . THR A 1 349 ? -8.258 -30.406 -16.297 1 93.75 349 THR A CA 1
ATOM 2805 C C . THR A 1 349 ? -8.477 -30.438 -17.812 1 93.75 349 THR A C 1
ATOM 2807 O O . THR A 1 349 ? -8.664 -31.516 -18.391 1 93.75 349 THR A O 1
ATOM 2810 N N . SER A 1 350 ? -8.688 -29.469 -18.469 1 75.69 350 SER A N 1
ATOM 2811 C CA . SER A 1 350 ? -9.117 -29.531 -19.859 1 75.69 350 SER A CA 1
ATOM 2812 C C . SER A 1 350 ? -7.953 -29.875 -20.797 1 75.69 350 SER A C 1
ATOM 2814 O O . SER A 1 350 ? -6.789 -29.656 -20.438 1 75.69 350 SER A O 1
ATOM 2816 N N . MET B 1 1 ? 3.693 46.438 1.093 1 30.22 1 MET B N 1
ATOM 2817 C CA . MET B 1 1 ? 4.219 45.094 0.818 1 30.22 1 MET B CA 1
ATOM 2818 C C . MET B 1 1 ? 4.258 44.25 2.09 1 30.22 1 MET B C 1
ATOM 2820 O O . MET B 1 1 ? 4.949 44.594 3.049 1 30.22 1 MET B O 1
ATOM 2824 N N . ALA B 1 2 ? 3.141 43.781 2.529 1 41.34 2 ALA B N 1
ATOM 2825 C CA . ALA B 1 2 ? 2.949 43.25 3.873 1 41.34 2 ALA B CA 1
ATOM 2826 C C . ALA B 1 2 ? 4.148 42.406 4.301 1 41.34 2 ALA B C 1
ATOM 2828 O O . ALA B 1 2 ? 4.586 41.531 3.566 1 41.34 2 ALA B O 1
ATOM 2829 N N . HIS B 1 3 ? 5.051 42.75 5.141 1 43.03 3 HIS B N 1
ATOM 2830 C CA . HIS B 1 3 ? 6.355 42.281 5.598 1 43.03 3 HIS B CA 1
ATOM 2831 C C . HIS B 1 3 ? 6.309 40.781 5.969 1 43.03 3 HIS B C 1
ATOM 2833 O O . HIS B 1 3 ? 5.504 40.375 6.805 1 43.03 3 HIS B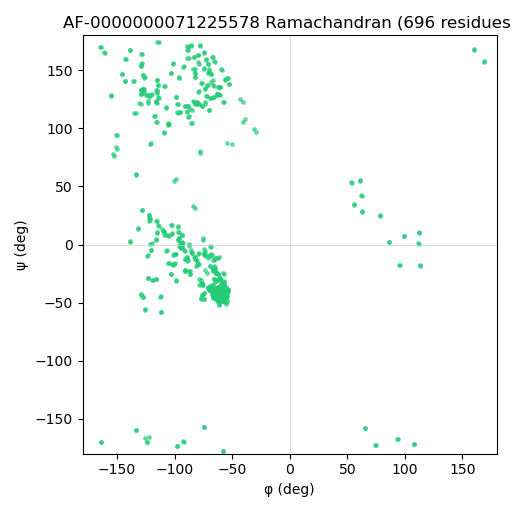 O 1
ATOM 2839 N N . ALA B 1 4 ? 6.508 39.844 4.965 1 53.72 4 ALA B N 1
ATOM 2840 C CA . ALA B 1 4 ? 6.73 38.438 5.332 1 53.72 4 ALA B CA 1
ATOM 2841 C C . ALA B 1 4 ? 7.434 38.344 6.684 1 53.72 4 ALA B C 1
ATOM 2843 O O . ALA B 1 4 ? 8.477 38.969 6.898 1 53.72 4 ALA B O 1
ATOM 2844 N N . SER B 1 5 ? 6.598 38.094 7.703 1 66.12 5 SER B N 1
ATOM 2845 C CA . SER B 1 5 ? 7.246 37.906 8.992 1 66.12 5 SER B CA 1
ATOM 2846 C C . SER B 1 5 ? 8.492 37.031 8.844 1 66.12 5 SER B C 1
ATOM 2848 O O . SER B 1 5 ? 8.516 36.094 8.047 1 66.12 5 SER B O 1
ATOM 2850 N N . SER B 1 6 ? 9.594 37.406 9.242 1 85.25 6 SER B N 1
ATOM 2851 C CA . SER B 1 6 ? 10.883 36.75 9.203 1 85.25 6 SER B CA 1
ATOM 2852 C C . SER B 1 6 ? 10.969 35.656 10.266 1 85.25 6 SER B C 1
ATOM 2854 O O . SER B 1 6 ? 11.953 34.906 10.336 1 85.25 6 SER B O 1
ATOM 2856 N N . SER B 1 7 ? 9.711 35.469 10.992 1 94.56 7 SER B N 1
ATOM 2857 C CA . SER B 1 7 ? 9.766 34.469 12.062 1 94.56 7 SER B CA 1
ATOM 2858 C C . SER B 1 7 ? 8.469 33.688 12.141 1 94.56 7 SER B C 1
ATOM 2860 O O . SER B 1 7 ? 7.441 34.094 11.594 1 94.56 7 SER B O 1
ATOM 2862 N N . VAL B 1 8 ? 8.477 32.531 12.742 1 97.19 8 VAL B N 1
ATOM 2863 C CA . VAL B 1 8 ? 7.363 31.609 12.938 1 97.19 8 VAL B CA 1
ATOM 2864 C C . VAL B 1 8 ? 7.25 31.234 14.414 1 97.19 8 VAL B C 1
ATOM 2866 O O . VAL B 1 8 ? 8.258 31 15.086 1 97.19 8 VAL B O 1
ATOM 2869 N N . GLU B 1 9 ? 6.066 31.281 14.914 1 97.62 9 GLU B N 1
ATOM 2870 C CA . GLU B 1 9 ? 5.824 30.875 16.297 1 97.62 9 GLU B CA 1
ATOM 2871 C C . GLU B 1 9 ? 5.902 29.359 16.438 1 97.62 9 GLU B C 1
ATOM 2873 O O . GLU B 1 9 ? 5.188 28.625 15.758 1 97.62 9 GLU B O 1
ATOM 2878 N N . THR B 1 10 ? 6.812 28.859 17.281 1 98.5 10 THR B N 1
ATOM 2879 C CA . THR B 1 10 ? 6.891 27.438 17.641 1 98.5 10 THR B CA 1
ATOM 2880 C C . THR B 1 10 ? 6.551 27.234 19.109 1 98.5 10 THR B C 1
ATOM 2882 O O . THR B 1 10 ? 6.375 28.203 19.859 1 98.5 10 THR B O 1
ATOM 2885 N N . VAL B 1 11 ? 6.469 26.016 19.516 1 98.69 11 VAL B N 1
ATOM 2886 C CA . VAL B 1 11 ? 6.113 25.703 20.906 1 98.69 11 VAL B CA 1
ATOM 2887 C C . VAL B 1 11 ? 7.25 26.094 21.828 1 98.69 11 VAL B C 1
ATOM 2889 O O . VAL B 1 11 ? 7.078 26.141 23.062 1 98.69 11 VAL B O 1
ATOM 2892 N N . LEU B 1 12 ? 8.398 26.453 21.266 1 98.19 12 LEU B N 1
ATOM 2893 C CA . LEU B 1 12 ? 9.516 26.938 22.078 1 98.19 12 LEU B CA 1
ATOM 2894 C C . LEU B 1 12 ? 9.766 28.422 21.844 1 98.19 12 LEU B C 1
ATOM 2896 O O . LEU B 1 12 ? 10.812 28.938 22.219 1 98.19 12 LEU B O 1
ATOM 2900 N N . GLY B 1 13 ? 8.812 29.094 21.188 1 97.12 13 GLY B N 1
ATOM 2901 C CA . GLY B 1 13 ? 8.945 30.516 20.891 1 97.12 13 GLY B CA 1
ATOM 2902 C C . GLY B 1 13 ? 9.211 30.797 19.422 1 97.12 13 GLY B C 1
ATOM 2903 O O . GLY B 1 13 ? 9.172 29.891 18.594 1 97.12 13 GLY B O 1
ATOM 2904 N N . LYS B 1 14 ? 9.516 32.062 19.141 1 96.62 14 LYS B N 1
ATOM 2905 C CA . LYS B 1 14 ? 9.711 32.469 17.75 1 96.62 14 LYS B CA 1
ATOM 2906 C C . LYS B 1 14 ? 11 31.906 17.172 1 96.62 14 LYS B C 1
ATOM 2908 O O . LYS B 1 14 ? 12.016 31.844 17.875 1 96.62 14 LYS B O 1
ATOM 2913 N N . ARG B 1 15 ? 10.906 31.453 15.992 1 96.62 15 ARG B N 1
ATOM 2914 C CA . ARG B 1 15 ? 12.055 30.969 15.234 1 96.62 15 ARG B CA 1
ATOM 2915 C C . ARG B 1 15 ? 12.164 31.672 13.891 1 96.62 15 ARG B C 1
ATOM 2917 O O . ARG B 1 15 ? 11.156 31.969 13.25 1 96.62 15 ARG B O 1
ATOM 2924 N N . ASN B 1 16 ? 13.438 31.906 13.492 1 96.56 16 ASN B N 1
ATOM 2925 C CA . ASN B 1 16 ? 13.672 32.469 12.172 1 96.56 16 ASN B CA 1
ATOM 2926 C C . ASN B 1 16 ? 13.156 31.547 11.07 1 96.56 16 ASN B C 1
ATOM 2928 O O . ASN B 1 16 ? 13.391 30.344 11.102 1 96.56 16 ASN B O 1
ATOM 2932 N N . ALA B 1 17 ? 12.492 32.156 10.109 1 95.75 17 ALA B N 1
ATOM 2933 C CA . ALA B 1 17 ? 11.875 31.391 9.031 1 95.75 17 ALA B CA 1
ATOM 2934 C C . ALA B 1 17 ? 12.922 30.609 8.242 1 95.75 17 ALA B C 1
ATOM 2936 O O . ALA B 1 17 ? 12.641 29.531 7.723 1 95.75 17 ALA B O 1
ATOM 2937 N N . ASN B 1 18 ? 14.117 31.047 8.141 1 94.31 18 ASN B N 1
ATOM 2938 C CA . ASN B 1 18 ? 15.188 30.406 7.391 1 94.31 18 ASN B CA 1
ATOM 2939 C C . ASN B 1 18 ? 15.727 29.172 8.117 1 94.31 18 ASN B C 1
ATOM 2941 O O . ASN B 1 18 ? 16.469 28.391 7.543 1 94.31 18 ASN B O 1
ATOM 2945 N N . GLN B 1 19 ? 15.219 28.922 9.297 1 95.5 19 GLN B N 1
ATOM 2946 C CA . GLN B 1 19 ? 15.719 27.812 10.117 1 95.5 19 GLN B CA 1
ATOM 2947 C C . GLN B 1 19 ? 14.703 26.688 10.195 1 95.5 19 GLN B C 1
ATOM 2949 O O . GLN B 1 19 ? 14.883 25.734 10.945 1 95.5 19 GLN B O 1
ATOM 2954 N N . LEU B 1 20 ? 13.719 26.766 9.469 1 98 20 LEU B N 1
ATOM 2955 C CA . LEU B 1 20 ? 12.656 25.766 9.562 1 98 20 LEU B CA 1
ATOM 2956 C C . LEU B 1 20 ? 13.07 24.469 8.875 1 98 20 LEU B C 1
ATOM 2958 O O . LEU B 1 20 ? 12.688 23.375 9.312 1 98 20 LEU B O 1
ATOM 2962 N N . GLY B 1 21 ? 13.883 24.609 7.758 1 98.25 21 GLY B N 1
ATOM 2963 C CA . GLY B 1 21 ? 14.297 23.422 7.027 1 98.25 21 GLY B CA 1
ATOM 2964 C C . GLY B 1 21 ? 13.148 22.688 6.371 1 98.25 21 GLY B C 1
ATOM 2965 O O . GLY B 1 21 ? 12.148 23.312 5.992 1 98.25 21 GLY B O 1
ATOM 2966 N N . ARG B 1 22 ? 13.352 21.391 6.078 1 98.81 22 ARG B N 1
ATOM 2967 C CA . ARG B 1 22 ? 12.289 20.562 5.52 1 98.81 22 ARG B CA 1
ATOM 2968 C C . ARG B 1 22 ? 11.125 20.438 6.496 1 98.81 22 ARG B C 1
ATOM 2970 O O . ARG B 1 22 ? 11.328 20.141 7.676 1 98.81 22 ARG B O 1
ATOM 2977 N N . THR B 1 23 ? 9.93 20.703 5.98 1 98.94 23 THR B N 1
ATOM 2978 C CA . THR B 1 23 ? 8.781 20.875 6.863 1 98.94 23 THR B CA 1
ATOM 2979 C C . THR B 1 23 ? 7.648 19.922 6.477 1 98.94 23 THR B C 1
ATOM 2981 O O . THR B 1 23 ? 7.309 19.812 5.297 1 98.94 23 THR B O 1
ATOM 2984 N N . LEU B 1 24 ? 7.152 19.188 7.441 1 98.94 24 LEU B N 1
ATOM 2985 C CA . LEU B 1 24 ? 5.887 18.469 7.309 1 98.94 24 LEU B CA 1
ATOM 2986 C C . LEU B 1 24 ? 4.719 19.359 7.727 1 98.94 24 LEU B C 1
ATOM 2988 O O . LEU B 1 24 ? 4.602 19.734 8.898 1 98.94 24 LEU B O 1
ATOM 2992 N N . THR B 1 25 ? 3.805 19.609 6.809 1 98.94 25 THR B N 1
ATOM 2993 C CA . THR B 1 25 ? 2.832 20.672 7.031 1 98.94 25 THR B CA 1
ATOM 2994 C C . THR B 1 25 ? 1.534 20.109 7.605 1 98.94 25 THR B C 1
ATOM 2996 O O . THR B 1 25 ? 0.619 20.859 7.941 1 98.94 25 THR B O 1
ATOM 2999 N N . HIS B 1 26 ? 1.458 18.766 7.781 1 98.94 26 HIS B N 1
ATOM 3000 C CA . HIS B 1 26 ? 0.253 18.172 8.336 1 98.94 26 HIS B CA 1
ATOM 3001 C C . HIS B 1 26 ? 0.578 16.875 9.094 1 98.94 26 HIS B C 1
ATOM 3003 O O . HIS B 1 26 ? 0.493 15.789 8.531 1 98.94 26 HIS B O 1
ATOM 3009 N N . GLU B 1 27 ? 0.767 17.016 10.398 1 98.94 27 GLU B N 1
ATOM 3010 C CA . GLU B 1 27 ? 1.016 15.844 11.227 1 98.94 27 GLU B CA 1
ATOM 3011 C C . GLU B 1 27 ? 0.259 15.93 12.547 1 98.94 27 GLU B C 1
ATOM 3013 O O . GLU B 1 27 ? -0.331 16.969 12.867 1 98.94 27 GLU B O 1
ATOM 3018 N N . HIS B 1 28 ? 0.207 14.852 13.242 1 98.88 28 HIS B N 1
ATOM 3019 C CA . HIS B 1 28 ? -0.261 14.758 14.617 1 98.88 28 HIS B CA 1
ATOM 3020 C C . HIS B 1 28 ? 0.767 14.062 15.5 1 98.88 28 HIS B C 1
ATOM 3022 O O . HIS B 1 28 ? 1.278 12.992 15.148 1 98.88 28 HIS B O 1
ATOM 3028 N N . LEU B 1 29 ? 1.06 14.703 16.641 1 98.88 29 LEU B N 1
ATOM 3029 C CA . LEU B 1 29 ? 1.993 14.094 17.578 1 98.88 29 LEU B CA 1
ATOM 3030 C C . LEU B 1 29 ? 1.247 13.383 18.703 1 98.88 29 LEU B C 1
ATOM 3032 O O . LEU B 1 29 ? 1.746 12.398 19.266 1 98.88 29 LEU B O 1
ATOM 3036 N N . SER B 1 30 ? 0.115 13.859 19.047 1 98.5 30 SER B N 1
ATOM 3037 C CA . SER B 1 30 ? -0.776 13.297 20.062 1 98.5 30 SER B CA 1
ATOM 3038 C C . SER B 1 30 ? -2.225 13.703 19.812 1 98.5 30 SER B C 1
ATOM 3040 O O . SER B 1 30 ? -2.508 14.875 19.531 1 98.5 30 SER B O 1
ATOM 3042 N N . MET B 1 31 ? -3.088 12.727 19.797 1 97 31 MET B N 1
ATOM 3043 C CA . MET B 1 31 ? -4.508 13 19.594 1 97 31 MET B CA 1
ATOM 3044 C C . MET B 1 31 ? -5.352 11.789 19.984 1 97 31 MET B C 1
ATOM 3046 O O . MET B 1 31 ? -4.816 10.734 20.328 1 97 31 MET B O 1
ATOM 3050 N N . ASN B 1 32 ? -6.625 11.984 20.031 1 91.94 32 ASN B N 1
ATOM 3051 C CA . ASN B 1 32 ? -7.574 10.883 20.203 1 91.94 32 ASN B CA 1
ATOM 3052 C C . ASN B 1 32 ? -8.484 10.742 18.984 1 91.94 32 ASN B C 1
ATOM 3054 O O . ASN B 1 32 ? -9.211 11.672 18.641 1 91.94 32 ASN B O 1
ATOM 3058 N N . TYR B 1 33 ? -8.453 9.555 18.406 1 94.69 33 TYR B N 1
ATOM 3059 C CA . TYR B 1 33 ? -9.195 9.336 17.172 1 94.69 33 TYR B CA 1
ATOM 3060 C C . TYR B 1 33 ? -10.203 8.203 17.344 1 94.69 33 TYR B C 1
ATOM 3062 O O . TYR B 1 33 ? -10.688 7.645 16.359 1 94.69 33 TYR B O 1
ATOM 3070 N N . GLU B 1 34 ? -10.609 7.848 18.5 1 94.06 34 GLU B N 1
ATOM 3071 C CA . GLU B 1 34 ? -11.438 6.703 18.844 1 94.06 34 GLU B CA 1
ATOM 3072 C C . GLU B 1 34 ? -12.828 6.82 18.219 1 94.06 34 GLU B C 1
ATOM 3074 O O . GLU B 1 34 ? -13.469 5.809 17.922 1 94.06 34 GLU B O 1
ATOM 3079 N N . MET B 1 35 ? -13.297 7.984 18.047 1 93.44 35 MET B N 1
ATOM 3080 C CA . MET B 1 35 ? -14.648 8.219 17.547 1 93.44 35 MET B CA 1
ATOM 3081 C C . MET B 1 35 ? -14.789 7.695 16.109 1 93.44 35 MET B C 1
ATOM 3083 O O . MET B 1 35 ? -15.906 7.512 15.625 1 93.44 35 MET B O 1
ATOM 3087 N N . PHE B 1 36 ? -13.719 7.371 15.508 1 95.88 36 PHE B N 1
ATOM 3088 C CA . PHE B 1 36 ? -13.75 6.992 14.094 1 95.88 36 PHE B CA 1
ATOM 3089 C C . PHE B 1 36 ? -13.648 5.48 13.938 1 95.88 36 PHE B C 1
ATOM 3091 O O . PHE B 1 36 ? -13.406 4.977 12.844 1 95.88 36 PHE B O 1
ATOM 3098 N N . TYR B 1 37 ? -13.891 4.734 14.984 1 97.56 37 TYR B N 1
ATOM 3099 C CA . TYR B 1 37 ? -13.867 3.275 14.969 1 97.56 37 TYR B CA 1
ATOM 3100 C C . TYR B 1 37 ? -14.906 2.727 13.992 1 97.56 37 TYR B C 1
ATOM 3102 O O . TYR B 1 37 ? -16.031 3.225 13.93 1 97.56 37 TYR B O 1
ATOM 3110 N N . ILE B 1 38 ? -14.516 1.765 13.211 1 98.12 38 ILE B N 1
ATOM 3111 C CA . ILE B 1 38 ? -15.391 1.028 12.305 1 98.12 38 ILE B CA 1
ATOM 3112 C C . ILE B 1 38 ? -15.336 -0.462 12.641 1 98.12 38 ILE B C 1
ATOM 3114 O O . ILE B 1 38 ? -14.25 -1.051 12.703 1 98.12 38 ILE B O 1
ATOM 3118 N N . ARG B 1 39 ? -16.438 -1.128 12.836 1 97.31 39 ARG B N 1
ATOM 3119 C CA . ARG B 1 39 ? -16.484 -2.555 13.141 1 97.31 39 ARG B CA 1
ATOM 3120 C C . ARG B 1 39 ? -15.883 -3.377 12.008 1 97.31 39 ARG B C 1
ATOM 3122 O O . ARG B 1 39 ? -16.203 -3.158 10.836 1 97.31 39 ARG B O 1
ATOM 3129 N N . PRO B 1 40 ? -14.953 -4.281 12.328 1 97.12 40 PRO B N 1
ATOM 3130 C CA . PRO B 1 40 ? -14.391 -5.145 11.289 1 97.12 40 PRO B CA 1
ATOM 3131 C C . PRO B 1 40 ? -15.344 -6.25 10.852 1 97.12 40 PRO B C 1
ATOM 3133 O O . PRO B 1 40 ? -16.359 -6.484 11.508 1 97.12 40 PRO B O 1
ATOM 3136 N N . PRO B 1 41 ? -15.016 -6.895 9.68 1 96.56 41 PRO B N 1
ATOM 3137 C CA . PRO B 1 41 ? -15.695 -8.172 9.438 1 96.56 41 PRO B CA 1
ATOM 3138 C C . PRO B 1 41 ? -15.539 -9.148 10.594 1 96.56 41 PRO B C 1
ATOM 3140 O O . PRO B 1 41 ? -14.469 -9.242 11.195 1 96.56 41 PRO B O 1
ATOM 3143 N N . ASP B 1 42 ? -16.516 -9.914 10.898 1 97.25 42 ASP B N 1
ATOM 3144 C CA . ASP B 1 42 ? -16.578 -10.742 12.102 1 97.25 42 ASP B CA 1
ATOM 3145 C C . ASP B 1 42 ? -15.422 -11.742 12.133 1 97.25 42 ASP B C 1
ATOM 3147 O O . ASP B 1 42 ? -14.781 -11.93 13.164 1 97.25 42 ASP B O 1
ATOM 3151 N N . HIS B 1 43 ? -15.164 -12.32 11.016 1 96.94 43 HIS B N 1
ATOM 3152 C CA . HIS B 1 43 ? -14.188 -13.398 10.977 1 96.94 43 HIS B CA 1
ATOM 3153 C C . HIS B 1 43 ? -12.766 -12.867 11.086 1 96.94 43 HIS B C 1
ATOM 3155 O O . HIS B 1 43 ? -11.82 -13.633 11.289 1 96.94 43 HIS B O 1
ATOM 3161 N N . LEU B 1 44 ? -12.562 -11.555 11.031 1 98.06 44 LEU B N 1
ATOM 3162 C CA . LEU B 1 44 ? -11.234 -10.969 11.164 1 98.06 44 LEU B CA 1
ATOM 3163 C C . LEU B 1 44 ? -11.078 -10.289 12.523 1 98.06 44 LEU B C 1
ATOM 3165 O O . LEU B 1 44 ? -9.992 -9.82 12.859 1 98.06 44 LEU B O 1
ATOM 3169 N N . LYS B 1 45 ? -12.109 -10.219 13.312 1 97.94 45 LYS B N 1
ATOM 3170 C CA . LYS B 1 45 ? -12.141 -9.492 14.578 1 97.94 45 LYS B CA 1
ATOM 3171 C C . LYS B 1 45 ? -11.016 -9.953 15.5 1 97.94 45 LYS B C 1
ATOM 3173 O O . LYS B 1 45 ? -10.375 -9.133 16.156 1 97.94 45 LYS B O 1
ATOM 3178 N N . ARG B 1 46 ? -10.703 -11.25 15.484 1 97.56 46 ARG B N 1
ATOM 3179 C CA . ARG B 1 46 ? -9.719 -11.812 16.406 1 97.56 46 ARG B CA 1
ATOM 3180 C C . ARG B 1 46 ? -8.32 -11.273 16.109 1 97.56 46 ARG B C 1
ATOM 3182 O O . ARG B 1 46 ? -7.457 -11.273 16.984 1 97.56 46 ARG B O 1
ATOM 3189 N N . PHE B 1 47 ? -8.086 -10.781 14.93 1 98.19 47 PHE B N 1
ATOM 3190 C CA . PHE B 1 47 ? -6.773 -10.266 14.555 1 98.19 47 PHE B CA 1
ATOM 3191 C C . PHE B 1 47 ? -6.672 -8.773 14.852 1 98.19 47 PHE B C 1
ATOM 3193 O O . PHE B 1 47 ? -5.598 -8.18 14.719 1 98.19 47 PHE B O 1
ATOM 3200 N N . LEU B 1 48 ? -7.797 -8.094 15.305 1 98.06 48 LEU B N 1
ATOM 3201 C CA . LEU B 1 48 ? -7.84 -6.641 15.367 1 98.06 48 LEU B CA 1
ATOM 3202 C C . LEU B 1 48 ? -8.164 -6.164 16.781 1 98.06 48 LEU B C 1
ATOM 3204 O O . LEU B 1 48 ? -8.047 -4.977 17.078 1 98.06 48 LEU B O 1
ATOM 3208 N N . ASP B 1 49 ? -8.555 -7.016 17.766 1 94.12 49 ASP B N 1
ATOM 3209 C CA . ASP B 1 49 ? -9.023 -6.672 19.109 1 94.12 49 ASP B CA 1
ATOM 3210 C C . ASP B 1 49 ? -7.855 -6.551 20.078 1 94.12 49 ASP B C 1
ATOM 3212 O O . ASP B 1 49 ? -8.008 -6 21.172 1 94.12 49 ASP B O 1
ATOM 3216 N N . GLY B 1 50 ? -6.656 -6.754 19.766 1 94.88 50 GLY B N 1
ATOM 3217 C CA . GLY B 1 50 ? -5.531 -6.746 20.688 1 94.88 50 GLY B CA 1
ATOM 3218 C C . GLY B 1 50 ? -4.461 -5.738 20.328 1 94.88 50 GLY B C 1
ATOM 3219 O O . GLY B 1 50 ? -4.742 -4.738 19.656 1 94.88 50 GLY B O 1
ATOM 3220 N N . LYS B 1 51 ? -3.369 -5.883 20.922 1 97.81 51 LYS B N 1
ATOM 3221 C CA . LYS B 1 51 ? -2.223 -5.023 20.641 1 97.81 51 LYS B CA 1
ATOM 3222 C C . LYS B 1 51 ? -1.693 -5.266 19.219 1 97.81 51 LYS B C 1
ATOM 3224 O O . LYS B 1 51 ? -2.096 -6.223 18.562 1 97.81 51 LYS B O 1
ATOM 3229 N N . ILE B 1 52 ? -0.989 -4.359 18.781 1 98.75 52 ILE B N 1
ATOM 3230 C CA . ILE B 1 52 ? -0.348 -4.512 17.484 1 98.75 52 ILE B CA 1
ATOM 3231 C C . ILE B 1 52 ? 0.897 -5.383 17.625 1 98.75 52 ILE B C 1
ATOM 3233 O O . ILE B 1 52 ? 1.796 -5.078 18.406 1 98.75 52 ILE B O 1
ATOM 3237 N N . GLU B 1 53 ? 0.923 -6.414 16.953 1 98.56 53 GLU B N 1
ATOM 3238 C CA . GLU B 1 53 ? 2.035 -7.359 16.906 1 98.56 53 GLU B CA 1
ATOM 3239 C C . GLU B 1 53 ? 2.438 -7.66 15.461 1 98.56 53 GLU B C 1
ATOM 3241 O O . GLU B 1 53 ? 1.701 -7.336 14.531 1 98.56 53 GLU B O 1
ATOM 3246 N N . LEU B 1 54 ? 3.607 -8.227 15.359 1 98.56 54 LEU B N 1
ATOM 3247 C CA . LEU B 1 54 ? 4.098 -8.523 14.016 1 98.56 54 LEU B CA 1
ATOM 3248 C C . LEU B 1 54 ? 3.123 -9.422 13.266 1 98.56 54 LEU B C 1
ATOM 3250 O O . LEU B 1 54 ? 2.854 -9.195 12.086 1 98.56 54 LEU B O 1
ATOM 3254 N N . GLN B 1 55 ? 2.453 -10.352 13.914 1 98.12 55 GLN B N 1
ATOM 3255 C CA . GLN B 1 55 ? 1.665 -11.391 13.258 1 98.12 55 GLN B CA 1
ATOM 3256 C C . GLN B 1 55 ? 0.286 -10.867 12.867 1 98.12 55 GLN B C 1
ATOM 3258 O O . GLN B 1 55 ? -0.444 -11.523 12.125 1 98.12 55 GLN B O 1
ATOM 3263 N N . ASN B 1 56 ? -0.098 -9.648 13.391 1 98.5 56 ASN B N 1
ATOM 3264 C CA . ASN B 1 56 ? -1.436 -9.195 13.031 1 98.5 56 ASN B CA 1
ATOM 3265 C C . ASN B 1 56 ? -1.394 -7.852 12.305 1 98.5 56 ASN B C 1
ATOM 3267 O O . ASN B 1 56 ? -2.418 -7.375 11.812 1 98.5 56 ASN B O 1
ATOM 3271 N N . VAL B 1 57 ? -0.192 -7.227 12.172 1 98.62 57 VAL B N 1
ATOM 3272 C CA . VAL B 1 57 ? -0.077 -5.879 11.625 1 98.62 57 VAL B CA 1
ATOM 3273 C C . VAL B 1 57 ? -0.489 -5.883 10.156 1 98.62 57 VAL B C 1
ATOM 3275 O O . VAL B 1 57 ? -1.048 -4.902 9.656 1 98.62 57 VAL B O 1
ATOM 3278 N N . GLY B 1 58 ? -0.289 -7.016 9.445 1 98.19 58 GLY B N 1
ATOM 3279 C CA . GLY B 1 58 ? -0.725 -7.125 8.062 1 98.19 58 GLY B CA 1
ATOM 3280 C C . GLY B 1 58 ? -2.227 -6.988 7.898 1 98.19 58 GLY B C 1
ATOM 3281 O O . GLY B 1 58 ? -2.697 -6.344 6.961 1 98.19 58 GLY B O 1
ATOM 3282 N N . VAL B 1 59 ? -2.996 -7.598 8.812 1 98.38 59 VAL B N 1
ATOM 3283 C CA . VAL B 1 59 ? -4.453 -7.484 8.797 1 98.38 59 VAL B CA 1
ATOM 3284 C C . VAL B 1 59 ? -4.863 -6.07 9.195 1 98.38 59 VAL B C 1
ATOM 3286 O O . VAL B 1 59 ? -5.75 -5.477 8.578 1 98.38 59 VAL B O 1
ATOM 3289 N N . LEU B 1 60 ? -4.176 -5.523 10.148 1 98.5 60 LEU B N 1
ATOM 3290 C CA . LEU B 1 60 ? -4.48 -4.191 10.664 1 98.5 60 LEU B CA 1
ATOM 3291 C C . LEU B 1 60 ? -4.32 -3.135 9.578 1 98.5 60 LEU B C 1
ATOM 3293 O O . LEU B 1 60 ? -5.109 -2.189 9.508 1 98.5 60 LEU B O 1
ATOM 3297 N N . LYS B 1 61 ? -3.373 -3.275 8.719 1 97.75 61 LYS B N 1
ATOM 3298 C CA . LYS B 1 61 ? -3.107 -2.301 7.668 1 97.75 61 LYS B CA 1
ATOM 3299 C C . LYS B 1 61 ? -4.281 -2.209 6.695 1 97.75 61 LYS B C 1
ATOM 3301 O O . LYS B 1 61 ? -4.5 -1.166 6.074 1 97.75 61 LYS B O 1
ATOM 3306 N N . GLN B 1 62 ? -5.07 -3.281 6.621 1 97.38 62 GLN B N 1
ATOM 3307 C CA . GLN B 1 62 ? -6.238 -3.293 5.746 1 97.38 62 GLN B CA 1
ATOM 3308 C C . GLN B 1 62 ? -7.457 -2.707 6.449 1 97.38 62 GLN B C 1
ATOM 3310 O O . GLN B 1 62 ? -8.359 -2.182 5.801 1 97.38 62 GLN B O 1
ATOM 3315 N N . TYR B 1 63 ? -7.434 -2.795 7.781 1 98.19 63 TYR B N 1
ATOM 3316 C CA . TYR B 1 63 ? -8.555 -2.322 8.594 1 98.19 63 TYR B CA 1
ATOM 3317 C C . TYR B 1 63 ? -8.055 -1.487 9.766 1 98.19 63 TYR B C 1
ATOM 3319 O O . TYR B 1 63 ? -8.344 -1.802 10.922 1 98.19 63 TYR B O 1
ATOM 3327 N N . PRO B 1 64 ? -7.379 -0.394 9.438 1 98.12 64 PRO B N 1
ATOM 3328 C CA . PRO B 1 64 ? -6.734 0.356 10.516 1 98.12 64 PRO B CA 1
ATOM 3329 C C . PRO B 1 64 ? -7.738 0.994 11.469 1 98.12 64 PRO B C 1
ATOM 3331 O O . PRO B 1 64 ? -7.402 1.271 12.625 1 98.12 64 PRO B O 1
ATOM 3334 N N . TYR B 1 65 ? -8.969 1.201 11.055 1 98.44 65 TYR B N 1
ATOM 3335 C CA . TYR B 1 65 ? -9.938 1.872 11.914 1 98.44 65 TYR B CA 1
ATOM 3336 C C . TYR B 1 65 ? -10.805 0.859 12.656 1 98.44 65 TYR B C 1
ATOM 3338 O O . TYR B 1 65 ? -11.781 1.229 13.305 1 98.44 65 TYR B O 1
ATOM 3346 N N . SER B 1 66 ? -10.391 -0.403 12.578 1 98.56 66 SER B N 1
ATOM 3347 C CA . SER B 1 66 ? -11.164 -1.465 13.219 1 98.56 66 SER B CA 1
ATOM 3348 C C . SER B 1 66 ? -10.43 -2.02 14.43 1 98.56 66 SER B C 1
ATOM 3350 O O . SER B 1 66 ? -10.773 -3.092 14.938 1 98.56 66 SER B O 1
ATOM 3352 N N . SER B 1 67 ? -9.406 -1.398 14.875 1 98.31 67 SER B N 1
ATOM 3353 C CA . SER B 1 67 ? -8.672 -1.702 16.094 1 98.31 67 SER B CA 1
ATOM 3354 C C . SER B 1 67 ? -8.727 -0.54 17.078 1 98.31 67 SER B C 1
ATOM 3356 O O . SER B 1 67 ? -8.117 0.507 16.859 1 98.31 67 SER B O 1
ATOM 3358 N N . PRO B 1 68 ? -9.414 -0.706 18.172 1 97.25 68 PRO B N 1
ATOM 3359 C CA . PRO B 1 68 ? -9.461 0.374 19.156 1 97.25 68 PRO B CA 1
ATOM 3360 C C . PRO B 1 68 ? -8.07 0.808 19.625 1 97.25 68 PRO B C 1
ATOM 3362 O O . PRO B 1 68 ? -7.805 2.006 19.75 1 97.25 68 PRO B O 1
ATOM 3365 N N . TYR B 1 69 ? -7.227 -0.148 19.828 1 97.81 69 TYR B N 1
ATOM 3366 C CA . TYR B 1 69 ? -5.867 0.137 20.281 1 97.81 69 TYR B CA 1
ATOM 3367 C C . TYR B 1 69 ? -5.145 1.042 19.281 1 97.81 69 TYR B C 1
ATOM 3369 O O . TYR B 1 69 ? -4.41 1.949 19.688 1 97.81 69 TYR B O 1
ATOM 3377 N N . ASN B 1 70 ? -5.375 0.827 18 1 98.31 70 ASN B N 1
ATOM 3378 C CA . ASN B 1 70 ? -4.695 1.56 16.938 1 98.31 70 ASN B CA 1
ATOM 3379 C C . ASN B 1 70 ? -5.133 3.021 16.891 1 98.31 70 ASN B C 1
ATOM 3381 O O . ASN B 1 70 ? -4.402 3.877 16.391 1 98.31 70 ASN B O 1
ATOM 3385 N N . LEU B 1 71 ? -6.293 3.34 17.516 1 97.94 71 LEU B N 1
ATOM 3386 C CA . LEU B 1 71 ? -6.891 4.664 17.375 1 97.94 71 LEU B CA 1
ATOM 3387 C C . LEU B 1 71 ? -6.559 5.531 18.594 1 97.94 71 LEU B C 1
ATOM 3389 O O . LEU B 1 71 ? -6.816 6.734 18.594 1 97.94 71 LEU B O 1
ATOM 3393 N N . ILE B 1 72 ? -5.965 4.91 19.578 1 97.06 72 ILE B N 1
ATOM 3394 C CA . ILE B 1 72 ? -5.488 5.656 20.734 1 97.06 72 ILE B CA 1
ATOM 3395 C C . ILE B 1 72 ? -4.09 6.207 20.453 1 97.06 72 ILE B C 1
ATOM 3397 O O . ILE B 1 72 ? -3.102 5.469 20.531 1 97.06 72 ILE B O 1
ATOM 3401 N N . TYR B 1 73 ? -4.039 7.492 20.203 1 98.12 73 TYR B N 1
ATOM 3402 C CA . TYR B 1 73 ? -2.791 8.094 19.75 1 98.12 73 TYR B CA 1
ATOM 3403 C C . TYR B 1 73 ? -2.236 9.062 20.781 1 98.12 73 TYR B C 1
ATOM 3405 O O . TYR B 1 73 ? -1.397 9.906 20.453 1 98.12 73 TYR B O 1
ATOM 3413 N N . ASN B 1 74 ? -2.756 8.977 22.078 1 97.88 74 ASN B N 1
ATOM 3414 C CA . ASN B 1 74 ? -2.309 9.914 23.094 1 97.88 74 ASN B CA 1
ATOM 3415 C C . ASN B 1 74 ? -1.916 9.195 24.391 1 97.88 74 ASN B C 1
ATOM 3417 O O . ASN B 1 74 ? -1.846 9.812 25.453 1 97.88 74 ASN B O 1
ATOM 3421 N N . ASP B 1 75 ? -1.748 7.883 24.312 1 97.56 75 ASP B N 1
ATOM 3422 C CA . ASP B 1 75 ? -1.262 7.172 25.484 1 97.56 75 ASP B CA 1
ATOM 3423 C C . ASP B 1 75 ? 0.264 7.195 25.547 1 97.56 75 ASP B C 1
ATOM 3425 O O . ASP B 1 75 ? 0.924 7.602 24.594 1 97.56 75 ASP B O 1
ATOM 3429 N N . THR B 1 76 ? 0.843 6.77 26.594 1 97.75 76 THR B N 1
ATOM 3430 C CA . THR B 1 76 ? 2.268 6.898 26.875 1 97.75 76 THR B CA 1
ATOM 3431 C C . THR B 1 76 ? 3.096 6.121 25.859 1 97.75 76 THR B C 1
ATOM 3433 O O . THR B 1 76 ? 4.086 6.633 25.344 1 97.75 76 THR B O 1
ATOM 3436 N N . CYS B 1 77 ? 2.721 4.914 25.562 1 97.25 77 CYS B N 1
ATOM 3437 C CA . CYS B 1 77 ? 3.484 4.102 24.625 1 97.25 77 CYS B CA 1
ATOM 3438 C C . CYS B 1 77 ? 3.512 4.746 23.25 1 97.25 77 CYS B C 1
ATOM 3440 O O . CYS B 1 77 ? 4.527 4.691 22.547 1 97.25 77 CYS B O 1
ATOM 3442 N N . THR B 1 78 ? 2.377 5.32 22.844 1 98.31 78 THR B N 1
ATOM 3443 C CA . THR B 1 78 ? 2.303 5.992 21.562 1 98.31 78 THR B CA 1
ATOM 3444 C C . THR B 1 78 ? 3.188 7.238 21.547 1 98.31 78 THR B C 1
ATOM 3446 O O . THR B 1 78 ? 3.91 7.48 20.578 1 98.31 78 THR B O 1
ATOM 3449 N N . GLU B 1 79 ? 3.129 7.98 22.578 1 98.56 79 GLU B N 1
ATOM 3450 C CA . GLU B 1 79 ? 3.953 9.18 22.656 1 98.56 79 GLU B CA 1
ATOM 3451 C C . GLU B 1 79 ? 5.438 8.836 22.641 1 98.56 79 GLU B C 1
ATOM 3453 O O . GLU B 1 79 ? 6.234 9.539 22.016 1 98.56 79 GLU B O 1
ATOM 3458 N N . ASP B 1 80 ? 5.812 7.773 23.281 1 98.75 80 ASP B N 1
ATOM 3459 C CA . ASP B 1 80 ? 7.191 7.305 23.219 1 98.75 80 ASP B CA 1
ATOM 3460 C C . ASP B 1 80 ? 7.59 6.949 21.797 1 98.75 80 ASP B C 1
ATOM 3462 O O . ASP B 1 80 ? 8.688 7.285 21.344 1 98.75 80 ASP B O 1
ATOM 3466 N N . ALA B 1 81 ? 6.691 6.242 21.125 1 98.88 81 ALA B N 1
ATOM 3467 C CA . ALA B 1 81 ? 6.941 5.867 19.734 1 98.88 81 ALA B CA 1
ATOM 3468 C C . ALA B 1 81 ? 7.066 7.102 18.844 1 98.88 81 ALA B C 1
ATOM 3470 O O . ALA B 1 81 ? 7.93 7.16 17.969 1 98.88 81 ALA B O 1
ATOM 3471 N N . VAL B 1 82 ? 6.227 8.086 19.062 1 98.94 82 VAL B N 1
ATOM 3472 C CA . VAL B 1 82 ? 6.262 9.328 18.297 1 98.94 82 VAL B CA 1
ATOM 3473 C C . VAL B 1 82 ? 7.602 10.031 18.531 1 98.94 82 VAL B C 1
ATOM 3475 O O . VAL B 1 82 ? 8.234 10.492 17.578 1 98.94 82 VAL B O 1
ATOM 3478 N N . LEU B 1 83 ? 7.992 10.117 19.766 1 98.88 83 LEU B N 1
ATOM 3479 C CA . LEU B 1 83 ? 9.258 10.758 20.094 1 98.88 83 LEU B CA 1
ATOM 3480 C C . LEU B 1 83 ? 10.406 10.102 19.344 1 98.88 83 LEU B C 1
ATOM 3482 O O . LEU B 1 83 ? 11.25 10.789 18.766 1 98.88 83 LEU B O 1
ATOM 3486 N N . GLU B 1 84 ? 10.453 8.781 19.328 1 98.88 84 GLU B N 1
ATOM 3487 C CA . GLU B 1 84 ? 11.508 8.055 18.625 1 98.88 84 GLU B CA 1
ATOM 3488 C C . GLU B 1 84 ? 11.453 8.312 17.125 1 98.88 84 GLU B C 1
ATOM 3490 O O . GLU B 1 84 ? 12.492 8.477 16.469 1 98.88 84 GLU B O 1
ATOM 3495 N N . ASP B 1 85 ? 10.281 8.32 16.547 1 98.88 85 ASP B N 1
ATOM 3496 C CA . ASP B 1 85 ? 10.125 8.594 15.125 1 98.88 85 ASP B CA 1
ATOM 3497 C C . ASP B 1 85 ? 10.602 10 14.773 1 98.88 85 ASP B C 1
ATOM 3499 O O . ASP B 1 85 ? 11.172 10.219 13.703 1 98.88 85 ASP B O 1
ATOM 3503 N N . VAL B 1 86 ? 10.289 10.961 15.617 1 98.94 86 VAL B N 1
ATOM 3504 C CA . VAL B 1 86 ? 10.688 12.344 15.344 1 98.94 86 VAL B CA 1
ATOM 3505 C C . VAL B 1 86 ? 12.203 12.484 15.469 1 98.94 86 VAL B C 1
ATOM 3507 O O . VAL B 1 86 ? 12.82 13.25 14.734 1 98.94 86 VAL B O 1
ATOM 3510 N N . LYS B 1 87 ? 12.828 11.75 16.422 1 98.88 87 LYS B N 1
ATOM 3511 C CA . LYS B 1 87 ? 14.289 11.703 16.469 1 98.88 87 LYS B CA 1
ATOM 3512 C C . LYS B 1 87 ? 14.859 11.25 15.125 1 98.88 87 LYS B C 1
ATOM 3514 O O . LYS B 1 87 ? 15.828 11.82 14.625 1 98.88 87 LYS B O 1
ATOM 3519 N N . LEU B 1 88 ? 14.273 10.227 14.562 1 98.88 88 LEU B N 1
ATOM 3520 C CA . LEU B 1 88 ? 14.711 9.734 13.258 1 98.88 88 LEU B CA 1
ATOM 3521 C C . LEU B 1 88 ? 14.484 10.781 12.18 1 98.88 88 LEU B C 1
ATOM 3523 O O . LEU B 1 88 ? 15.312 10.938 11.273 1 98.88 88 LEU B O 1
ATOM 3527 N N . TYR B 1 89 ? 13.336 11.438 12.258 1 98.94 89 TYR B N 1
ATOM 3528 C CA . TYR B 1 89 ? 13.062 12.516 11.32 1 98.94 89 TYR B CA 1
ATOM 3529 C C . TYR B 1 89 ? 14.172 13.555 11.336 1 98.94 89 TYR B C 1
ATOM 3531 O O . TYR B 1 89 ? 14.625 14.008 10.281 1 98.94 89 TYR B O 1
ATOM 3539 N N . LYS B 1 90 ? 14.609 13.914 12.5 1 98.88 90 LYS B N 1
ATOM 3540 C CA . LYS B 1 90 ? 15.742 14.82 12.656 1 98.88 90 LYS B CA 1
ATOM 3541 C C . LYS B 1 90 ? 17.016 14.227 12.031 1 98.88 90 LYS B C 1
ATOM 3543 O O . LYS B 1 90 ? 17.703 14.898 11.266 1 98.88 90 LYS B O 1
ATOM 3548 N N . GLU B 1 91 ? 17.281 13.023 12.32 1 98.69 91 GLU B N 1
ATOM 3549 C CA . GLU B 1 91 ? 18.469 12.328 11.82 1 98.69 91 GLU B CA 1
ATOM 3550 C C . GLU B 1 91 ? 18.516 12.336 10.297 1 98.69 91 GLU B C 1
ATOM 3552 O O . GLU B 1 91 ? 19.578 12.461 9.703 1 98.69 91 GLU B O 1
ATOM 3557 N N . PHE B 1 92 ? 17.328 12.25 9.688 1 98.56 92 PHE B N 1
ATOM 3558 C CA . PHE B 1 92 ? 17.281 12.094 8.234 1 98.56 92 PHE B CA 1
ATOM 3559 C C . PHE B 1 92 ? 17.078 13.445 7.555 1 98.56 92 PHE B C 1
ATOM 3561 O O . PHE B 1 92 ? 16.766 13.5 6.363 1 98.56 92 PHE B O 1
ATOM 3568 N N . GLY B 1 93 ? 17.094 14.508 8.312 1 98.44 93 GLY B N 1
ATOM 3569 C CA . GLY B 1 93 ? 17.172 15.82 7.684 1 98.44 93 GLY B CA 1
ATOM 3570 C C . GLY B 1 93 ? 15.898 16.641 7.863 1 98.44 93 GLY B C 1
ATOM 3571 O O . GLY B 1 93 ? 15.75 17.688 7.254 1 98.44 93 GLY B O 1
ATOM 3572 N N . GLY B 1 94 ? 15.008 16.125 8.734 1 98.81 94 GLY B N 1
ATOM 3573 C CA . GLY B 1 94 ? 13.805 16.891 9.023 1 98.81 94 GLY B CA 1
ATOM 3574 C C . GLY B 1 94 ? 14.078 18.141 9.852 1 98.81 94 GLY B C 1
ATOM 3575 O O . GLY B 1 94 ? 15.047 18.188 10.609 1 98.81 94 GLY B O 1
ATOM 3576 N N . GLY B 1 95 ? 13.141 19.156 9.711 1 98.88 95 GLY B N 1
ATOM 3577 C CA . GLY B 1 95 ? 13.359 20.406 10.406 1 98.88 95 GLY B CA 1
ATOM 3578 C C . GLY B 1 95 ? 12.156 20.859 11.219 1 98.88 95 GLY B C 1
ATOM 3579 O O . GLY B 1 95 ? 12.305 21.312 12.352 1 98.88 95 GLY B O 1
ATOM 3580 N N . THR B 1 96 ? 11 20.734 10.656 1 98.94 96 THR B N 1
ATOM 3581 C CA . THR B 1 96 ? 9.812 21.328 11.273 1 98.94 96 THR B CA 1
ATOM 3582 C C . THR B 1 96 ? 8.602 20.422 11.07 1 98.94 96 THR B C 1
ATOM 3584 O O . THR B 1 96 ? 8.453 19.812 10.016 1 98.94 96 THR B O 1
ATOM 3587 N N . ILE B 1 97 ? 7.793 20.328 12.062 1 98.94 97 ILE B N 1
ATOM 3588 C CA . ILE B 1 97 ? 6.504 19.641 12 1 98.94 97 ILE B CA 1
ATOM 3589 C C . ILE B 1 97 ? 5.391 20.609 12.391 1 98.94 97 ILE B C 1
ATOM 3591 O O . ILE B 1 97 ? 5.449 21.234 13.453 1 98.94 97 ILE B O 1
ATOM 3595 N N . VAL B 1 98 ? 4.445 20.797 11.5 1 98.94 98 VAL B N 1
ATOM 3596 C CA . VAL B 1 98 ? 3.219 21.516 11.828 1 98.94 98 VAL B CA 1
ATOM 3597 C C . VAL B 1 98 ? 2.189 20.531 12.398 1 98.94 98 VAL B C 1
ATOM 3599 O O . VAL B 1 98 ? 1.721 19.641 11.703 1 98.94 98 VAL B O 1
ATOM 3602 N N . GLU B 1 99 ? 1.921 20.672 13.703 1 98.88 99 GLU B N 1
ATOM 3603 C CA . GLU B 1 99 ? 1.035 19.766 14.43 1 98.88 99 GLU B CA 1
ATOM 3604 C C . GLU B 1 99 ? -0.413 20.25 14.367 1 98.88 99 GLU B C 1
ATOM 3606 O O . GLU B 1 99 ? -0.762 21.266 14.984 1 98.88 99 GLU B O 1
ATOM 3611 N N . ASN B 1 100 ? -1.303 19.484 13.703 1 98.69 100 ASN B N 1
ATOM 3612 C CA . ASN B 1 100 ? -2.602 19.969 13.25 1 98.69 100 ASN B CA 1
ATOM 3613 C C . ASN B 1 100 ? -3.705 19.656 14.25 1 98.69 100 ASN B C 1
ATOM 3615 O O . ASN B 1 100 ? -4.871 19.969 14.016 1 98.69 100 ASN B O 1
ATOM 3619 N N . SER B 1 101 ? -3.373 19.031 15.391 1 98.06 101 SER B N 1
ATOM 3620 C CA . SER B 1 101 ? -4.41 18.75 16.375 1 98.06 101 SER B CA 1
ATOM 3621 C C . SER B 1 101 ? -4.859 20.031 17.094 1 98.06 101 SER B C 1
ATOM 3623 O O . SER B 1 101 ? -4.027 20.812 17.547 1 98.06 101 SER B O 1
ATOM 3625 N N . ASN B 1 102 ? -6.184 20.25 17.094 1 97.44 102 ASN B N 1
ATOM 3626 C CA . ASN B 1 102 ? -6.758 21.438 17.719 1 97.44 102 ASN B CA 1
ATOM 3627 C C . ASN B 1 102 ? -7.957 21.078 18.594 1 97.44 102 ASN B C 1
ATOM 3629 O O . ASN B 1 102 ? -8.016 19.984 19.172 1 97.44 102 ASN B O 1
ATOM 3633 N N . HIS B 1 103 ? -8.836 22.078 18.891 1 97.62 103 HIS B N 1
ATOM 3634 C CA . HIS B 1 103 ? -10.008 21.797 19.719 1 97.62 103 HIS B CA 1
ATOM 3635 C C . HIS B 1 103 ? -10.859 20.688 19.109 1 97.62 103 HIS B C 1
ATOM 3637 O O . HIS B 1 103 ? -11.281 20.781 17.953 1 97.62 103 HIS B O 1
ATOM 3643 N N . GLY B 1 104 ? -11.062 19.672 19.859 1 96.75 104 GLY B N 1
ATOM 3644 C CA . GLY B 1 104 ? -11.812 18.5 19.406 1 96.75 104 GLY B CA 1
ATOM 3645 C C . GLY B 1 104 ? -10.953 17.266 19.281 1 96.75 104 GLY B C 1
ATOM 3646 O O . GLY B 1 104 ? -11.469 16.141 19.266 1 96.75 104 GLY B O 1
ATOM 3647 N N . LEU B 1 105 ? -9.594 17.438 19.219 1 97.06 105 LEU B N 1
ATOM 3648 C CA . LEU B 1 105 ? -8.719 16.297 18.969 1 97.06 105 LEU B CA 1
ATOM 3649 C C . LEU B 1 105 ? -7.801 16.047 20.172 1 97.06 105 LEU B C 1
ATOM 3651 O O . LEU B 1 105 ? -6.879 15.242 20.094 1 97.06 105 LEU B O 1
ATOM 3655 N N . GLN B 1 106 ? -7.992 16.781 21.172 1 95.25 106 GLN B N 1
ATOM 3656 C CA . GLN B 1 106 ? -7.262 16.625 22.438 1 95.25 106 GLN B CA 1
ATOM 3657 C C . GLN B 1 106 ? -5.766 16.828 22.219 1 95.25 106 GLN B C 1
ATOM 3659 O O . GLN B 1 106 ? -4.961 15.969 22.594 1 95.25 106 GLN B O 1
ATOM 3664 N N . ARG B 1 107 ? -5.426 18.016 21.641 1 95.44 107 ARG B N 1
ATOM 3665 C CA . ARG B 1 107 ? -4.012 18.297 21.422 1 95.44 107 ARG B CA 1
ATOM 3666 C C . ARG B 1 107 ? -3.24 18.297 22.734 1 95.44 107 ARG B C 1
ATOM 3668 O O . ARG B 1 107 ? -3.816 18.531 23.812 1 95.44 107 ARG B O 1
ATOM 3675 N N . ASN B 1 108 ? -1.934 17.953 22.75 1 97.94 108 ASN B N 1
ATOM 3676 C CA . ASN B 1 108 ? -1.051 17.859 23.906 1 97.94 108 ASN B CA 1
ATOM 3677 C C . ASN B 1 108 ? 0.161 18.781 23.766 1 97.94 108 ASN B C 1
ATOM 3679 O O . ASN B 1 108 ? 1.244 18.328 23.375 1 97.94 108 ASN B O 1
ATOM 3683 N N . ILE B 1 109 ? -0.017 20.047 24.188 1 98.25 109 ILE B N 1
ATOM 3684 C CA . ILE B 1 109 ? 1.001 21.062 23.969 1 98.25 109 ILE B CA 1
ATOM 3685 C C . ILE B 1 109 ? 2.242 20.75 24.797 1 98.25 109 ILE B C 1
ATOM 3687 O O . ILE B 1 109 ? 3.369 20.844 24.297 1 98.25 109 ILE B O 1
ATOM 3691 N N . PRO B 1 110 ? 2.098 20.312 26.078 1 98.12 110 PRO B N 1
ATOM 3692 C CA . PRO B 1 110 ? 3.299 19.922 26.812 1 98.12 110 PRO B CA 1
ATOM 3693 C C . PRO B 1 110 ? 4.117 18.844 26.094 1 98.12 110 PRO B C 1
ATOM 3695 O O . PRO B 1 110 ? 5.352 18.906 26.094 1 98.12 110 PRO B O 1
ATOM 3698 N N . PHE B 1 111 ? 3.477 17.891 25.516 1 98.69 111 PHE B N 1
ATOM 3699 C CA . PHE B 1 111 ? 4.188 16.844 24.781 1 98.69 111 PHE B CA 1
ATOM 3700 C C . PHE B 1 111 ? 4.867 17.422 23.547 1 98.69 111 PHE B C 1
ATOM 3702 O O . PHE B 1 111 ? 5.992 17.047 23.219 1 98.69 111 PHE B O 1
ATOM 3709 N N . MET B 1 112 ? 4.191 18.375 22.859 1 98.75 112 MET B N 1
ATOM 3710 C CA . MET B 1 112 ? 4.812 19.031 21.719 1 98.75 112 MET B CA 1
ATOM 3711 C C . MET B 1 112 ? 6.121 19.703 22.125 1 98.75 112 MET B C 1
ATOM 3713 O O . MET B 1 112 ? 7.121 19.609 21.406 1 98.75 112 MET B O 1
ATOM 3717 N N . ARG B 1 113 ? 6.055 20.375 23.203 1 98.56 113 ARG B N 1
ATOM 3718 C CA . ARG B 1 113 ? 7.242 21.062 23.703 1 98.56 113 ARG B CA 1
ATOM 3719 C C . ARG B 1 113 ? 8.352 20.062 24.016 1 98.56 113 ARG B C 1
ATOM 3721 O O . ARG B 1 113 ? 9.508 20.281 23.656 1 98.56 113 ARG B O 1
ATOM 3728 N N . LYS B 1 114 ? 7.984 19 24.703 1 98.69 114 LYS B N 1
ATOM 3729 C CA . LYS B 1 114 ? 8.953 17.969 25.031 1 98.69 114 LYS B CA 1
ATOM 3730 C C . LYS B 1 114 ? 9.609 17.422 23.766 1 98.69 114 LYS B C 1
ATOM 3732 O O . LYS B 1 114 ? 10.828 17.281 23.703 1 98.69 114 LYS B O 1
ATOM 3737 N N . VAL B 1 115 ? 8.812 17.125 22.734 1 98.88 115 VAL B N 1
ATOM 3738 C CA . VAL B 1 115 ? 9.312 16.594 21.469 1 98.88 115 VAL B CA 1
ATOM 3739 C C . VAL B 1 115 ? 10.297 17.578 20.844 1 98.88 115 VAL B C 1
ATOM 3741 O O . VAL B 1 115 ? 11.391 17.188 20.422 1 98.88 115 VAL B O 1
ATOM 3744 N N . SER B 1 116 ? 9.883 18.828 20.812 1 98.88 116 SER B N 1
ATOM 3745 C CA . SER B 1 116 ? 10.734 19.844 20.203 1 98.88 116 SER B CA 1
ATOM 3746 C C . SER B 1 116 ? 12.047 20 20.953 1 98.88 116 SER B C 1
ATOM 3748 O O . SER B 1 116 ? 13.117 20.062 20.359 1 98.88 116 SER B O 1
ATOM 3750 N N . GLN B 1 117 ? 11.984 20 22.266 1 98.69 117 GLN B N 1
ATOM 3751 C CA . GLN B 1 117 ? 13.164 20.172 23.109 1 98.69 117 GLN B CA 1
ATOM 3752 C C . GLN B 1 117 ? 14.117 19 22.953 1 98.69 117 GLN B C 1
ATOM 3754 O O . GLN B 1 117 ? 15.328 19.188 22.812 1 98.69 117 GLN B O 1
ATOM 3759 N N . VAL B 1 118 ? 13.617 17.797 22.922 1 98.75 118 VAL B N 1
ATOM 3760 C CA . VAL B 1 118 ? 14.43 16.578 22.969 1 98.75 118 VAL B CA 1
ATOM 3761 C C . VAL B 1 118 ? 15.031 16.328 21.578 1 98.75 118 VAL B C 1
ATOM 3763 O O . VAL B 1 118 ? 16.172 15.859 21.469 1 98.75 118 VAL B O 1
ATOM 3766 N N . THR B 1 119 ? 14.336 16.641 20.5 1 98.81 119 THR B N 1
ATOM 3767 C CA . THR B 1 119 ? 14.75 16.188 19.172 1 98.81 119 THR B CA 1
ATOM 3768 C C . THR B 1 119 ? 15.414 17.328 18.406 1 98.81 119 THR B C 1
ATOM 3770 O O . THR B 1 119 ? 16.125 17.109 17.422 1 98.81 119 THR B O 1
ATOM 3773 N N . GLY B 1 120 ? 15.086 18.562 18.75 1 98.56 120 GLY B N 1
ATOM 3774 C CA . GLY B 1 120 ? 15.562 19.703 17.984 1 98.56 120 GLY B CA 1
ATOM 3775 C C . GLY B 1 120 ? 14.672 20.047 16.797 1 98.56 120 GLY B C 1
ATOM 3776 O O . GLY B 1 120 ? 14.945 20.984 16.062 1 98.56 120 GLY B O 1
ATOM 3777 N N . ILE B 1 121 ? 13.602 19.328 16.641 1 98.88 121 ILE B N 1
ATOM 3778 C CA . ILE B 1 121 ? 12.633 19.609 15.594 1 98.88 121 ILE B CA 1
ATOM 3779 C C . ILE B 1 121 ? 11.727 20.766 16.031 1 98.88 121 ILE B C 1
ATOM 3781 O O . ILE B 1 121 ? 11.242 20.797 17.156 1 98.88 121 ILE B O 1
ATOM 3785 N N . ASN B 1 122 ? 11.547 21.781 15.125 1 98.88 122 ASN B N 1
ATOM 3786 C CA . ASN B 1 122 ? 10.539 22.812 15.398 1 98.88 122 ASN B CA 1
ATOM 3787 C C . ASN B 1 122 ? 9.125 22.234 15.328 1 98.88 122 ASN B C 1
ATOM 3789 O O . ASN B 1 122 ? 8.773 21.562 14.359 1 98.88 122 ASN B O 1
ATOM 3793 N N . VAL B 1 123 ? 8.398 22.438 16.359 1 98.94 123 VAL B N 1
ATOM 3794 C CA . VAL B 1 123 ? 6.992 22.047 16.359 1 98.94 123 VAL B CA 1
ATOM 3795 C C . VAL B 1 123 ? 6.102 23.281 16.422 1 98.94 123 VAL B C 1
ATOM 3797 O O . VAL B 1 123 ? 6.297 24.141 17.281 1 98.94 123 VAL B O 1
ATOM 3800 N N . ILE B 1 124 ? 5.203 23.391 15.508 1 98.88 124 ILE B N 1
ATOM 3801 C CA . ILE B 1 124 ? 4.258 24.5 15.453 1 98.88 124 ILE B CA 1
ATOM 3802 C C . ILE B 1 124 ? 2.869 24.016 15.859 1 98.88 124 ILE B C 1
ATOM 3804 O O . ILE B 1 124 ? 2.301 23.141 15.219 1 98.88 124 ILE B O 1
ATOM 3808 N N . ALA B 1 125 ? 2.336 24.562 16.938 1 98.75 125 ALA B N 1
ATOM 3809 C CA . ALA B 1 125 ? 1.028 24.156 17.453 1 98.75 125 ALA B CA 1
ATOM 3810 C C . ALA B 1 125 ? -0.096 24.859 16.688 1 98.75 125 ALA B C 1
ATOM 3812 O O . ALA B 1 125 ? 0.022 26.031 16.328 1 98.75 125 ALA B O 1
ATOM 3813 N N . GLY B 1 126 ? -1.173 24.125 16.5 1 98.44 126 GLY B N 1
ATOM 3814 C CA . GLY B 1 126 ? -2.348 24.672 15.836 1 98.44 126 GLY B CA 1
ATOM 3815 C C . GLY B 1 126 ? -3.449 25.062 16.797 1 98.44 126 GLY B C 1
ATOM 3816 O O . GLY B 1 126 ? -3.447 24.641 17.953 1 98.44 126 GLY B O 1
ATOM 3817 N N . THR B 1 127 ? -4.312 25.984 16.422 1 98.69 127 THR B N 1
ATOM 3818 C CA . THR B 1 127 ? -5.57 26.297 17.094 1 98.69 127 THR B CA 1
ATOM 3819 C C . THR B 1 127 ? -6.742 26.172 16.125 1 98.69 127 THR B C 1
ATOM 3821 O O . THR B 1 127 ? -6.582 25.656 15.016 1 98.69 127 THR B O 1
ATOM 3824 N N . GLY B 1 128 ? -7.922 26.625 16.531 1 98.69 128 GLY B N 1
ATOM 3825 C CA . GLY B 1 128 ? -9.125 26.406 15.75 1 98.69 128 GLY B CA 1
ATOM 3826 C C . GLY B 1 128 ? -9.891 25.172 16.172 1 98.69 128 GLY B C 1
ATOM 3827 O O . GLY B 1 128 ? -9.648 24.609 17.25 1 98.69 128 GLY B O 1
ATOM 3828 N N . TYR B 1 129 ? -10.867 24.766 15.32 1 98.75 129 TYR B N 1
ATOM 3829 C CA . TYR B 1 129 ? -11.773 23.688 15.719 1 98.75 129 TYR B CA 1
ATOM 3830 C C . TYR B 1 129 ? -11.844 22.625 14.641 1 98.75 129 TYR B C 1
ATOM 3832 O O . TYR B 1 129 ? -11.984 22.922 13.453 1 98.75 129 TYR B O 1
ATOM 3840 N N . TYR B 1 130 ? -11.727 21.375 15.141 1 98.44 130 TYR B N 1
ATOM 3841 C CA . TYR B 1 130 ? -11.977 20.25 14.25 1 98.44 130 TYR B CA 1
ATOM 3842 C C . TYR B 1 130 ? -13.469 20.078 13.984 1 98.44 130 TYR B C 1
ATOM 3844 O O . TYR B 1 130 ? -14.227 21.047 14.062 1 98.44 130 TYR B O 1
ATOM 3852 N N . ILE B 1 131 ? -13.961 18.906 13.602 1 98.25 131 ILE B N 1
ATOM 3853 C CA . ILE B 1 131 ? -15.352 18.719 13.188 1 98.25 131 ILE B CA 1
ATOM 3854 C C . ILE B 1 131 ? -16.266 18.797 14.406 1 98.25 131 ILE B C 1
ATOM 3856 O O . ILE B 1 131 ? -15.828 18.547 15.531 1 98.25 131 ILE B O 1
ATOM 3860 N N . GLY B 1 132 ? -17.5 19.062 14.156 1 97.44 132 GLY B N 1
ATOM 3861 C CA . GLY B 1 132 ? -18.484 19.25 15.219 1 97.44 132 GLY B CA 1
ATOM 3862 C C . GLY B 1 132 ? -18.625 18.047 16.125 1 97.44 132 GLY B C 1
ATOM 3863 O O . GLY B 1 132 ? -18.734 18.188 17.344 1 97.44 132 GLY B O 1
ATOM 3864 N N . ALA B 1 133 ? -18.562 16.891 15.617 1 95.5 133 ALA B N 1
ATOM 3865 C CA . ALA B 1 133 ? -18.828 15.641 16.328 1 95.5 133 ALA B CA 1
ATOM 3866 C C . ALA B 1 133 ? -17.797 15.406 17.422 1 95.5 133 ALA B C 1
ATOM 3868 O O . ALA B 1 133 ? -18.031 14.648 18.375 1 95.5 133 ALA B O 1
ATOM 3869 N N . THR B 1 134 ? -16.625 16.047 17.297 1 96.94 134 THR B N 1
ATOM 3870 C CA . THR B 1 134 ? -15.562 15.836 18.266 1 96.94 134 THR B CA 1
ATOM 3871 C C . THR B 1 134 ? -15.625 16.891 19.375 1 96.94 134 THR B C 1
ATOM 3873 O O . THR B 1 134 ? -14.82 16.844 20.312 1 96.94 134 THR B O 1
ATOM 3876 N N . GLN B 1 135 ? -16.578 17.844 19.266 1 97 135 GLN B N 1
ATOM 3877 C CA . GLN B 1 135 ? -16.641 18.953 20.219 1 97 135 GLN B CA 1
ATOM 3878 C C . GLN B 1 135 ? -17.562 18.609 21.391 1 97 135 GLN B C 1
ATOM 3880 O O . GLN B 1 135 ? -18.547 17.875 21.234 1 97 135 GLN B O 1
ATOM 3885 N N . ASN B 1 136 ? -17.281 19.234 22.484 1 94.56 136 ASN B N 1
ATOM 3886 C CA . ASN B 1 136 ? -18.156 19.109 23.656 1 94.56 136 ASN B CA 1
ATOM 3887 C C . ASN B 1 136 ? -19.391 19.984 23.516 1 94.56 136 ASN B C 1
ATOM 3889 O O . ASN B 1 136 ? -20.438 19.703 24.109 1 94.56 136 ASN B O 1
ATOM 3893 N N . ASN B 1 137 ? -19.281 21.125 22.797 1 95.94 137 ASN B N 1
ATOM 3894 C CA . ASN B 1 137 ? -20.344 22.109 22.594 1 95.94 137 ASN B CA 1
ATOM 3895 C C . ASN B 1 137 ? -20.422 22.562 21.141 1 95.94 137 ASN B C 1
ATOM 3897 O O . ASN B 1 137 ? -19.609 23.359 20.688 1 95.94 137 ASN B O 1
ATOM 3901 N N . GLU B 1 138 ? -21.469 22.219 20.5 1 95.62 138 GLU B N 1
ATOM 3902 C CA . GLU B 1 138 ? -21.641 22.562 19.094 1 95.62 138 GLU B CA 1
ATOM 3903 C C . GLU B 1 138 ? -22.391 23.875 18.922 1 95.62 138 GLU B C 1
ATOM 3905 O O . GLU B 1 138 ? -22.578 24.344 17.812 1 95.62 138 GLU B O 1
ATOM 3910 N N . ASP B 1 139 ? -22.719 24.453 20 1 95.56 139 ASP B N 1
ATOM 3911 C CA . ASP B 1 139 ? -23.516 25.688 19.922 1 95.56 139 ASP B CA 1
ATOM 3912 C C . ASP B 1 139 ? -22.641 26.922 20.141 1 95.56 139 ASP B C 1
ATOM 3914 O O . ASP B 1 139 ? -23.156 28.016 20.344 1 95.56 139 ASP B O 1
ATOM 3918 N N . LEU B 1 140 ? -21.406 26.719 20.156 1 97.31 140 LEU B N 1
ATOM 3919 C CA . LEU B 1 140 ? -20.5 27.875 20.266 1 97.31 140 LEU B CA 1
ATOM 3920 C C . LEU B 1 140 ? -20.812 28.906 19.203 1 97.31 140 LEU B C 1
ATOM 3922 O O . LEU B 1 140 ? -21.078 28.562 18.047 1 97.31 140 LEU B O 1
ATOM 3926 N N . SER B 1 141 ? -20.797 30.156 19.594 1 98.25 141 SER B N 1
ATOM 3927 C CA . SER B 1 141 ? -21.016 31.234 18.625 1 98.25 141 SER B CA 1
ATOM 3928 C C . SER B 1 141 ? -19.734 31.5 17.812 1 98.25 141 SER B C 1
ATOM 3930 O O . SER B 1 141 ? -18.641 31.188 18.25 1 98.25 141 SER B O 1
ATOM 3932 N N . LYS B 1 142 ? -19.922 32.031 16.672 1 98.56 142 LYS B N 1
ATOM 3933 C CA . LYS B 1 142 ? -18.781 32.469 15.867 1 98.56 142 LYS B CA 1
ATOM 3934 C C . LYS B 1 142 ? -17.875 33.406 16.641 1 98.56 142 LYS B C 1
ATOM 3936 O O . LYS B 1 142 ? -16.641 33.312 16.547 1 98.56 142 LYS B O 1
ATOM 3941 N N . GLU B 1 143 ? -18.469 34.312 17.406 1 98.62 143 GLU B N 1
ATOM 3942 C CA . GLU B 1 143 ? -17.719 35.281 18.188 1 98.62 143 GLU B CA 1
ATOM 3943 C C . GLU B 1 143 ? -16.859 34.594 19.234 1 98.62 143 GLU B C 1
ATOM 3945 O O . GLU B 1 143 ? -15.695 34.969 19.438 1 98.62 143 GLU B O 1
ATOM 3950 N N . ASN B 1 144 ? -17.453 33.656 19.906 1 98.5 144 ASN B N 1
ATOM 3951 C CA . ASN B 1 144 ? -16.672 32.906 20.891 1 98.5 144 ASN B CA 1
ATOM 3952 C C . ASN B 1 144 ? -15.492 32.188 20.219 1 98.5 144 ASN B C 1
ATOM 3954 O O . ASN B 1 144 ? -14.383 32.188 20.766 1 98.5 144 ASN B O 1
ATOM 3958 N N . MET B 1 145 ? -15.711 31.578 19.109 1 98.75 145 MET B N 1
ATOM 3959 C CA . MET B 1 145 ? -14.656 30.875 18.375 1 98.75 145 MET B CA 1
ATOM 3960 C C . MET B 1 145 ? -13.57 31.859 17.938 1 98.75 145 MET B C 1
ATOM 3962 O O . MET B 1 145 ? -12.383 31.578 18.109 1 98.75 145 MET B O 1
ATOM 3966 N N . TYR B 1 146 ? -14.031 32.969 17.406 1 98.81 146 TYR B N 1
ATOM 3967 C CA . TYR B 1 146 ? -13.109 34.031 17 1 98.81 146 TYR B CA 1
ATOM 3968 C C . TYR B 1 146 ? -12.211 34.438 18.156 1 98.81 146 TYR B C 1
ATOM 3970 O O . TYR B 1 146 ? -10.992 34.531 18 1 98.81 146 TYR B O 1
ATOM 3978 N N . ASN B 1 147 ? -12.789 34.688 19.281 1 98.75 147 ASN B N 1
ATOM 3979 C CA . ASN B 1 147 ? -12.047 35.188 20.453 1 98.75 147 ASN B CA 1
ATOM 3980 C C . ASN B 1 147 ? -11.016 34.156 20.922 1 98.75 147 ASN B C 1
ATOM 3982 O O . ASN B 1 147 ? -9.898 34.531 21.297 1 98.75 147 ASN B O 1
ATOM 3986 N N . ILE B 1 148 ? -11.375 32.938 20.953 1 98.62 148 ILE B N 1
ATOM 3987 C CA . ILE B 1 148 ? -10.469 31.891 21.422 1 98.62 148 ILE B CA 1
ATOM 3988 C C . ILE B 1 148 ? -9.297 31.75 20.453 1 98.62 148 ILE B C 1
ATOM 3990 O O . ILE B 1 148 ? -8.141 31.703 20.875 1 98.62 148 ILE B O 1
ATOM 3994 N N . ILE B 1 149 ? -9.594 31.719 19.172 1 98.88 149 ILE B N 1
ATOM 3995 C CA . ILE B 1 149 ? -8.547 31.594 18.156 1 98.88 149 ILE B CA 1
ATOM 3996 C C . ILE B 1 149 ? -7.59 32.781 18.25 1 98.88 149 ILE B C 1
ATOM 3998 O O . ILE B 1 149 ? -6.371 32.594 18.297 1 98.88 149 ILE B O 1
ATOM 4002 N N . LEU B 1 150 ? -8.156 33.938 18.312 1 98.81 150 LEU B N 1
ATOM 4003 C CA . LEU B 1 150 ? -7.332 35.156 18.406 1 98.81 150 LEU B CA 1
ATOM 4004 C C . LEU B 1 150 ? -6.449 35.125 19.641 1 98.81 150 LEU B C 1
ATOM 4006 O O . LEU B 1 150 ? -5.258 35.406 19.578 1 98.81 150 LEU B O 1
ATOM 4010 N N . LYS B 1 151 ? -7.031 34.781 20.766 1 98.75 151 LYS B N 1
ATOM 4011 C CA . LYS B 1 151 ? -6.297 34.719 22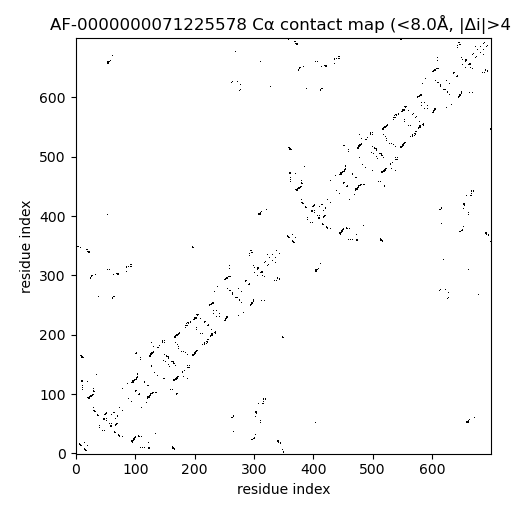.031 1 98.75 151 LYS B CA 1
ATOM 4012 C C . LYS B 1 151 ? -5.137 33.75 21.938 1 98.75 151 LYS B C 1
ATOM 4014 O O . LYS B 1 151 ? -4.016 34.031 22.344 1 98.75 151 LYS B O 1
ATOM 4019 N N . GLU B 1 152 ? -5.316 32.594 21.359 1 98.75 152 GLU B N 1
ATOM 4020 C CA . GLU B 1 152 ? -4.301 31.531 21.312 1 98.75 152 GLU B CA 1
ATOM 4021 C C . GLU B 1 152 ? -3.188 31.891 20.328 1 98.75 152 GLU B C 1
ATOM 4023 O O . GLU B 1 152 ? -2.045 31.469 20.484 1 98.75 152 GLU B O 1
ATOM 4028 N N . MET B 1 153 ? -3.516 32.781 19.391 1 98.38 153 MET B N 1
ATOM 4029 C CA . MET B 1 153 ? -2.527 33.188 18.391 1 98.38 153 MET B CA 1
ATOM 4030 C C . MET B 1 153 ? -1.7 34.375 18.922 1 98.38 153 MET B C 1
ATOM 4032 O O . MET B 1 153 ? -0.57 34.594 18.469 1 98.38 153 MET B O 1
ATOM 4036 N N . THR B 1 154 ? -2.252 35.125 19.891 1 98.12 154 THR B N 1
ATOM 4037 C CA . THR B 1 154 ? -1.611 36.406 20.203 1 98.12 154 THR B CA 1
ATOM 4038 C C . THR B 1 154 ? -1.146 36.438 21.656 1 98.12 154 THR B C 1
ATOM 4040 O O . THR B 1 154 ? -0.2 37.156 21.984 1 98.12 154 THR B O 1
ATOM 4043 N N . ILE B 1 155 ? -1.819 35.75 22.516 1 98.25 155 ILE B N 1
ATOM 4044 C CA . ILE B 1 155 ? -1.515 35.812 23.953 1 98.25 155 ILE B CA 1
ATOM 4045 C C . ILE B 1 155 ? -0.946 34.469 24.406 1 98.25 155 ILE B C 1
ATOM 4047 O O . ILE B 1 155 ? 0.149 34.406 24.969 1 98.25 155 ILE B O 1
ATOM 4051 N N . GLY B 1 156 ? -1.747 33.406 24.188 1 98.12 156 GLY B N 1
ATOM 4052 C CA . GLY B 1 156 ? -1.358 32.062 24.609 1 98.12 156 GLY B CA 1
ATOM 4053 C C . GLY B 1 156 ? -2.494 31.062 24.531 1 98.12 156 GLY B C 1
ATOM 4054 O O . GLY B 1 156 ? -3.666 31.438 24.641 1 98.12 156 GLY B O 1
ATOM 4055 N N . CYS B 1 157 ? -2.186 29.844 24.438 1 97.94 157 CYS B N 1
ATOM 4056 C CA . CYS B 1 157 ? -3.17 28.781 24.344 1 97.94 157 CYS B CA 1
ATOM 4057 C C . CYS B 1 157 ? -3.906 28.594 25.656 1 97.94 157 CYS B C 1
ATOM 4059 O O . CYS B 1 157 ? -3.307 28.719 26.734 1 97.94 157 CYS B O 1
ATOM 4061 N N . GLU B 1 158 ? -5.121 28.203 25.594 1 95.12 158 GLU B N 1
ATOM 4062 C CA . GLU B 1 158 ? -5.984 28.094 26.766 1 95.12 158 GLU B CA 1
ATOM 4063 C C . GLU B 1 158 ? -5.41 27.109 27.781 1 95.12 158 GLU B C 1
ATOM 4065 O O . GLU B 1 158 ? -5.336 27.422 28.969 1 95.12 158 GLU B O 1
ATOM 4070 N N . GLU B 1 159 ? -4.973 25.984 27.328 1 94.38 159 GLU B N 1
ATOM 4071 C CA . GLU B 1 159 ? -4.547 24.922 28.25 1 94.38 159 GLU B CA 1
ATOM 4072 C C . GLU B 1 159 ? -3.066 25.062 28.594 1 94.38 159 GLU B C 1
ATOM 4074 O O . GLU B 1 159 ? -2.576 24.406 29.516 1 94.38 159 GLU B O 1
ATOM 4079 N N . TYR B 1 160 ? -2.365 25.906 27.891 1 96.38 160 TYR B N 1
ATOM 4080 C CA . TYR B 1 160 ? -0.94 26.141 28.109 1 96.38 160 TYR B CA 1
ATOM 4081 C C . TYR B 1 160 ? -0.556 27.562 27.75 1 96.38 160 TYR B C 1
ATOM 4083 O O . TYR B 1 160 ? 0.05 27.812 26.703 1 96.38 160 TYR B O 1
ATOM 4091 N N . PRO B 1 161 ? -0.737 28.531 28.562 1 97 161 PRO B N 1
ATOM 4092 C CA . PRO B 1 161 ? -0.692 29.953 28.234 1 97 161 PRO B CA 1
ATOM 4093 C C . PRO B 1 161 ? 0.695 30.422 27.797 1 97 161 PRO B C 1
ATOM 4095 O O . PRO B 1 161 ? 0.827 31.469 27.172 1 97 161 PRO B O 1
ATOM 4098 N N . ASP B 1 162 ? 1.698 29.688 28.094 1 96.69 162 ASP B N 1
ATOM 4099 C CA . ASP B 1 162 ? 3.062 30.094 27.781 1 96.69 162 ASP B CA 1
ATOM 4100 C C . ASP B 1 162 ? 3.379 29.828 26.297 1 96.69 162 ASP B C 1
ATOM 4102 O O . ASP B 1 162 ? 4.43 30.234 25.812 1 96.69 162 ASP B O 1
ATOM 4106 N N . VAL B 1 163 ? 2.479 29.156 25.641 1 98.31 163 VAL B N 1
ATOM 4107 C CA . VAL B 1 163 ? 2.703 28.812 24.234 1 98.31 163 VAL B CA 1
ATOM 4108 C C . VAL B 1 163 ? 1.614 29.438 23.375 1 98.31 163 VAL B C 1
ATOM 4110 O O . VAL B 1 163 ? 0.425 29.312 23.672 1 98.31 163 VAL B O 1
ATOM 4113 N N . LYS B 1 164 ? 2.037 30.109 22.359 1 98.38 164 LYS B N 1
ATOM 4114 C CA . LYS B 1 164 ? 1.109 30.609 21.344 1 98.38 164 LYS B CA 1
ATOM 4115 C C . LYS B 1 164 ? 1.03 29.641 20.156 1 98.38 164 LYS B C 1
ATOM 4117 O O . LYS B 1 164 ? 2.035 29.047 19.766 1 98.38 164 LYS B O 1
ATOM 4122 N N . ALA B 1 165 ? -0.129 29.531 19.625 1 98.62 165 ALA B N 1
ATOM 4123 C CA . ALA B 1 165 ? -0.279 28.797 18.375 1 98.62 165 ALA B CA 1
ATOM 4124 C C . ALA B 1 165 ? 0.394 29.547 17.219 1 98.62 165 ALA B C 1
ATOM 4126 O O . ALA B 1 165 ? 0.476 30.766 17.219 1 98.62 165 ALA B O 1
ATOM 4127 N N . GLY B 1 166 ? 0.921 28.766 16.281 1 98.44 166 GLY B N 1
ATOM 4128 C CA . GLY B 1 166 ? 1.614 29.359 15.148 1 98.44 166 GLY B CA 1
ATOM 4129 C C . GLY B 1 166 ? 0.771 29.406 13.883 1 98.44 166 GLY B C 1
ATOM 4130 O O . GLY B 1 166 ? 1.16 30.031 12.898 1 98.44 166 GLY B O 1
ATOM 4131 N N . PHE B 1 167 ? -0.363 28.797 13.867 1 98.75 167 PHE B N 1
ATOM 4132 C CA . PHE B 1 167 ? -1.284 28.781 12.734 1 98.75 167 PHE B CA 1
ATOM 4133 C C . PHE B 1 167 ? -2.686 28.391 13.18 1 98.75 167 PHE B C 1
ATOM 4135 O O . PHE B 1 167 ? -2.881 27.953 14.312 1 98.75 167 PHE B O 1
ATOM 4142 N N . ILE B 1 168 ? -3.711 28.609 12.344 1 98.88 168 ILE B N 1
ATOM 4143 C CA . ILE B 1 168 ? -5.066 28.125 12.586 1 98.88 168 ILE B CA 1
ATOM 4144 C C . ILE B 1 168 ? -5.297 26.828 11.812 1 98.88 168 ILE B C 1
ATOM 4146 O O . ILE B 1 168 ? -5.328 26.828 10.578 1 98.88 168 ILE B O 1
ATOM 4150 N N . GLY B 1 169 ? -5.48 25.719 12.531 1 98.06 169 GLY B N 1
ATOM 4151 C CA . GLY B 1 169 ? -5.75 24.484 11.812 1 98.06 169 GLY B CA 1
ATOM 4152 C C . GLY B 1 169 ? -5.469 23.234 12.641 1 98.06 169 GLY B C 1
ATOM 4153 O O . GLY B 1 169 ? -4.918 23.328 13.734 1 98.06 169 GLY B O 1
ATOM 4154 N N . GLU B 1 170 ? -5.891 22.047 12.219 1 98.19 170 GLU B N 1
ATOM 4155 C CA . GLU B 1 170 ? -6.699 21.953 11.008 1 98.19 170 GLU B CA 1
ATOM 4156 C C . GLU B 1 170 ? -8.172 22.219 11.312 1 98.19 170 GLU B C 1
ATOM 4158 O O . GLU B 1 170 ? -8.766 21.547 12.164 1 98.19 170 GLU B O 1
ATOM 4163 N N . VAL B 1 171 ? -8.719 23.203 10.633 1 98.94 171 VAL B N 1
ATOM 4164 C CA . VAL B 1 171 ? -10.141 23.469 10.758 1 98.94 171 VAL B CA 1
ATOM 4165 C C . VAL B 1 171 ? -10.938 22.438 9.969 1 98.94 171 VAL B C 1
ATOM 4167 O O . VAL B 1 171 ? -10.781 22.328 8.75 1 98.94 171 VAL B O 1
ATOM 4170 N N . GLY B 1 172 ? -11.773 21.703 10.703 1 98.62 172 GLY B N 1
ATOM 4171 C CA . GLY B 1 172 ? -12.375 20.531 10.086 1 98.62 172 GLY B CA 1
ATOM 4172 C C . GLY B 1 172 ? -13.82 20.75 9.68 1 98.62 172 GLY B C 1
ATOM 4173 O O . GLY B 1 172 ? -14.555 21.469 10.359 1 98.62 172 GLY B O 1
ATOM 4174 N N . SER B 1 173 ? -14.227 20.109 8.625 1 98.25 173 SER B N 1
ATOM 4175 C CA . SER B 1 173 ? -15.633 20 8.258 1 98.25 173 SER B CA 1
ATOM 4176 C C . SER B 1 173 ? -15.938 18.672 7.602 1 98.25 173 SER B C 1
ATOM 4178 O O . SER B 1 173 ? -15.055 18.047 6.996 1 98.25 173 SER B O 1
ATOM 4180 N N . ILE B 1 174 ? -17.094 18.188 7.828 1 97.69 174 ILE B N 1
ATOM 4181 C CA . ILE B 1 174 ? -17.609 17.031 7.105 1 97.69 174 ILE B CA 1
ATOM 4182 C C . ILE B 1 174 ? -18.406 17.5 5.887 1 97.69 174 ILE B C 1
ATOM 4184 O O . ILE B 1 174 ? -18.281 18.656 5.469 1 97.69 174 ILE B O 1
ATOM 4188 N N . TRP B 1 175 ? -19.109 16.656 5.262 1 97.69 175 TRP B N 1
ATOM 4189 C CA . TRP B 1 175 ? -19.984 17 4.152 1 97.69 175 TRP B CA 1
ATOM 4190 C C . TRP B 1 175 ? -21.391 16.438 4.359 1 97.69 175 TRP B C 1
ATOM 4192 O O . TRP B 1 175 ? -21.547 15.242 4.605 1 97.69 175 TRP B O 1
ATOM 4202 N N . PRO B 1 176 ? -22.422 17.203 4.242 1 97.88 176 PRO B N 1
ATOM 4203 C CA . PRO B 1 176 ? -22.406 18.672 4.117 1 97.88 176 PRO B CA 1
ATOM 4204 C C . PRO B 1 176 ? -21.859 19.359 5.371 1 97.88 176 PRO B C 1
ATOM 4206 O O . PRO B 1 176 ? -21.875 18.766 6.453 1 97.88 176 PRO B O 1
ATOM 4209 N N . ILE B 1 177 ? -21.406 20.516 5.168 1 98.69 177 ILE B N 1
ATOM 4210 C CA . ILE B 1 177 ? -20.828 21.312 6.246 1 98.69 177 ILE B CA 1
ATOM 4211 C C . ILE B 1 177 ? -21.891 21.672 7.266 1 98.69 177 ILE B C 1
ATOM 4213 O O . ILE B 1 177 ? -22.953 22.188 6.902 1 98.69 177 ILE B O 1
ATOM 4217 N N . THR B 1 178 ? -21.688 21.406 8.539 1 98.38 178 THR B N 1
ATOM 4218 C CA . THR B 1 178 ? -22.656 21.688 9.594 1 98.38 178 THR B CA 1
ATOM 4219 C C . THR B 1 178 ? -22.641 23.156 10 1 98.38 178 THR B C 1
ATOM 4221 O O . THR B 1 178 ? -21.688 23.875 9.688 1 98.38 178 THR B O 1
ATOM 4224 N N . PRO B 1 179 ? -23.672 23.594 10.68 1 98.5 179 PRO B N 1
ATOM 4225 C CA . PRO B 1 179 ? -23.672 24.984 11.164 1 98.5 179 PRO B CA 1
ATOM 4226 C C . PRO B 1 179 ? -22.469 25.297 12.062 1 98.5 179 PRO B C 1
ATOM 4228 O O . PRO B 1 179 ? -21.875 26.375 11.945 1 98.5 179 PRO B O 1
ATOM 4231 N N . PHE B 1 180 ? -22.156 24.391 12.922 1 98.75 180 PHE B N 1
ATOM 4232 C CA . PHE B 1 180 ? -20.984 24.562 13.773 1 98.75 180 PHE B CA 1
ATOM 4233 C C . PHE B 1 180 ? -19.734 24.797 12.93 1 98.75 180 PHE B C 1
ATOM 4235 O O . PHE B 1 180 ? -18.969 25.719 13.188 1 98.75 180 PHE B O 1
ATOM 4242 N N . GLU B 1 181 ? -19.531 23.953 11.992 1 98.88 181 GLU B N 1
ATOM 4243 C CA . GLU B 1 181 ? -18.344 24 11.148 1 98.88 181 GLU B CA 1
ATOM 4244 C C . GLU B 1 181 ? -18.312 25.266 10.305 1 98.88 181 GLU B C 1
ATOM 4246 O O . GLU B 1 181 ? -17.25 25.844 10.078 1 98.88 181 GLU B O 1
ATOM 4251 N N . LYS B 1 182 ? -19.438 25.672 9.828 1 98.88 182 LYS B N 1
ATOM 4252 C CA . LYS B 1 182 ? -19.531 26.938 9.086 1 98.88 182 LYS B CA 1
ATOM 4253 C C . LYS B 1 182 ? -19.078 28.109 9.945 1 98.88 182 LYS B C 1
ATOM 4255 O O . LYS B 1 182 ? -18.312 28.953 9.492 1 98.88 182 LYS B O 1
ATOM 4260 N N . ARG B 1 183 ? -19.547 28.172 11.188 1 98.88 183 ARG B N 1
ATOM 4261 C CA . ARG B 1 183 ? -19.125 29.234 12.109 1 98.88 183 ARG B CA 1
ATOM 4262 C C . ARG B 1 183 ? -17.609 29.172 12.336 1 98.88 183 ARG B C 1
ATOM 4264 O O . ARG B 1 183 ? -16.953 30.219 12.406 1 98.88 183 ARG B O 1
ATOM 4271 N N . SER B 1 184 ? -17.141 27.969 12.461 1 98.94 184 SER B N 1
ATOM 4272 C CA . SER B 1 184 ? -15.703 27.797 12.68 1 98.94 184 SER B CA 1
ATOM 4273 C C . SER B 1 184 ? -14.891 28.328 11.508 1 98.94 184 SER B C 1
ATOM 4275 O O . SER B 1 184 ? -13.891 29.016 11.703 1 98.94 184 SER B O 1
ATOM 4277 N N . ILE B 1 185 ? -15.312 28.031 10.289 1 98.94 185 ILE B N 1
ATOM 4278 C CA . ILE B 1 185 ? -14.633 28.5 9.086 1 98.94 185 ILE B CA 1
ATOM 4279 C C . ILE B 1 185 ? -14.727 30.016 9 1 98.94 185 ILE B C 1
ATOM 4281 O O . ILE B 1 185 ? -13.734 30.688 8.68 1 98.94 185 ILE B O 1
ATOM 4285 N N . GLN B 1 186 ? -15.844 30.578 9.312 1 98.94 186 GLN B N 1
ATOM 4286 C CA . GLN B 1 186 ? -16.031 32.031 9.281 1 98.94 186 GLN B CA 1
ATOM 4287 C C . GLN B 1 186 ? -15.141 32.719 10.305 1 98.94 186 GLN B C 1
ATOM 4289 O O . GLN B 1 186 ? -14.484 33.719 9.992 1 98.94 186 GLN B O 1
ATOM 4294 N N . ALA B 1 187 ? -15.148 32.188 11.523 1 98.94 187 ALA B N 1
ATOM 4295 C CA . ALA B 1 187 ? -14.273 32.75 12.555 1 98.94 187 ALA B CA 1
ATOM 4296 C C . ALA B 1 187 ? -12.812 32.688 12.117 1 98.94 187 ALA B C 1
ATOM 4298 O O . ALA B 1 187 ? -12.07 33.656 12.344 1 98.94 187 ALA B O 1
ATOM 4299 N N . THR B 1 188 ? -12.43 31.641 11.508 1 98.94 188 THR B N 1
ATOM 4300 C CA . THR B 1 188 ? -11.078 31.469 11 1 98.94 188 THR B CA 1
ATOM 4301 C C . THR B 1 188 ? -10.742 32.531 9.977 1 98.94 188 THR B C 1
ATOM 4303 O O . THR B 1 188 ? -9.672 33.156 10.031 1 98.94 188 THR B O 1
ATOM 4306 N N . GLY B 1 189 ? -11.672 32.75 9.023 1 98.88 189 GLY B N 1
ATOM 4307 C CA . GLY B 1 189 ? -11.461 33.781 8.023 1 98.88 189 GLY B CA 1
ATOM 4308 C C . GLY B 1 189 ? -11.273 35.156 8.617 1 98.88 189 GLY B C 1
ATOM 4309 O O . GLY B 1 189 ? -10.391 35.906 8.195 1 98.88 189 GLY B O 1
ATOM 4310 N N . GLU B 1 190 ? -12.062 35.5 9.586 1 98.88 190 GLU B N 1
ATOM 4311 C CA . GLU B 1 190 ? -12.016 36.812 10.227 1 98.88 190 GLU B CA 1
ATOM 4312 C C . GLU B 1 190 ? -10.695 37 10.977 1 98.88 190 GLU B C 1
ATOM 4314 O O . GLU B 1 190 ? -10.078 38.062 10.883 1 98.88 190 GLU B O 1
ATOM 4319 N N . VAL B 1 191 ? -10.281 36 11.719 1 98.81 191 VAL B N 1
ATOM 4320 C CA . VAL B 1 191 ? -9.023 36.094 12.453 1 98.81 191 VAL B CA 1
ATOM 4321 C C . VAL B 1 191 ? -7.859 36.219 11.477 1 98.81 191 VAL B C 1
ATOM 4323 O O . VAL B 1 191 ? -6.938 37 11.68 1 98.81 191 VAL B O 1
ATOM 4326 N N . GLN B 1 192 ? -7.8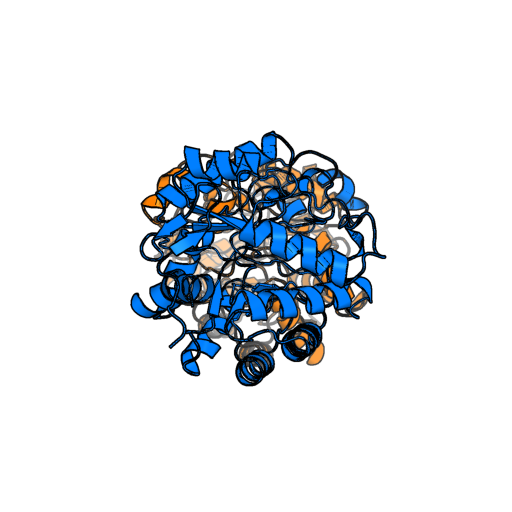87 35.406 10.461 1 98.69 192 GLN B N 1
ATOM 4327 C CA . GLN B 1 192 ? -6.828 35.438 9.461 1 98.69 192 GLN B CA 1
ATOM 4328 C C . GLN B 1 192 ? -6.723 36.812 8.812 1 98.69 192 GLN B C 1
ATOM 4330 O O . GLN B 1 192 ? -5.621 37.281 8.555 1 98.69 192 GLN B O 1
ATOM 4335 N N . GLU B 1 193 ? -7.812 37.406 8.508 1 98.25 193 GLU B N 1
ATOM 4336 C CA . GLU B 1 193 ? -7.805 38.75 7.926 1 98.25 193 GLU B CA 1
ATOM 4337 C C . GLU B 1 193 ? -7.098 39.719 8.844 1 98.25 193 GLU B C 1
ATOM 4339 O O . GLU B 1 193 ? -6.414 40.625 8.367 1 98.25 193 GLU B O 1
ATOM 4344 N N . GLN B 1 194 ? -7.309 39.531 10.055 1 97.81 194 GLN B N 1
ATOM 4345 C CA . GLN B 1 194 ? -6.727 40.438 11.047 1 97.81 194 GLN B CA 1
ATOM 4346 C C . GLN B 1 194 ? -5.242 40.156 11.242 1 97.81 194 GLN B C 1
ATOM 4348 O O . GLN B 1 194 ? -4.434 41.094 11.297 1 97.81 194 GLN B O 1
ATOM 4353 N N . LEU B 1 195 ? -4.879 38.906 11.32 1 97.69 195 LEU B N 1
ATOM 4354 C CA . LEU B 1 195 ? -3.531 38.531 11.75 1 97.69 195 LEU B CA 1
ATOM 4355 C C . LEU B 1 195 ? -2.656 38.188 10.547 1 97.69 195 LEU B C 1
ATOM 4357 O O . LEU B 1 195 ? -1.434 38.094 10.672 1 97.69 195 LEU B O 1
ATOM 4361 N N . LYS B 1 196 ? -3.287 37.938 9.398 1 97.5 196 LYS B N 1
ATOM 4362 C CA . LYS B 1 196 ? -2.592 37.469 8.195 1 97.5 196 LYS B CA 1
ATOM 4363 C C . LYS B 1 196 ? -1.808 36.188 8.461 1 97.5 196 LYS B C 1
ATOM 4365 O O . LYS B 1 196 ? -0.681 36.031 7.988 1 97.5 196 LYS B O 1
ATOM 4370 N N . CYS B 1 197 ? -2.311 35.375 9.305 1 97.75 197 CYS B N 1
ATOM 4371 C CA . CYS B 1 197 ? -1.652 34.156 9.773 1 97.75 197 CYS B CA 1
ATOM 4372 C C . CYS B 1 197 ? -1.955 32.969 8.859 1 97.75 197 CYS B C 1
ATOM 4374 O O . CYS B 1 197 ? -2.854 33.062 8.016 1 97.75 197 CYS B O 1
ATOM 4376 N N . PRO B 1 198 ? -1.119 31.891 8.914 1 98.5 198 PRO B N 1
ATOM 4377 C CA . PRO B 1 198 ? -1.395 30.688 8.109 1 98.5 198 PRO B CA 1
ATOM 4378 C C . PRO B 1 198 ? -2.611 29.906 8.609 1 98.5 198 PRO B C 1
ATOM 4380 O O . PRO B 1 198 ? -2.893 29.906 9.812 1 98.5 198 PRO B O 1
ATOM 4383 N N . VAL B 1 199 ? -3.297 29.234 7.637 1 98.88 199 VAL B N 1
ATOM 4384 C CA . VAL B 1 199 ? -4.512 28.484 7.93 1 98.88 199 VAL B CA 1
ATOM 4385 C C . VAL B 1 199 ? -4.461 27.125 7.223 1 98.88 199 VAL B C 1
ATOM 4387 O O . VAL B 1 199 ? -3.93 27.016 6.117 1 98.88 199 VAL B O 1
ATOM 4390 N N . SER B 1 200 ? -4.922 26.062 7.855 1 98.94 200 SER B N 1
ATOM 4391 C CA . SER B 1 200 ? -5.07 24.734 7.25 1 98.94 200 SER B CA 1
ATOM 4392 C C . SER B 1 200 ? -6.48 24.188 7.449 1 98.94 200 SER B C 1
ATOM 4394 O O . SER B 1 200 ? -7.043 24.297 8.539 1 98.94 200 SER B O 1
ATOM 4396 N N . PHE B 1 201 ? -7.043 23.656 6.348 1 98.94 201 PHE B N 1
ATOM 4397 C CA . PHE B 1 201 ? -8.398 23.125 6.395 1 98.94 201 PHE B CA 1
ATOM 4398 C C . PHE B 1 201 ? -8.398 21.625 6.148 1 98.94 201 PHE B C 1
ATOM 4400 O O . PHE B 1 201 ? -7.621 21.125 5.336 1 98.94 201 PHE B O 1
ATOM 4407 N N . HIS B 1 202 ? -9.227 20.938 6.852 1 98.81 202 HIS B N 1
ATOM 4408 C CA . HIS B 1 202 ? -9.555 19.531 6.668 1 98.81 202 HIS B CA 1
ATOM 4409 C C . HIS B 1 202 ? -10.938 19.375 6.043 1 98.81 202 HIS B C 1
ATOM 4411 O O . HIS B 1 202 ? -11.953 19.484 6.734 1 98.81 202 HIS B O 1
ATOM 4417 N N . PRO B 1 203 ? -11.039 19.047 4.766 1 98.69 203 PRO B N 1
ATOM 4418 C CA . PRO B 1 203 ? -12.336 18.891 4.109 1 98.69 203 PRO B CA 1
ATOM 4419 C C . PRO B 1 203 ? -12.938 17.5 4.328 1 98.69 203 PRO B C 1
ATOM 4421 O O . PRO B 1 203 ? -12.203 16.531 4.504 1 98.69 203 PRO B O 1
ATOM 4424 N N . GLY B 1 204 ? -14.32 17.453 4.312 1 97.75 204 GLY B N 1
ATOM 4425 C CA . GLY B 1 204 ? -14.961 16.172 4.16 1 97.75 204 GLY B CA 1
ATOM 4426 C C . GLY B 1 204 ? -14.562 15.445 2.889 1 97.75 204 GLY B C 1
ATOM 4427 O O . GLY B 1 204 ? -13.727 15.93 2.129 1 97.75 204 GLY B O 1
ATOM 4428 N N . ARG B 1 205 ? -15.109 14.312 2.633 1 97.19 205 ARG B N 1
ATOM 4429 C CA . ARG B 1 205 ? -14.578 13.422 1.61 1 97.19 205 ARG B CA 1
ATOM 4430 C C . ARG B 1 205 ? -15.281 13.625 0.276 1 97.19 205 ARG B C 1
ATOM 4432 O O . ARG B 1 205 ? -14.914 13.023 -0.731 1 97.19 205 ARG B O 1
ATOM 4439 N N . ASP B 1 206 ? -16.297 14.523 0.259 1 97.38 206 ASP B N 1
ATOM 4440 C CA . ASP B 1 206 ? -16.953 14.883 -0.992 1 97.38 206 ASP B CA 1
ATOM 4441 C C . ASP B 1 206 ? -16.094 15.852 -1.804 1 97.38 206 ASP B C 1
ATOM 4443 O O . ASP B 1 206 ? -15.5 16.781 -1.248 1 97.38 206 ASP B O 1
ATOM 4447 N N . SER B 1 207 ? -16.047 15.633 -3.131 1 97.25 207 SER B N 1
ATOM 4448 C CA . SER B 1 207 ? -15.18 16.422 -3.998 1 97.25 207 SER B CA 1
ATOM 4449 C C . SER B 1 207 ? -15.609 17.875 -4.035 1 97.25 207 SER B C 1
ATOM 4451 O O . SER B 1 207 ? -14.836 18.75 -4.445 1 97.25 207 SER B O 1
ATOM 4453 N N . ALA B 1 208 ? -16.781 18.234 -3.553 1 97.38 208 ALA B N 1
ATOM 4454 C CA . ALA B 1 208 ? -17.281 19.609 -3.533 1 97.38 208 ALA B CA 1
ATOM 4455 C C . ALA B 1 208 ? -16.859 20.328 -2.258 1 97.38 208 ALA B C 1
ATOM 4457 O O . ALA B 1 208 ? -16.938 21.547 -2.172 1 97.38 208 ALA B O 1
ATOM 4458 N N . ALA B 1 209 ? -16.406 19.594 -1.318 1 98.62 209 ALA B N 1
ATOM 4459 C CA . ALA B 1 209 ? -16.156 20.125 0.019 1 98.62 209 ALA B CA 1
ATOM 4460 C C . ALA B 1 209 ? -15.062 21.188 -0.004 1 98.62 209 ALA B C 1
ATOM 4462 O O . ALA B 1 209 ? -15.219 22.266 0.569 1 98.62 209 ALA B O 1
ATOM 4463 N N . PRO B 1 210 ? -13.977 20.922 -0.713 1 98.62 210 PRO B N 1
ATOM 4464 C CA . PRO B 1 210 ? -12.891 21.906 -0.691 1 98.62 210 PRO B CA 1
ATOM 4465 C C . PRO B 1 210 ? -13.312 23.266 -1.215 1 98.62 210 PRO B C 1
ATOM 4467 O O . PRO B 1 210 ? -13.047 24.297 -0.577 1 98.62 210 PRO B O 1
ATOM 4470 N N . LEU B 1 211 ? -14 23.297 -2.291 1 98.44 211 LEU B N 1
ATOM 4471 C CA . LEU B 1 211 ? -14.414 24.562 -2.881 1 98.44 211 LEU B CA 1
ATOM 4472 C C . LEU B 1 211 ? -15.391 25.297 -1.963 1 98.44 211 LEU B C 1
ATOM 4474 O O . LEU B 1 211 ? -15.336 26.516 -1.846 1 98.44 211 LEU B O 1
ATOM 4478 N N . GLU B 1 212 ? -16.266 24.547 -1.362 1 98.69 212 GLU B N 1
ATOM 4479 C CA . GLU B 1 212 ? -17.234 25.156 -0.464 1 98.69 212 GLU B CA 1
ATOM 4480 C C . GLU B 1 212 ? -16.562 25.766 0.763 1 98.69 212 GLU B C 1
ATOM 4482 O O . GLU B 1 212 ? -16.938 26.844 1.213 1 98.69 212 GLU B O 1
ATOM 4487 N N . ILE B 1 213 ? -15.586 25.078 1.285 1 98.88 213 ILE B N 1
ATOM 4488 C CA . ILE B 1 213 ? -14.828 25.594 2.424 1 98.88 213 ILE B CA 1
ATOM 4489 C C . ILE B 1 213 ? -14.164 26.922 2.055 1 98.88 213 ILE B C 1
ATOM 4491 O O . ILE B 1 213 ? -14.281 27.906 2.793 1 98.88 213 ILE B O 1
ATOM 4495 N N . MET B 1 214 ? -13.523 26.984 0.904 1 98.81 214 MET B N 1
ATOM 4496 C CA . MET B 1 214 ? -12.797 28.172 0.481 1 98.81 214 MET B CA 1
ATOM 4497 C C . MET B 1 214 ? -13.75 29.328 0.215 1 98.81 214 MET B C 1
ATOM 4499 O O . MET B 1 214 ? -13.406 30.5 0.473 1 98.81 214 MET B O 1
ATOM 4503 N N . ARG B 1 215 ? -14.914 29 -0.28 1 98.69 215 ARG B N 1
ATOM 4504 C CA . ARG B 1 215 ? -15.914 30.031 -0.486 1 98.69 215 ARG B CA 1
ATOM 4505 C C . ARG B 1 215 ? -16.297 30.688 0.834 1 98.69 215 ARG B C 1
ATOM 4507 O O . ARG B 1 215 ? -16.266 31.922 0.953 1 98.69 215 ARG B O 1
ATOM 4514 N N . ILE B 1 216 ? -16.656 29.891 1.803 1 98.88 216 ILE B N 1
ATOM 4515 C CA . ILE B 1 216 ? -17.062 30.391 3.113 1 98.88 216 ILE B CA 1
ATOM 4516 C C . ILE B 1 216 ? -15.914 31.172 3.74 1 98.88 216 ILE B C 1
ATOM 4518 O O . ILE B 1 216 ? -16.125 32.25 4.281 1 98.88 216 ILE B O 1
ATOM 4522 N N . TYR B 1 217 ? -14.734 30.672 3.65 1 98.88 217 TYR B N 1
ATOM 4523 C CA . TYR B 1 217 ? -13.523 31.266 4.207 1 98.88 217 TYR B CA 1
ATOM 4524 C C . TYR B 1 217 ? -13.258 32.625 3.596 1 98.88 217 TYR B C 1
ATOM 4526 O O . TYR B 1 217 ? -13.039 33.625 4.316 1 98.88 217 TYR B O 1
ATOM 4534 N N . GLN B 1 218 ? -13.312 32.719 2.271 1 98.75 218 GLN B N 1
ATOM 4535 C CA . GLN B 1 218 ? -13.008 33.938 1.567 1 98.75 218 GLN B CA 1
ATOM 4536 C C . GLN B 1 218 ? -14.109 34.969 1.784 1 98.75 218 GLN B C 1
ATOM 4538 O O . GLN B 1 218 ? -13.836 36.188 1.877 1 98.75 218 GLN B O 1
ATOM 4543 N N . GLU B 1 219 ? -15.32 34.531 1.834 1 98.75 219 GLU B N 1
ATOM 4544 C CA . GLU B 1 219 ? -16.438 35.438 2.117 1 98.75 219 GLU B CA 1
ATOM 4545 C C . GLU B 1 219 ? -16.281 36.094 3.486 1 98.75 219 GLU B C 1
ATOM 4547 O O . GLU B 1 219 ? -16.719 37.219 3.693 1 98.75 219 GLU B O 1
ATOM 4552 N N . ALA B 1 220 ? -15.625 35.406 4.371 1 98.75 220 ALA B N 1
ATOM 4553 C CA . ALA B 1 220 ? -15.422 35.906 5.727 1 98.75 220 ALA B CA 1
ATOM 4554 C C . ALA B 1 220 ? -14.188 36.812 5.797 1 98.75 220 ALA B C 1
ATOM 4556 O O . ALA B 1 220 ? -13.891 37.375 6.848 1 98.75 220 ALA B O 1
ATOM 4557 N N . GLY B 1 221 ? -13.438 36.906 4.699 1 98.5 221 GLY B N 1
ATOM 4558 C CA . GLY B 1 221 ? -12.289 37.781 4.641 1 98.5 221 GLY B CA 1
ATOM 4559 C C . GLY B 1 221 ? -10.969 37.062 4.551 1 98.5 221 GLY B C 1
ATOM 4560 O O . GLY B 1 221 ? -9.914 37.688 4.438 1 98.5 221 GLY B O 1
ATOM 4561 N N . GLY B 1 222 ? -11.023 35.75 4.531 1 98.56 222 GLY B N 1
ATOM 4562 C CA . GLY B 1 222 ? -9.805 34.938 4.504 1 98.56 222 GLY B CA 1
ATOM 4563 C C . GLY B 1 222 ? -9.031 35.094 3.203 1 98.56 222 GLY B C 1
ATOM 4564 O O . GLY B 1 222 ? -9.625 35.156 2.129 1 98.56 222 GLY B O 1
ATOM 4565 N N . ASN B 1 223 ? -7.746 35.125 3.289 1 98.38 223 ASN B N 1
ATOM 4566 C CA . ASN B 1 223 ? -6.84 35.156 2.145 1 98.38 223 ASN B CA 1
ATOM 4567 C C . ASN B 1 223 ? -6.52 33.75 1.648 1 98.38 223 ASN B C 1
ATOM 4569 O O . ASN B 1 223 ? -5.879 32.969 2.354 1 98.38 223 ASN B O 1
ATOM 4573 N N . ALA B 1 224 ? -6.887 33.438 0.468 1 98.25 224 ALA B N 1
ATOM 4574 C CA . ALA B 1 224 ? -6.695 32.094 -0.105 1 98.25 224 ALA B CA 1
ATOM 4575 C C . ALA B 1 224 ? -5.215 31.719 -0.126 1 98.25 224 ALA B C 1
ATOM 4577 O O . ALA B 1 224 ? -4.867 30.547 0.042 1 98.25 224 ALA B O 1
ATOM 4578 N N . LYS B 1 225 ? -4.348 32.656 -0.277 1 97.25 225 LYS B N 1
ATOM 4579 C CA . LYS B 1 225 ? -2.916 32.375 -0.405 1 97.25 225 LYS B CA 1
ATOM 4580 C C . LYS B 1 225 ? -2.311 31.969 0.932 1 97.25 225 LYS B C 1
ATOM 4582 O O . LYS B 1 225 ? -1.182 31.469 0.981 1 97.25 225 LYS B O 1
ATOM 4587 N N . LYS B 1 226 ? -3.078 32.094 1.997 1 97.88 226 LYS B N 1
ATOM 4588 C CA . LYS B 1 226 ? -2.621 31.719 3.332 1 97.88 226 LYS B CA 1
ATOM 4589 C C . LYS B 1 226 ? -3.268 30.422 3.785 1 97.88 226 LYS B C 1
ATOM 4591 O O . LYS B 1 226 ? -3.078 29.984 4.926 1 97.88 226 LYS B O 1
ATOM 4596 N N . ALA B 1 227 ? -3.967 29.797 2.859 1 98.75 227 ALA B N 1
ATOM 4597 C CA . ALA B 1 227 ? -4.75 28.641 3.26 1 98.75 227 ALA B CA 1
ATOM 4598 C C . ALA B 1 227 ? -4.219 27.359 2.598 1 98.75 227 ALA B C 1
ATOM 4600 O O . ALA B 1 227 ? -3.842 27.375 1.424 1 98.75 227 ALA B O 1
ATOM 4601 N N . ILE B 1 228 ? -4.164 26.344 3.42 1 98.81 228 ILE B N 1
ATOM 4602 C CA . ILE B 1 228 ? -3.963 24.984 2.918 1 98.81 228 ILE B CA 1
ATOM 4603 C C . ILE B 1 228 ? -5.305 24.266 2.844 1 98.81 228 ILE B C 1
ATOM 4605 O O . ILE B 1 228 ? -6.102 24.312 3.783 1 98.81 228 ILE B O 1
ATOM 4609 N N . LEU B 1 229 ? -5.637 23.719 1.724 1 98.88 229 LEU B N 1
ATOM 4610 C CA . LEU B 1 229 ? -6.625 22.656 1.69 1 98.88 229 LEU B CA 1
ATOM 4611 C C . LEU B 1 229 ? -5.949 21.281 1.707 1 98.88 229 LEU B C 1
ATOM 4613 O O . LEU B 1 229 ? -5.27 20.906 0.748 1 98.88 229 LEU B O 1
ATOM 4617 N N . SER B 1 230 ? -6.156 20.531 2.791 1 98.69 230 SER B N 1
ATOM 4618 C CA . SER B 1 230 ? -5.492 19.25 3.02 1 98.69 230 SER B CA 1
ATOM 4619 C C . SER B 1 230 ? -6.289 18.094 2.416 1 98.69 230 SER B C 1
ATOM 4621 O O . SER B 1 230 ? -7.414 18.297 1.95 1 98.69 230 SER B O 1
ATOM 4623 N N . HIS B 1 231 ? -5.684 16.891 2.324 1 98.38 231 HIS B N 1
ATOM 4624 C CA . HIS B 1 231 ? -6.324 15.633 1.977 1 98.38 231 HIS B CA 1
ATOM 4625 C C . HIS B 1 231 ? -6.902 15.672 0.566 1 98.38 231 HIS B C 1
ATOM 4627 O O . HIS B 1 231 ? -7.934 15.055 0.293 1 98.38 231 HIS B O 1
ATOM 4633 N N . LEU B 1 232 ? -6.312 16.453 -0.263 1 98.31 232 LEU B N 1
ATOM 4634 C CA . LEU B 1 232 ? -6.836 16.516 -1.624 1 98.31 232 LEU B CA 1
ATOM 4635 C C . LEU B 1 232 ? -6.633 15.18 -2.344 1 98.31 232 LEU B C 1
ATOM 4637 O O . LEU B 1 232 ? -7.391 14.844 -3.258 1 98.31 232 LEU B O 1
ATOM 4641 N N . ASP B 1 233 ? -5.688 14.375 -1.91 1 97.25 233 ASP B N 1
ATOM 4642 C CA . ASP B 1 233 ? -5.363 13.086 -2.529 1 97.25 233 ASP B CA 1
ATOM 4643 C C . ASP B 1 233 ? -6.434 12.047 -2.221 1 97.25 233 ASP B C 1
ATOM 4645 O O . ASP B 1 233 ? -6.43 10.961 -2.803 1 97.25 233 ASP B O 1
ATOM 4649 N N . ARG B 1 234 ? -7.355 12.312 -1.341 1 97.44 234 ARG B N 1
ATOM 4650 C CA . ARG B 1 234 ? -8.469 11.391 -1.144 1 97.44 234 ARG B CA 1
ATOM 4651 C C . ARG B 1 234 ? -9.805 12.07 -1.436 1 97.44 234 ARG B C 1
ATOM 4653 O O . ARG B 1 234 ? -10.859 11.445 -1.314 1 97.44 234 ARG B O 1
ATOM 4660 N N . THR B 1 235 ? -9.773 13.383 -1.847 1 97.75 235 THR B N 1
ATOM 4661 C CA . THR B 1 235 ? -11.008 14.148 -1.998 1 97.75 235 THR B CA 1
ATOM 4662 C C . THR B 1 235 ? -11.266 14.477 -3.467 1 97.75 235 THR B C 1
ATOM 4664 O O . THR B 1 235 ? -12.398 14.406 -3.934 1 97.75 235 THR B O 1
ATOM 4667 N N . ILE B 1 236 ? -10.234 14.914 -4.164 1 97.38 236 ILE B N 1
ATOM 4668 C CA . ILE B 1 236 ? -10.32 15.203 -5.59 1 97.38 236 ILE B CA 1
ATOM 4669 C C . ILE B 1 236 ? -9.414 14.25 -6.367 1 97.38 236 ILE B C 1
ATOM 4671 O O . ILE B 1 236 ? -8.211 14.477 -6.48 1 97.38 236 ILE B O 1
ATOM 4675 N N . LEU B 1 237 ? -9.984 13.297 -7.023 1 94 237 LEU B N 1
ATOM 4676 C CA . LEU B 1 237 ? -9.211 12.148 -7.496 1 94 237 LEU B CA 1
ATOM 4677 C C . LEU B 1 237 ? -8.906 12.281 -8.984 1 94 237 LEU B C 1
ATOM 4679 O O . LEU B 1 237 ? -8.016 11.602 -9.5 1 94 237 LEU B O 1
ATOM 4683 N N . ILE B 1 238 ? -9.641 13.133 -9.664 1 94.81 238 ILE B N 1
ATOM 4684 C CA . ILE B 1 238 ? -9.406 13.352 -11.086 1 94.81 238 ILE B CA 1
ATOM 4685 C C . ILE B 1 238 ? -8.406 14.492 -11.281 1 94.81 238 ILE B C 1
ATOM 4687 O O . ILE B 1 238 ? -8.641 15.617 -10.836 1 94.81 238 ILE B O 1
ATOM 4691 N N . PRO B 1 239 ? -7.309 14.18 -11.898 1 94.75 239 PRO B N 1
ATOM 4692 C CA . PRO B 1 239 ? -6.25 15.18 -12.031 1 94.75 239 PRO B CA 1
ATOM 4693 C C . PRO B 1 239 ? -6.746 16.484 -12.648 1 94.75 239 PRO B C 1
ATOM 4695 O O . PRO B 1 239 ? -6.375 17.578 -12.195 1 94.75 239 PRO B O 1
ATOM 4698 N N . GLU B 1 240 ? -7.594 16.406 -13.602 1 95.56 240 GLU B N 1
ATOM 4699 C CA . GLU B 1 240 ? -8.133 17.594 -14.25 1 95.56 240 GLU B CA 1
ATOM 4700 C C . GLU B 1 240 ? -8.938 18.438 -13.266 1 95.56 240 GLU B C 1
ATOM 4702 O O . GLU B 1 240 ? -8.828 19.672 -13.266 1 95.56 240 GLU B O 1
ATOM 4707 N N . ASP B 1 241 ? -9.688 17.766 -12.453 1 97.25 241 ASP B N 1
ATOM 4708 C CA . ASP B 1 241 ? -10.477 18.453 -11.445 1 97.25 241 ASP B CA 1
ATOM 4709 C C . ASP B 1 241 ? -9.57 19.109 -10.398 1 97.25 241 ASP B C 1
ATOM 4711 O O . ASP B 1 241 ? -9.859 20.203 -9.914 1 97.25 241 ASP B O 1
ATOM 4715 N N . LEU B 1 242 ? -8.57 18.422 -10.102 1 96.62 242 LEU B N 1
ATOM 4716 C CA . LEU B 1 242 ? -7.602 18.938 -9.133 1 96.62 242 LEU B CA 1
ATOM 4717 C C . LEU B 1 242 ? -6.941 20.203 -9.641 1 96.62 242 LEU B C 1
ATOM 4719 O O . LEU B 1 242 ? -6.797 21.172 -8.891 1 96.62 242 LEU B O 1
ATOM 4723 N N . LEU B 1 243 ? -6.539 20.266 -10.898 1 96.12 243 LEU B N 1
ATOM 4724 C CA . LEU B 1 243 ? -5.91 21.438 -11.5 1 96.12 243 LEU B CA 1
ATOM 4725 C C . LEU B 1 243 ? -6.902 22.594 -11.633 1 96.12 243 LEU B C 1
ATOM 4727 O O . LEU B 1 243 ? -6.543 23.75 -11.445 1 96.12 243 LEU B O 1
ATOM 4731 N N . GLU B 1 244 ? -8.109 22.188 -11.977 1 96.62 244 GLU B N 1
ATOM 4732 C CA . GLU B 1 244 ? -9.148 23.203 -12.047 1 96.62 244 GLU B CA 1
ATOM 4733 C C . GLU B 1 244 ? -9.367 23.859 -10.688 1 96.62 244 GLU B C 1
ATOM 4735 O O . GLU B 1 244 ? -9.508 25.094 -10.594 1 96.62 244 GLU B O 1
ATOM 4740 N N . PHE B 1 245 ? -9.414 23.047 -9.719 1 97.31 245 PHE B N 1
ATOM 4741 C CA . PHE B 1 245 ? -9.531 23.562 -8.359 1 97.31 245 PHE B CA 1
ATOM 4742 C C . PHE B 1 245 ? -8.383 24.5 -8.039 1 97.31 245 PHE B C 1
ATOM 4744 O O . PHE B 1 245 ? -8.594 25.594 -7.512 1 97.31 245 PHE B O 1
ATOM 4751 N N . ALA B 1 246 ? -7.195 24.109 -8.344 1 95.69 246 ALA B N 1
ATOM 4752 C CA . ALA B 1 246 ? -6 24.906 -8.078 1 95.69 246 ALA B CA 1
ATOM 4753 C C . ALA B 1 246 ? -6.066 26.25 -8.805 1 95.69 246 ALA B C 1
ATOM 4755 O O . ALA B 1 246 ? -5.582 27.266 -8.289 1 95.69 246 ALA B O 1
ATOM 4756 N N . ASP B 1 247 ? -6.641 26.281 -9.938 1 95.56 247 ASP B N 1
ATOM 4757 C CA . ASP B 1 247 ? -6.762 27.5 -10.727 1 95.56 247 ASP B CA 1
ATOM 4758 C C . ASP B 1 247 ? -7.848 28.406 -10.164 1 95.56 247 ASP B C 1
ATOM 4760 O O . ASP B 1 247 ? -7.742 29.641 -10.25 1 95.56 247 ASP B O 1
ATOM 4764 N N . GLU B 1 248 ? -8.805 27.75 -9.68 1 95.31 248 GLU B N 1
ATOM 4765 C CA . GLU B 1 248 ? -9.953 28.516 -9.18 1 95.31 248 GLU B CA 1
ATOM 4766 C C . GLU B 1 248 ? -9.633 29.188 -7.852 1 95.31 248 GLU B C 1
ATOM 4768 O O . GLU B 1 248 ? -10.086 30.297 -7.59 1 95.31 248 GLU B O 1
ATOM 4773 N N . VAL B 1 249 ? -8.969 28.406 -7.055 1 94.88 249 VAL B N 1
ATOM 4774 C CA . VAL B 1 249 ? -8.656 28.875 -5.711 1 94.88 249 VAL B CA 1
ATOM 4775 C C . VAL B 1 249 ? -7.148 29 -5.543 1 94.88 249 VAL B C 1
ATOM 4777 O O . VAL B 1 249 ? -6.406 28.062 -5.84 1 94.88 249 VAL B O 1
ATOM 4780 N N . ASP B 1 250 ? -6.574 30.047 -5.215 1 94.19 250 ASP B N 1
ATOM 4781 C CA . ASP B 1 250 ? -5.141 30.281 -5.113 1 94.19 250 ASP B CA 1
ATOM 4782 C C . ASP B 1 250 ? -4.598 29.828 -3.762 1 94.19 250 ASP B C 1
ATOM 4784 O O . ASP B 1 250 ? -3.672 30.438 -3.221 1 94.19 250 ASP B O 1
ATOM 4788 N N . CYS B 1 251 ? -5.176 28.766 -3.18 1 98.19 251 CYS B N 1
ATOM 4789 C CA . CYS B 1 251 ? -4.672 28.219 -1.928 1 98.19 251 CYS B CA 1
ATOM 4790 C C . CYS B 1 251 ? -3.609 27.156 -2.188 1 98.19 251 CYS B C 1
ATOM 4792 O O . CYS B 1 251 ? -3.324 26.828 -3.34 1 98.19 251 CYS B O 1
ATOM 4794 N N . TYR B 1 252 ? -2.918 26.703 -1.146 1 98.62 252 TYR B N 1
ATOM 4795 C CA . TYR B 1 252 ? -2.012 25.562 -1.245 1 98.62 252 TYR B CA 1
ATOM 4796 C C . TYR B 1 252 ? -2.785 24.266 -1.354 1 98.62 252 TYR B C 1
ATOM 4798 O O . TYR B 1 252 ? -3.783 24.062 -0.657 1 98.62 252 TYR B O 1
ATOM 4806 N N . CYS B 1 253 ? -2.367 23.438 -2.262 1 98.81 253 CYS B N 1
ATOM 4807 C CA . CYS B 1 253 ? -2.902 22.094 -2.439 1 98.81 253 CYS B CA 1
ATOM 4808 C C . CYS B 1 253 ? -2.018 21.062 -1.756 1 98.81 253 CYS B C 1
ATOM 4810 O O . CYS B 1 253 ? -0.845 20.906 -2.107 1 98.81 253 CYS B O 1
ATOM 4812 N N . GLN B 1 254 ? -2.637 20.344 -0.826 1 98.88 254 GLN B N 1
ATOM 4813 C CA . GLN B 1 254 ? -1.793 19.484 -0.002 1 98.88 254 GLN B CA 1
ATOM 4814 C C . GLN B 1 254 ? -2.119 18.016 -0.227 1 98.88 254 GLN B C 1
ATOM 4816 O O . GLN B 1 254 ? -3.289 17.625 -0.222 1 98.88 254 GLN B O 1
ATOM 4821 N N . PHE B 1 255 ? -1.069 17.281 -0.452 1 98.81 255 PHE B N 1
ATOM 4822 C CA . PHE B 1 255 ? -1.07 15.82 -0.462 1 98.81 255 PHE B CA 1
ATOM 4823 C C . PHE B 1 255 ? -0.424 15.273 0.803 1 98.81 255 PHE B C 1
ATOM 4825 O O . PHE B 1 255 ? 0.802 15.25 0.922 1 98.81 255 PHE B O 1
ATOM 4832 N N . ASP B 1 256 ? -1.275 14.805 1.7 1 98.81 256 ASP B N 1
ATOM 4833 C CA . ASP B 1 256 ? -0.721 14.57 3.029 1 98.81 256 ASP B CA 1
ATOM 4834 C C . ASP B 1 256 ? -1.045 13.156 3.518 1 98.81 256 ASP B C 1
ATOM 4836 O O . ASP B 1 256 ? -1.149 12.922 4.723 1 98.81 256 ASP B O 1
ATOM 4840 N N . LEU B 1 257 ? -1.174 12.234 2.555 1 98.56 257 LEU B N 1
ATOM 4841 C CA . LEU B 1 257 ? -1.412 10.844 2.941 1 98.56 257 LEU B CA 1
ATOM 4842 C C . LEU B 1 257 ? -0.328 9.93 2.381 1 98.56 257 LEU B C 1
ATOM 4844 O O . LEU B 1 257 ? -0.58 8.758 2.119 1 98.56 257 LEU B O 1
ATOM 4848 N N . PHE B 1 258 ? 0.858 10.508 2.127 1 98.81 258 PHE B N 1
ATOM 4849 C CA . PHE B 1 258 ? 1.974 9.656 1.726 1 98.81 258 PHE B CA 1
ATOM 4850 C C . PHE B 1 258 ? 2.229 8.57 2.768 1 98.81 258 PHE B C 1
ATOM 4852 O O . PHE B 1 258 ? 2.172 8.836 3.971 1 98.81 258 PHE B O 1
ATOM 4859 N N . GLY B 1 259 ? 2.562 7.402 2.305 1 98.19 259 GLY B N 1
ATOM 4860 C CA . GLY B 1 259 ? 2.766 6.254 3.178 1 98.19 259 GLY B CA 1
ATOM 4861 C C . GLY B 1 259 ? 1.53 5.383 3.316 1 98.19 259 GLY B C 1
ATOM 4862 O O . GLY B 1 259 ? 1.616 4.242 3.775 1 98.19 259 GLY B O 1
ATOM 4863 N N . TYR B 1 260 ? 0.387 5.965 2.951 1 96.56 260 TYR B N 1
ATOM 4864 C CA . TYR B 1 260 ? -0.841 5.18 2.943 1 96.56 260 TYR B CA 1
ATOM 4865 C C . TYR B 1 260 ? -0.911 4.293 1.706 1 96.56 260 TYR B C 1
ATOM 4867 O O . TYR B 1 260 ? -1.598 4.621 0.735 1 96.56 260 TYR B O 1
ATOM 4875 N N . GLU B 1 261 ? -0.242 3.205 1.66 1 95.44 261 GLU B N 1
ATOM 4876 C CA . GLU B 1 261 ? -0.183 2.293 0.521 1 95.44 261 GLU B CA 1
ATOM 4877 C C . GLU B 1 261 ? -1.142 1.12 0.705 1 95.44 261 GLU B C 1
ATOM 4879 O O . GLU B 1 261 ? -0.714 -0.035 0.759 1 95.44 261 GLU B O 1
ATOM 4884 N N . SER B 1 262 ? -2.354 1.337 0.904 1 96.62 262 SER B N 1
ATOM 4885 C CA . SER B 1 262 ? -3.516 0.455 0.878 1 96.62 262 SER B CA 1
ATOM 4886 C C . SER B 1 262 ? -4.641 1.051 0.041 1 96.62 262 SER B C 1
ATOM 4888 O O . SER B 1 262 ? -5.125 2.148 0.332 1 96.62 262 SER B O 1
ATOM 4890 N N . SER B 1 263 ? -5.055 0.354 -0.939 1 97.75 263 SER B N 1
ATOM 4891 C CA . SER B 1 263 ? -6.023 0.921 -1.869 1 97.75 263 SER B CA 1
ATOM 4892 C C . SER B 1 263 ? -7.438 0.856 -1.3 1 97.75 263 SER B C 1
ATOM 4894 O O . SER B 1 263 ? -8.344 1.519 -1.804 1 97.75 263 SER B O 1
ATOM 4896 N N . PHE B 1 264 ? -7.656 0.043 -0.278 1 97.88 264 PHE B N 1
ATOM 4897 C CA . PHE B 1 264 ? -8.945 0.052 0.407 1 97.88 264 PHE B CA 1
ATOM 4898 C C . PHE B 1 264 ? -9.023 1.202 1.403 1 97.88 264 PHE B C 1
ATOM 4900 O O . PHE B 1 264 ? -8.164 1.323 2.285 1 97.88 264 PHE B O 1
ATOM 4907 N N . TYR B 1 265 ? -10.008 2.039 1.231 1 96.88 265 TYR B N 1
ATOM 4908 C CA . TYR B 1 265 ? -10.203 3.189 2.107 1 96.88 265 TYR B CA 1
ATOM 4909 C C . TYR B 1 265 ? -11.43 3 2.994 1 96.88 265 TYR B C 1
ATOM 4911 O O . TYR B 1 265 ? -12.539 3.365 2.611 1 96.88 265 TYR B O 1
ATOM 4919 N N . GLN B 1 266 ? -11.242 2.537 4.207 1 96.44 266 GLN B N 1
ATOM 4920 C CA . GLN B 1 266 ? -12.32 2.131 5.109 1 96.44 266 GLN B CA 1
ATOM 4921 C C . GLN B 1 266 ? -13.297 3.277 5.348 1 96.44 266 GLN B C 1
ATOM 4923 O O . GLN B 1 266 ? -14.5 3.049 5.52 1 96.44 266 GLN B O 1
ATOM 4928 N N . LEU B 1 267 ? -12.75 4.508 5.312 1 96.25 267 LEU B N 1
ATOM 4929 C CA . LEU B 1 267 ? -13.562 5.66 5.68 1 96.25 267 LEU B CA 1
ATOM 4930 C C . LEU B 1 267 ? -14.445 6.102 4.516 1 96.25 267 LEU B C 1
ATOM 4932 O O . LEU B 1 267 ? -15.352 6.914 4.688 1 96.25 267 LEU B O 1
ATOM 4936 N N . ASN B 1 268 ? -14.172 5.617 3.348 1 95.5 268 ASN B N 1
ATOM 4937 C CA . ASN B 1 268 ? -14.984 5.805 2.152 1 95.5 268 ASN B CA 1
ATOM 4938 C C . ASN B 1 268 ? -14.812 4.648 1.17 1 95.5 268 ASN B C 1
ATOM 4940 O O . ASN B 1 268 ? -14.156 4.801 0.136 1 95.5 268 ASN B O 1
ATOM 4944 N N . PRO B 1 269 ? -15.414 3.52 1.428 1 94.06 269 PRO B N 1
ATOM 4945 C CA . PRO B 1 269 ? -15.156 2.289 0.676 1 94.06 269 PRO B CA 1
ATOM 4946 C C . PRO B 1 269 ? -15.508 2.418 -0.805 1 94.06 269 PRO B C 1
ATOM 4948 O O . PRO B 1 269 ? -15.117 1.568 -1.61 1 94.06 269 PRO B O 1
ATOM 4951 N N . GLN B 1 270 ? -16.203 3.51 -1.211 1 91 270 GLN B N 1
ATOM 4952 C CA . GLN B 1 270 ? -16.594 3.695 -2.604 1 91 270 GLN B CA 1
ATOM 4953 C C . GLN B 1 270 ? -15.453 4.297 -3.422 1 91 270 GLN B C 1
ATOM 4955 O O . GLN B 1 270 ? -15.508 4.305 -4.652 1 91 270 GLN B O 1
ATOM 4960 N N . VAL B 1 271 ? -14.445 4.738 -2.705 1 93.75 271 VAL B N 1
ATOM 4961 C CA . VAL B 1 271 ? -13.312 5.375 -3.363 1 93.75 271 VAL B CA 1
ATOM 4962 C C . VAL B 1 271 ? -12.047 4.539 -3.148 1 93.75 271 VAL B C 1
ATOM 4964 O O . VAL B 1 271 ? -11.82 4.02 -2.053 1 93.75 271 VAL B O 1
ATOM 4967 N N . ASP B 1 272 ? -11.305 4.32 -4.254 1 96.62 272 ASP B N 1
ATOM 4968 C CA . ASP B 1 272 ? -10 3.676 -4.109 1 96.62 272 ASP B CA 1
ATOM 4969 C C . ASP B 1 272 ? -8.938 4.684 -3.695 1 96.62 272 ASP B C 1
ATOM 4971 O O . ASP B 1 272 ? -8.734 5.691 -4.371 1 96.62 272 ASP B O 1
ATOM 4975 N N . MET B 1 273 ? -8.312 4.445 -2.574 1 97.81 273 MET B N 1
ATOM 4976 C CA . MET B 1 273 ? -7.207 5.297 -2.15 1 97.81 273 MET B CA 1
ATOM 4977 C C . MET B 1 273 ? -6.047 5.211 -3.133 1 97.81 273 MET B C 1
ATOM 4979 O O . MET B 1 273 ? -5.617 4.113 -3.5 1 97.81 273 MET B O 1
ATOM 4983 N N . ILE B 1 274 ? -5.555 6.324 -3.566 1 97.69 274 ILE B N 1
ATOM 4984 C CA . ILE B 1 274 ? -4.484 6.34 -4.559 1 97.69 274 ILE B CA 1
ATOM 4985 C C . ILE B 1 274 ? -3.164 5.949 -3.902 1 97.69 274 ILE B C 1
ATOM 4987 O O . ILE B 1 274 ? -2.979 6.152 -2.699 1 97.69 274 ILE B O 1
ATOM 4991 N N . SER B 1 275 ? -2.254 5.371 -4.629 1 97.94 275 SER B N 1
ATOM 4992 C CA . SER B 1 275 ? -0.928 4.98 -4.164 1 97.94 275 SER B CA 1
ATOM 4993 C C . SER B 1 275 ? 0.009 6.18 -4.086 1 97.94 275 SER B C 1
ATOM 4995 O O . SER B 1 275 ? -0.345 7.277 -4.523 1 97.94 275 SER B O 1
ATOM 4997 N N . ASP B 1 276 ? 1.189 5.969 -3.506 1 98.56 276 ASP B N 1
ATOM 4998 C CA . ASP B 1 276 ? 2.188 7.031 -3.447 1 98.56 276 ASP B CA 1
ATOM 4999 C C . ASP B 1 276 ? 2.65 7.43 -4.848 1 98.56 276 ASP B C 1
ATOM 5001 O O . ASP B 1 276 ? 2.908 8.602 -5.109 1 98.56 276 ASP B O 1
ATOM 5005 N N . ALA B 1 277 ? 2.777 6.418 -5.727 1 98.19 277 ALA B N 1
ATOM 5006 C CA . ALA B 1 277 ? 3.145 6.734 -7.105 1 98.19 277 ALA B CA 1
ATOM 5007 C C . ALA B 1 277 ? 2.096 7.633 -7.762 1 98.19 277 ALA B C 1
ATOM 5009 O O . ALA B 1 277 ? 2.438 8.586 -8.461 1 98.19 277 ALA B O 1
ATOM 5010 N N . GLN B 1 278 ? 0.865 7.316 -7.543 1 97.62 278 GLN B N 1
ATOM 5011 C CA . GLN B 1 278 ? -0.211 8.133 -8.094 1 97.62 278 GLN B CA 1
ATOM 5012 C C . GLN B 1 278 ? -0.211 9.531 -7.473 1 97.62 278 GLN B C 1
ATOM 5014 O O . GLN B 1 278 ? -0.518 10.516 -8.148 1 97.62 278 GLN B O 1
ATOM 5019 N N . ARG B 1 279 ? 0.074 9.641 -6.227 1 98.56 279 ARG B N 1
ATOM 5020 C CA . ARG B 1 279 ? 0.195 10.945 -5.574 1 98.56 279 ARG B CA 1
ATOM 5021 C C . ARG B 1 279 ? 1.309 11.766 -6.207 1 98.56 279 ARG B C 1
ATOM 5023 O O . ARG B 1 279 ? 1.134 12.961 -6.465 1 98.56 279 ARG B O 1
ATOM 5030 N N . ILE B 1 280 ? 2.436 11.094 -6.461 1 98.5 280 ILE B N 1
ATOM 5031 C CA . ILE B 1 280 ? 3.541 11.773 -7.133 1 98.5 280 ILE B CA 1
ATOM 5032 C C . ILE B 1 280 ? 3.105 12.203 -8.531 1 98.5 280 ILE B C 1
ATOM 5034 O O . ILE B 1 280 ? 3.461 13.297 -8.992 1 98.5 280 ILE B O 1
ATOM 5038 N N . ASP B 1 281 ? 2.33 11.352 -9.211 1 97.75 281 ASP B N 1
ATOM 5039 C CA . ASP B 1 281 ? 1.811 11.719 -10.523 1 97.75 281 ASP B CA 1
ATOM 5040 C C . ASP B 1 281 ? 0.938 12.969 -10.445 1 97.75 281 ASP B C 1
ATOM 5042 O O . ASP B 1 281 ? 0.992 13.828 -11.328 1 97.75 281 ASP B O 1
ATOM 5046 N N . ASN B 1 282 ? 0.107 13.016 -9.438 1 98.12 282 ASN B N 1
ATOM 5047 C CA . ASN B 1 282 ? -0.685 14.227 -9.219 1 98.12 282 ASN B CA 1
ATOM 5048 C C . ASN B 1 282 ? 0.2 15.461 -9.078 1 98.12 282 ASN B C 1
ATOM 5050 O O . ASN B 1 282 ? -0.079 16.5 -9.68 1 98.12 282 ASN B O 1
ATOM 5054 N N . VAL B 1 283 ? 1.254 15.352 -8.297 1 98.56 283 VAL B N 1
ATOM 5055 C CA . VAL B 1 283 ? 2.195 16.453 -8.125 1 98.56 283 VAL B CA 1
ATOM 5056 C C 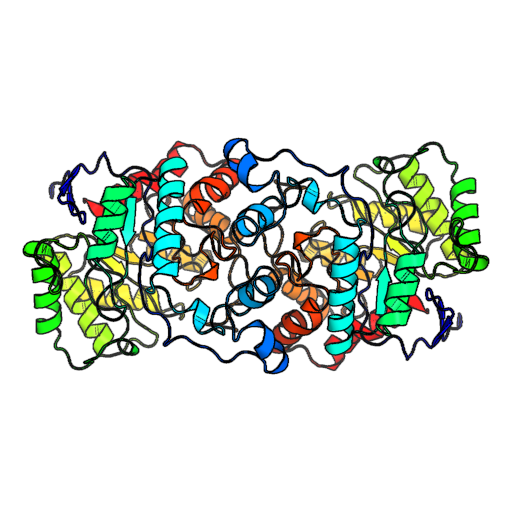. VAL B 1 283 ? 2.838 16.797 -9.469 1 98.56 283 VAL B C 1
ATOM 5058 O O . VAL B 1 283 ? 3.066 17.969 -9.773 1 98.56 283 VAL B O 1
ATOM 5061 N N . ASN B 1 284 ? 3.121 15.789 -10.258 1 98.06 284 ASN B N 1
ATOM 5062 C CA . ASN B 1 284 ? 3.717 16 -11.578 1 98.06 284 ASN B CA 1
ATOM 5063 C C . ASN B 1 284 ? 2.811 16.844 -12.477 1 98.06 284 ASN B C 1
ATOM 5065 O O . ASN B 1 284 ? 3.293 17.609 -13.305 1 98.06 284 ASN B O 1
ATOM 5069 N N . TYR B 1 285 ? 1.513 16.625 -12.336 1 97.38 285 TYR B N 1
ATOM 5070 C CA . TYR B 1 285 ? 0.587 17.453 -13.102 1 97.38 285 TYR B CA 1
ATOM 5071 C C . TYR B 1 285 ? 0.746 18.922 -12.734 1 97.38 285 TYR B C 1
ATOM 5073 O O . TYR B 1 285 ? 0.748 19.797 -13.609 1 97.38 285 TYR B O 1
ATOM 5081 N N . PHE B 1 286 ? 0.912 19.203 -11.445 1 97.88 286 PHE B N 1
ATOM 5082 C CA . PHE B 1 286 ? 1.164 20.578 -11 1 97.88 286 PHE B CA 1
ATOM 5083 C C . PHE B 1 286 ? 2.477 21.094 -11.57 1 97.88 286 PHE B C 1
ATOM 5085 O O . PHE B 1 286 ? 2.561 22.25 -11.992 1 97.88 286 PHE B O 1
ATOM 5092 N N . ARG B 1 287 ? 3.443 20.234 -11.555 1 97.81 287 ARG B N 1
ATOM 5093 C CA . ARG B 1 287 ? 4.758 20.578 -12.094 1 97.81 287 ARG B CA 1
ATOM 5094 C C . ARG B 1 287 ? 4.66 20.969 -13.562 1 97.81 287 ARG B C 1
ATOM 5096 O O . ARG B 1 287 ? 5.176 22.016 -13.961 1 97.81 287 ARG B O 1
ATOM 5103 N N . HIS B 1 288 ? 3.973 20.203 -14.328 1 97 288 HIS B N 1
ATOM 5104 C CA . HIS B 1 288 ? 3.82 20.438 -15.758 1 97 288 HIS B CA 1
ATOM 5105 C C . HIS B 1 288 ? 3.076 21.75 -16.016 1 97 288 HIS B C 1
ATOM 5107 O O . HIS B 1 288 ? 3.357 22.453 -16.984 1 97 288 HIS B O 1
ATOM 5113 N N . GLU B 1 289 ? 2.223 22.062 -15.141 1 96.56 289 GLU B N 1
ATOM 5114 C CA . GLU B 1 289 ? 1.423 23.266 -15.297 1 96.56 289 GLU B CA 1
ATOM 5115 C C . GLU B 1 289 ? 2.068 24.453 -14.586 1 96.56 289 GLU B C 1
ATOM 5117 O O . GLU B 1 289 ? 1.427 25.484 -14.383 1 96.56 289 GLU B O 1
ATOM 5122 N N . GLN B 1 290 ? 3.279 24.281 -14.094 1 96.62 290 GLN B N 1
ATOM 5123 C CA . GLN B 1 290 ? 4.062 25.344 -13.445 1 96.62 290 GLN B CA 1
ATOM 5124 C C . GLN B 1 290 ? 3.365 25.844 -12.188 1 96.62 290 GLN B C 1
ATOM 5126 O O . GLN B 1 290 ? 3.287 27.062 -11.961 1 96.62 290 GLN B O 1
ATOM 5131 N N . LYS B 1 291 ? 2.828 24.906 -11.422 1 97.38 291 LYS B N 1
ATOM 5132 C CA . LYS B 1 291 ? 2.092 25.25 -10.211 1 97.38 291 LYS B CA 1
ATOM 5133 C C . LYS B 1 291 ? 2.711 24.578 -8.977 1 97.38 291 LYS B C 1
ATOM 5135 O O . LYS B 1 291 ? 2.047 24.422 -7.957 1 97.38 291 LYS B O 1
ATOM 5140 N N . LEU B 1 292 ? 3.967 24.219 -9.047 1 98 292 LEU B N 1
ATOM 5141 C CA . LEU B 1 292 ? 4.613 23.531 -7.938 1 98 292 LEU B CA 1
ATOM 5142 C C . LEU B 1 292 ? 4.668 24.422 -6.695 1 98 292 LEU B C 1
ATOM 5144 O O . LEU B 1 292 ? 4.742 23.922 -5.574 1 98 292 LEU B O 1
ATOM 5148 N N . HIS B 1 293 ? 4.637 25.719 -6.883 1 97.38 293 HIS B N 1
ATOM 5149 C CA . HIS B 1 293 ? 4.734 26.672 -5.781 1 97.38 293 HIS B CA 1
ATOM 5150 C C . HIS B 1 293 ? 3.488 26.625 -4.902 1 97.38 293 HIS B C 1
ATOM 5152 O O . HIS B 1 293 ? 3.451 27.25 -3.84 1 97.38 293 HIS B O 1
ATOM 5158 N N . ARG B 1 294 ? 2.479 25.781 -5.246 1 96.75 294 ARG B N 1
ATOM 5159 C CA . ARG B 1 294 ? 1.229 25.656 -4.5 1 96.75 294 ARG B CA 1
ATOM 5160 C C . ARG B 1 294 ? 1.095 24.266 -3.879 1 96.75 294 ARG B C 1
ATOM 5162 O O . ARG B 1 294 ? 0.038 23.922 -3.346 1 96.75 294 ARG B O 1
ATOM 5169 N N . VAL B 1 295 ? 2.09 23.484 -3.895 1 98.69 295 VAL B N 1
ATOM 5170 C CA . VAL B 1 295 ? 1.979 22.094 -3.498 1 98.69 295 VAL B CA 1
ATOM 5171 C C . VAL B 1 295 ? 2.682 21.875 -2.16 1 98.69 295 VAL B C 1
ATOM 5173 O O . VAL B 1 295 ? 3.768 22.406 -1.928 1 98.69 295 VAL B O 1
ATOM 5176 N N . LEU B 1 296 ? 2.047 21.141 -1.3 1 98.88 296 LEU B N 1
ATOM 5177 C CA . LEU B 1 296 ? 2.635 20.703 -0.034 1 98.88 296 LEU B CA 1
ATOM 5178 C C . LEU B 1 296 ? 2.484 19.203 0.153 1 98.88 296 LEU B C 1
ATOM 5180 O O . LEU B 1 296 ? 1.557 18.594 -0.386 1 98.88 296 LEU B O 1
ATOM 5184 N N . LEU B 1 297 ? 3.41 18.594 0.944 1 98.88 297 LEU B N 1
ATOM 5185 C CA . LEU B 1 297 ? 3.41 17.156 1.207 1 98.88 297 LEU B CA 1
ATOM 5186 C C . LEU B 1 297 ? 3.451 16.875 2.705 1 98.88 297 LEU B C 1
ATOM 5188 O O . LEU B 1 297 ? 4.121 17.594 3.455 1 98.88 297 LEU B O 1
ATOM 5192 N N . SER B 1 298 ? 2.812 15.844 3.104 1 98.94 298 SER B N 1
ATOM 5193 C CA . SER B 1 298 ? 2.908 15.336 4.469 1 98.94 298 SER B CA 1
ATOM 5194 C C . SER B 1 298 ? 2.371 13.914 4.566 1 98.94 298 SER B C 1
ATOM 5196 O O . SER B 1 298 ? 2.215 13.234 3.553 1 98.94 298 SER B O 1
ATOM 5198 N N . HIS B 1 299 ? 2.215 13.398 5.875 1 98.88 299 HIS B N 1
ATOM 5199 C CA . HIS B 1 299 ? 1.811 12.008 6.062 1 98.88 299 HIS B CA 1
ATOM 5200 C C . HIS B 1 299 ? 0.449 11.922 6.746 1 98.88 299 HIS B C 1
ATOM 5202 O O . HIS B 1 299 ? -0.276 10.938 6.566 1 98.88 299 HIS B O 1
ATOM 5208 N N . ASP B 1 300 ? 0.182 12.898 7.531 1 98.75 300 ASP B N 1
ATOM 5209 C CA . ASP B 1 300 ? -0.998 12.859 8.391 1 98.75 300 ASP B CA 1
ATOM 5210 C C . ASP B 1 300 ? -1.021 11.578 9.227 1 98.75 300 ASP B C 1
ATOM 5212 O O . ASP B 1 300 ? -2.002 10.836 9.203 1 98.75 300 ASP B O 1
ATOM 5216 N N . ILE B 1 301 ? 0.05 11.305 9.945 1 98.75 301 ILE B N 1
ATOM 5217 C CA . ILE B 1 301 ? 0.078 10.156 10.852 1 98.75 301 ILE B CA 1
ATOM 5218 C C . ILE B 1 301 ? -0.847 10.414 12.039 1 98.75 301 ILE B C 1
ATOM 5220 O O . ILE B 1 301 ? -0.596 11.312 12.844 1 98.75 301 ILE B O 1
ATOM 5224 N N . HIS B 1 302 ? -1.886 9.625 12.172 1 98.25 302 HIS B N 1
ATOM 5225 C CA . HIS B 1 302 ? -2.869 9.859 13.227 1 98.25 302 HIS B CA 1
ATOM 5226 C C . HIS B 1 302 ? -3.314 8.555 13.867 1 98.25 302 HIS B C 1
ATOM 5228 O O . HIS B 1 302 ? -4.219 8.539 14.703 1 98.25 302 HIS B O 1
ATOM 5234 N N . THR B 1 303 ? -2.715 7.395 13.422 1 98.31 303 THR B N 1
ATOM 5235 C CA . THR B 1 303 ? -2.924 6.082 14.023 1 98.31 303 THR B CA 1
ATOM 5236 C C . THR B 1 303 ? -1.589 5.41 14.336 1 98.31 303 THR B C 1
ATOM 5238 O O . THR B 1 303 ? -0.583 5.684 13.68 1 98.31 303 THR B O 1
ATOM 5241 N N . LYS B 1 304 ? -1.604 4.48 15.305 1 98.62 304 LYS B N 1
ATOM 5242 C CA . LYS B 1 304 ? -0.395 3.846 15.82 1 98.62 304 LYS B CA 1
ATOM 5243 C C . LYS B 1 304 ? 0.342 3.086 14.727 1 98.62 304 LYS B C 1
ATOM 5245 O O . LYS B 1 304 ? 1.566 3.178 14.609 1 98.62 304 LYS B O 1
ATOM 5250 N N . HIS B 1 305 ? -0.365 2.396 13.867 1 98.5 305 HIS B N 1
ATOM 5251 C CA . HIS B 1 305 ? 0.22 1.431 12.945 1 98.5 305 HIS B CA 1
ATOM 5252 C C . HIS B 1 305 ? 1.087 2.121 11.898 1 98.5 305 HIS B C 1
ATOM 5254 O O . HIS B 1 305 ? 1.829 1.463 11.164 1 98.5 305 HIS B O 1
ATOM 5260 N N . ARG B 1 306 ? 1.021 3.469 11.867 1 98.56 306 ARG B N 1
ATOM 5261 C CA . ARG B 1 306 ? 1.832 4.223 10.922 1 98.56 306 ARG B CA 1
ATOM 5262 C C . ARG B 1 306 ? 3.18 4.598 11.531 1 98.56 306 ARG B C 1
ATOM 5264 O O . ARG B 1 306 ? 4.09 5.027 10.812 1 98.56 306 ARG B O 1
ATOM 5271 N N . LEU B 1 307 ? 3.326 4.434 12.836 1 98.88 307 LEU B N 1
ATOM 5272 C CA . LEU B 1 307 ? 4.59 4.66 13.531 1 98.88 307 LEU B CA 1
ATOM 5273 C C . LEU B 1 307 ? 5.496 3.439 13.422 1 98.88 307 LEU B C 1
ATOM 5275 O O . LEU B 1 307 ? 5.02 2.303 13.445 1 98.88 307 LEU B O 1
ATOM 5279 N N . MET B 1 308 ? 6.766 3.652 13.383 1 98.69 308 MET B N 1
ATOM 5280 C CA . MET B 1 308 ? 7.727 2.576 13.148 1 98.69 308 MET B CA 1
ATOM 5281 C C . MET B 1 308 ? 7.629 1.514 14.234 1 98.69 308 MET B C 1
ATOM 5283 O O . MET B 1 308 ? 7.641 0.317 13.945 1 98.69 308 MET B O 1
ATOM 5287 N N . LYS B 1 309 ? 7.453 1.929 15.469 1 98.62 309 LYS B N 1
ATOM 5288 C CA . LYS B 1 309 ? 7.359 0.993 16.578 1 98.62 309 LYS B CA 1
ATOM 5289 C C . LYS B 1 309 ? 6.227 -0.006 16.375 1 98.62 309 LYS B C 1
ATOM 5291 O O . LYS B 1 309 ? 6.281 -1.13 16.875 1 98.62 309 LYS B O 1
ATOM 5296 N N . PHE B 1 310 ? 5.266 0.393 15.602 1 98.75 310 PHE B N 1
ATOM 5297 C CA . PHE B 1 310 ? 4.07 -0.422 15.43 1 98.75 310 PHE B CA 1
ATOM 5298 C C . PHE B 1 310 ? 3.941 -0.896 13.984 1 98.75 310 PHE B C 1
ATOM 5300 O O . PHE B 1 310 ? 2.84 -1.188 13.516 1 98.75 310 PHE B O 1
ATOM 5307 N N . GLY B 1 311 ? 5.043 -0.888 13.25 1 98.56 311 GLY B N 1
ATOM 5308 C CA . GLY B 1 311 ? 5.078 -1.517 11.938 1 98.56 311 GLY B CA 1
ATOM 5309 C C . GLY B 1 311 ? 4.91 -0.529 10.797 1 98.56 311 GLY B C 1
ATOM 5310 O O . GLY B 1 311 ? 4.766 -0.928 9.641 1 98.56 311 GLY B O 1
ATOM 5311 N N . GLY B 1 312 ? 4.91 0.757 11.109 1 98.56 312 GLY B N 1
ATOM 5312 C CA . GLY B 1 312 ? 4.621 1.774 10.109 1 98.56 312 GLY B CA 1
ATOM 5313 C C . GLY B 1 312 ? 5.871 2.396 9.516 1 98.56 312 GLY B C 1
ATOM 5314 O O . GLY B 1 312 ? 6.977 1.898 9.719 1 98.56 312 GLY B O 1
ATOM 5315 N N . HIS B 1 313 ? 5.672 3.443 8.68 1 98.12 313 HIS B N 1
ATOM 5316 C CA . HIS B 1 313 ? 6.738 4.07 7.91 1 98.12 313 HIS B CA 1
ATOM 5317 C C . HIS B 1 313 ? 7.363 5.23 8.68 1 98.12 313 HIS B C 1
ATOM 5319 O O . HIS B 1 313 ? 8.492 5.641 8.383 1 98.12 313 HIS B O 1
ATOM 5325 N N . GLY B 1 314 ? 6.633 5.824 9.656 1 98.62 314 GLY B N 1
ATOM 5326 C CA . GLY B 1 314 ? 7.16 6.898 10.484 1 98.62 314 GLY B CA 1
ATOM 5327 C C . GLY B 1 314 ? 7.242 8.227 9.758 1 98.62 314 GLY B C 1
ATOM 5328 O O . GLY B 1 314 ? 6.781 8.352 8.625 1 98.62 314 GLY B O 1
ATOM 5329 N N . PHE B 1 315 ? 7.852 9.227 10.391 1 98.88 315 PHE B N 1
ATOM 5330 C CA . PHE B 1 315 ? 7.816 10.617 9.961 1 98.88 315 PHE B CA 1
ATOM 5331 C C . PHE B 1 315 ? 8.891 10.891 8.922 1 98.88 315 PHE B C 1
ATOM 5333 O O . PHE B 1 315 ? 8.883 11.938 8.273 1 98.88 315 PHE B O 1
ATOM 5340 N N . SER B 1 316 ? 9.766 9.969 8.664 1 98.75 316 SER B N 1
ATOM 5341 C CA . SER B 1 316 ? 10.891 10.188 7.762 1 98.75 316 SER B CA 1
ATOM 5342 C C . SER B 1 316 ? 10.586 9.672 6.359 1 98.75 316 SER B C 1
ATOM 5344 O O . SER B 1 316 ? 11.43 9.758 5.461 1 98.75 316 SER B O 1
ATOM 5346 N N . TYR B 1 317 ? 9.406 9.211 6.16 1 98.81 317 TYR B N 1
ATOM 5347 C CA . TYR B 1 317 ? 9.047 8.445 4.973 1 98.81 317 TYR B CA 1
ATOM 5348 C C . TYR B 1 317 ? 9.203 9.281 3.709 1 98.81 317 TYR B C 1
ATOM 5350 O O . TYR B 1 317 ? 9.758 8.812 2.711 1 98.81 317 TYR B O 1
ATOM 5358 N N . ILE B 1 318 ? 8.734 10.508 3.703 1 98.94 318 ILE B N 1
ATOM 5359 C CA . ILE B 1 318 ? 8.82 11.359 2.523 1 98.94 318 ILE B CA 1
ATOM 5360 C C . ILE B 1 318 ? 10.281 11.586 2.162 1 98.94 318 ILE B C 1
ATOM 5362 O O . ILE B 1 318 ? 10.664 11.469 0.995 1 98.94 318 ILE B O 1
ATOM 5366 N N . LEU B 1 319 ? 11.117 11.828 3.156 1 98.69 319 LEU B N 1
ATOM 5367 C CA . LEU B 1 319 ? 12.531 12.117 2.906 1 98.69 319 LEU B CA 1
ATOM 5368 C C . LEU B 1 319 ? 13.258 10.859 2.443 1 98.69 319 LEU B C 1
ATOM 5370 O O . LEU B 1 319 ? 14.094 10.922 1.534 1 98.69 319 LEU B O 1
ATOM 5374 N N . ASN B 1 320 ? 12.898 9.742 2.994 1 98.56 320 ASN B N 1
ATOM 5375 C CA . ASN B 1 320 ? 13.664 8.516 2.764 1 98.56 320 ASN B CA 1
ATOM 5376 C C . ASN B 1 320 ? 13.133 7.75 1.556 1 98.56 320 ASN B C 1
ATOM 5378 O O . ASN B 1 320 ? 13.852 6.93 0.975 1 98.56 320 ASN B O 1
ATOM 5382 N N . ASN B 1 321 ? 11.898 7.977 1.19 1 98.38 321 ASN B N 1
ATOM 5383 C CA . ASN B 1 321 ? 11.289 7.133 0.169 1 98.38 321 ASN B CA 1
ATOM 5384 C C . ASN B 1 321 ? 10.688 7.961 -0.96 1 98.38 321 ASN B C 1
ATOM 5386 O O . ASN B 1 321 ? 10.961 7.715 -2.135 1 98.38 321 ASN B O 1
ATOM 5390 N N . ILE B 1 322 ? 9.969 9.008 -0.675 1 98.75 322 ILE B N 1
ATOM 5391 C CA . ILE B 1 322 ? 9.227 9.75 -1.693 1 98.75 322 ILE B CA 1
ATOM 5392 C C . ILE B 1 322 ? 10.188 10.633 -2.486 1 98.75 322 ILE B C 1
ATOM 5394 O O . ILE B 1 322 ? 10.117 10.695 -3.715 1 98.75 322 ILE B O 1
ATOM 5398 N N . VAL B 1 323 ? 11.086 11.352 -1.787 1 98.62 323 VAL B N 1
ATOM 5399 C CA . VAL B 1 323 ? 12.031 12.242 -2.455 1 98.62 323 VAL B CA 1
ATOM 5400 C C . VAL B 1 323 ? 12.875 11.445 -3.445 1 98.62 323 VAL B C 1
ATOM 5402 O O . VAL B 1 323 ? 12.969 11.805 -4.621 1 98.62 323 VAL B O 1
ATOM 5405 N N . PRO B 1 324 ? 13.461 10.281 -3.029 1 97.81 324 PRO B N 1
ATOM 5406 C CA . PRO B 1 324 ? 14.211 9.492 -4.012 1 97.81 324 PRO B CA 1
ATOM 5407 C C . PRO B 1 324 ? 13.352 9.055 -5.195 1 97.81 324 PRO B C 1
ATOM 5409 O O . PRO B 1 324 ? 13.844 8.992 -6.328 1 97.81 324 PRO B O 1
ATOM 5412 N N . ARG B 1 325 ? 12.109 8.75 -4.992 1 98 325 ARG B N 1
ATOM 5413 C CA . ARG B 1 325 ? 11.211 8.344 -6.07 1 98 325 ARG B CA 1
ATOM 5414 C C . ARG B 1 325 ? 10.922 9.508 -7.008 1 98 325 ARG B C 1
ATOM 5416 O O . ARG B 1 325 ? 10.797 9.32 -8.219 1 98 325 ARG B O 1
ATOM 5423 N N . MET B 1 326 ? 10.766 10.719 -6.414 1 98.31 326 MET B N 1
ATOM 5424 C CA . MET B 1 326 ? 10.609 11.914 -7.234 1 98.31 326 MET B CA 1
ATOM 5425 C C . MET B 1 326 ? 11.844 12.148 -8.094 1 98.31 326 MET B C 1
ATOM 5427 O O . MET B 1 326 ? 11.734 12.531 -9.266 1 98.31 326 MET B O 1
ATOM 5431 N N . GLU B 1 327 ? 13 11.875 -7.52 1 97.69 327 GLU B N 1
ATOM 5432 C CA . GLU B 1 327 ? 14.242 12.008 -8.281 1 97.69 327 GLU B CA 1
ATOM 5433 C C . GLU B 1 327 ? 14.266 11.047 -9.461 1 97.69 327 GLU B C 1
ATOM 5435 O O . GLU B 1 327 ? 14.711 11.414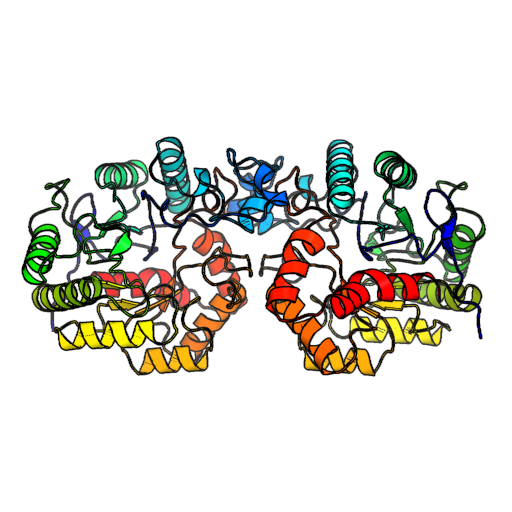 -10.555 1 97.69 327 GLU B O 1
ATOM 5440 N N . LEU B 1 328 ? 13.789 9.859 -9.297 1 96.5 328 LEU B N 1
ATOM 5441 C CA . LEU B 1 328 ? 13.688 8.883 -10.375 1 96.5 328 LEU B CA 1
ATOM 5442 C C . LEU B 1 328 ? 12.766 9.391 -11.477 1 96.5 328 LEU B C 1
ATOM 5444 O O . LEU B 1 328 ? 12.898 8.992 -12.633 1 96.5 328 LEU B O 1
ATOM 5448 N N . LYS B 1 329 ? 11.867 10.25 -11.07 1 97 329 LYS B N 1
ATOM 5449 C CA . LYS B 1 329 ? 10.938 10.844 -12.031 1 97 329 LYS B CA 1
ATOM 5450 C C . LYS B 1 329 ? 11.422 12.211 -12.492 1 97 329 LYS B C 1
ATOM 5452 O O . LYS B 1 329 ? 10.617 13.055 -12.906 1 97 329 LYS B O 1
ATOM 5457 N N . ASN B 1 330 ? 12.664 12.57 -12.266 1 97.19 330 ASN B N 1
ATOM 5458 C CA . ASN B 1 330 ? 13.422 13.68 -12.828 1 97.19 330 ASN B CA 1
ATOM 5459 C C . ASN B 1 330 ? 13.062 15 -12.148 1 97.19 330 ASN B C 1
ATOM 5461 O O . ASN B 1 330 ? 13.117 16.062 -12.773 1 97.19 330 ASN B O 1
ATOM 5465 N N . TYR B 1 331 ? 12.602 14.953 -10.984 1 98.5 331 TYR B N 1
ATOM 5466 C CA . TYR B 1 331 ? 12.531 16.172 -10.195 1 98.5 331 TYR B CA 1
ATOM 5467 C C . TYR B 1 331 ? 13.93 16.703 -9.883 1 98.5 331 TYR B C 1
ATOM 5469 O O . TYR B 1 331 ? 14.828 15.938 -9.547 1 98.5 331 TYR B O 1
ATOM 5477 N N . THR B 1 332 ? 14.062 17.969 -10.016 1 98.44 332 THR B N 1
ATOM 5478 C CA . THR B 1 332 ? 15.328 18.578 -9.641 1 98.44 332 THR B CA 1
ATOM 5479 C C . THR B 1 332 ? 15.375 18.844 -8.133 1 98.44 332 THR B C 1
ATOM 5481 O O . THR B 1 332 ? 14.336 18.859 -7.469 1 98.44 332 THR B O 1
ATOM 5484 N N . SER B 1 333 ? 16.594 19.031 -7.633 1 98.12 333 SER B N 1
ATOM 5485 C CA . SER B 1 333 ? 16.75 19.391 -6.227 1 98.12 333 SER B CA 1
ATOM 5486 C C . SER B 1 333 ? 16 20.672 -5.887 1 98.12 333 SER B C 1
ATOM 5488 O O . SER B 1 333 ? 15.461 20.812 -4.789 1 98.12 333 SER B O 1
ATOM 5490 N N . ASP B 1 334 ? 15.969 21.594 -6.812 1 98.5 334 ASP B N 1
ATOM 5491 C CA . ASP B 1 334 ? 15.273 22.859 -6.598 1 98.5 334 ASP B CA 1
ATOM 5492 C C . ASP B 1 334 ? 13.766 22.641 -6.484 1 98.5 334 ASP B C 1
ATOM 5494 O O . ASP B 1 334 ? 13.102 23.297 -5.676 1 98.5 334 ASP B O 1
ATOM 5498 N N . GLU B 1 335 ? 13.258 21.828 -7.324 1 98.75 335 GLU B N 1
ATOM 5499 C CA . GLU B 1 335 ? 11.836 21.516 -7.262 1 98.75 335 GLU B CA 1
ATOM 5500 C C . GLU B 1 335 ? 11.477 20.828 -5.945 1 98.75 335 GLU B C 1
ATOM 5502 O O . GLU B 1 335 ? 10.453 21.141 -5.34 1 98.75 335 GLU B O 1
ATOM 5507 N N . ILE B 1 336 ? 12.312 19.922 -5.488 1 98.75 336 ILE B N 1
ATOM 5508 C CA . ILE B 1 336 ? 12.109 19.234 -4.215 1 98.75 336 ILE B CA 1
ATOM 5509 C C . ILE B 1 336 ? 12.172 20.234 -3.07 1 98.75 336 ILE B C 1
ATOM 5511 O O . ILE B 1 336 ? 11.328 20.219 -2.17 1 98.75 336 ILE B O 1
ATOM 5515 N N . ASP B 1 337 ? 13.141 21.156 -3.131 1 98.62 337 ASP B N 1
ATOM 5516 C CA . ASP B 1 337 ? 13.266 22.203 -2.115 1 98.62 337 ASP B CA 1
ATOM 5517 C C . ASP B 1 337 ? 12.047 23.109 -2.119 1 98.62 337 ASP B C 1
ATOM 5519 O O . ASP B 1 337 ? 11.594 23.562 -1.063 1 98.62 337 ASP B O 1
ATOM 5523 N N . THR B 1 338 ? 11.562 23.406 -3.281 1 98.75 338 THR B N 1
ATOM 5524 C CA . THR B 1 338 ? 10.367 24.234 -3.385 1 98.75 338 THR B CA 1
ATOM 5525 C C . THR B 1 338 ? 9.211 23.625 -2.604 1 98.75 338 THR B C 1
ATOM 5527 O O . THR B 1 338 ? 8.57 24.297 -1.804 1 98.75 338 THR B O 1
ATOM 5530 N N . ILE B 1 339 ? 8.984 22.328 -2.75 1 98.81 339 ILE B N 1
ATOM 5531 C CA . ILE B 1 339 ? 7.824 21.641 -2.182 1 98.81 339 ILE B CA 1
ATOM 5532 C C . ILE B 1 339 ? 8.039 21.422 -0.687 1 98.81 339 ILE B C 1
ATOM 5534 O O . ILE B 1 339 ? 7.102 21.531 0.107 1 98.81 339 ILE B O 1
ATOM 5538 N N . THR B 1 340 ? 9.328 21.203 -0.297 1 98.75 340 THR B N 1
ATOM 5539 C CA . THR B 1 340 ? 9.555 20.719 1.057 1 98.75 340 THR B CA 1
ATOM 5540 C C . THR B 1 340 ? 10.102 21.812 1.951 1 98.75 340 THR B C 1
ATOM 5542 O O . THR B 1 340 ? 10.109 21.688 3.178 1 98.75 340 THR B O 1
ATOM 5545 N N . ILE B 1 341 ? 10.602 22.922 1.38 1 98.69 341 ILE B N 1
ATOM 5546 C CA . ILE B 1 341 ? 11.242 23.969 2.17 1 98.69 341 ILE B CA 1
ATOM 5547 C C . ILE B 1 341 ? 10.578 25.312 1.874 1 98.69 341 ILE B C 1
ATOM 5549 O O . ILE B 1 341 ? 9.992 25.938 2.764 1 98.69 341 ILE B O 1
ATOM 5553 N N . HIS B 1 342 ? 10.547 25.688 0.618 1 98.44 342 HIS B N 1
ATOM 5554 C CA . HIS B 1 342 ? 10.18 27.062 0.273 1 98.44 342 HIS B CA 1
ATOM 5555 C C . HIS B 1 342 ? 8.68 27.281 0.429 1 98.44 342 HIS B C 1
ATOM 5557 O O . HIS B 1 342 ? 8.258 28.281 1.009 1 98.44 342 HIS B O 1
ATOM 5563 N N . ASN B 1 343 ? 7.879 26.344 -0.112 1 98.69 343 ASN B N 1
ATOM 5564 C CA . ASN B 1 343 ? 6.434 26.5 -0.004 1 98.69 343 ASN B CA 1
ATOM 5565 C C . ASN B 1 343 ? 5.98 26.531 1.453 1 98.69 343 ASN B C 1
ATOM 5567 O O . ASN B 1 343 ? 5.258 27.453 1.86 1 98.69 343 ASN B O 1
ATOM 5571 N N . PRO B 1 344 ? 6.461 25.562 2.25 1 98.62 344 PRO B N 1
ATOM 5572 C CA . PRO B 1 344 ? 6.062 25.625 3.658 1 98.62 344 PRO B CA 1
ATOM 5573 C C . PRO B 1 344 ? 6.488 26.922 4.34 1 98.62 344 PRO B C 1
ATOM 5575 O O . PRO B 1 344 ? 5.711 27.516 5.098 1 98.62 344 PRO B O 1
ATOM 5578 N N . ARG B 1 345 ? 7.66 27.375 4.066 1 97.81 345 ARG B N 1
ATOM 5579 C CA . ARG B 1 345 ? 8.164 28.609 4.66 1 97.81 345 ARG B CA 1
ATOM 5580 C C . ARG B 1 345 ? 7.293 29.812 4.262 1 97.81 345 ARG B C 1
ATOM 5582 O O . ARG B 1 345 ? 6.93 30.625 5.109 1 97.81 345 ARG B O 1
ATOM 5589 N N . THR B 1 346 ? 6.969 29.875 3.004 1 97.25 346 THR B N 1
ATOM 5590 C CA . THR B 1 346 ? 6.152 30.969 2.496 1 97.25 346 THR B CA 1
ATOM 5591 C C . THR B 1 346 ? 4.758 30.938 3.109 1 97.25 346 THR B C 1
ATOM 5593 O O . THR B 1 346 ? 4.23 31.969 3.527 1 97.25 346 THR B O 1
ATOM 5596 N N . TRP B 1 347 ? 4.191 29.766 3.205 1 97.94 347 TRP B N 1
ATOM 5597 C CA . TRP B 1 347 ? 2.873 29.609 3.805 1 97.94 347 TRP B CA 1
ATOM 5598 C C . TRP B 1 347 ? 2.873 30.078 5.254 1 97.94 347 TRP B C 1
ATOM 5600 O O . TRP B 1 347 ? 1.956 30.781 5.684 1 97.94 347 TRP B O 1
ATOM 5610 N N . LEU B 1 348 ? 3.918 29.812 5.961 1 97.94 348 LEU B N 1
ATOM 5611 C CA . LEU B 1 348 ? 3.984 30.078 7.395 1 97.94 348 LEU B CA 1
ATOM 5612 C C . LEU B 1 348 ? 4.316 31.531 7.664 1 97.94 348 LEU B C 1
ATOM 5614 O O . LEU B 1 348 ? 4.117 32.031 8.773 1 97.94 348 LEU B O 1
ATOM 5618 N N . THR B 1 349 ? 4.883 32.344 6.691 1 93.69 349 THR B N 1
ATOM 5619 C CA . THR B 1 349 ? 5.422 33.656 7.008 1 93.69 349 THR B CA 1
ATOM 5620 C C . THR B 1 349 ? 4.742 34.719 6.172 1 93.69 349 THR B C 1
ATOM 5622 O O . THR B 1 349 ? 4.824 35.906 6.496 1 93.69 349 THR B O 1
ATOM 5625 N N . SER B 1 350 ? 4.273 34.531 5.074 1 76 350 SER B N 1
ATOM 5626 C CA . SER B 1 350 ? 3.83 35.625 4.199 1 76 350 SER B CA 1
ATOM 5627 C C . SER B 1 350 ? 2.475 36.156 4.641 1 76 350 SER B C 1
ATOM 5629 O O . SER B 1 350 ? 1.715 35.469 5.32 1 76 350 SER B O 1
#

Nearest PDB structures (foldseek):
  3k2g-assembly1_B  TM=9.513E-01  e=1.690E-31  Cereibacter sphaeroides 2.4.1
  3rhg-assembly1_A  TM=9.272E-01  e=1.234E-25  Proteus mirabilis HI4320
  4lef-assembly5_E  TM=9.101E-01  e=7.514E-23  Escherichia coli K-12
  6bhk-assembly2_E  TM=8.259E-01  e=7.968E-20  Brevundimonas diminuta
  8p7f-assembly1_A  TM=8.506E-01  e=4.120E-18  Brevundimonas diminuta